Protein AF-0000000078269968 (afdb_homodimer)

Structure (mmCIF, N/CA/C/O backbone):
data_AF-0000000078269968-model_v1
#
loop_
_entity.id
_entity.type
_entity.pdbx_description
1 polymer 'Prolipoprotein diacylglyceryl transferase'
#
loop_
_atom_site.group_PDB
_atom_site.id
_atom_site.type_symbol
_atom_site.label_atom_id
_atom_site.label_alt_id
_atom_site.label_comp_id
_atom_site.label_asym_id
_atom_site.label_entity_id
_atom_site.label_seq_id
_atom_site.pdbx_PDB_ins_code
_atom_site.Cartn_x
_atom_site.Cartn_y
_atom_site.Cartn_z
_atom_site.occupancy
_atom_site.B_iso_or_equiv
_atom_site.auth_seq_id
_atom_site.auth_comp_id
_atom_site.auth_asym_id
_atom_site.auth_atom_id
_atom_site.pdbx_PDB_model_num
ATOM 1 N N . MET A 1 1 ? -36.656 11.891 30.438 1 36.56 1 MET A N 1
ATOM 2 C CA . MET A 1 1 ? -35.406 11.828 31.156 1 36.56 1 MET A CA 1
ATOM 3 C C . MET A 1 1 ? -34.438 10.836 30.5 1 36.56 1 MET A C 1
ATOM 5 O O . MET A 1 1 ? -33.312 10.68 30.938 1 36.56 1 MET A O 1
ATOM 9 N N . THR A 1 2 ? -35 9.875 29.844 1 44.81 2 THR A N 1
ATOM 10 C CA . THR A 1 2 ? -34.219 8.82 29.203 1 44.81 2 THR A CA 1
ATOM 11 C C . THR A 1 2 ? -33.438 9.367 28.016 1 44.81 2 THR A C 1
ATOM 13 O O . THR A 1 2 ? -32.469 8.773 27.594 1 44.81 2 THR A O 1
ATOM 16 N N . GLY A 1 3 ? -33.938 10.445 27.453 1 48 3 GLY A N 1
ATOM 17 C CA . GLY A 1 3 ? -33.281 11.07 26.312 1 48 3 GLY A CA 1
ATOM 18 C C . GLY A 1 3 ? -31.953 11.711 26.656 1 48 3 GLY A C 1
ATOM 19 O O . GLY A 1 3 ? -31.109 11.891 25.781 1 48 3 GLY A O 1
ATOM 20 N N . GLY A 1 4 ? -31.828 12.266 27.891 1 43.97 4 GLY A N 1
ATOM 21 C CA . GLY A 1 4 ? -30.641 12.969 28.359 1 43.97 4 GLY A CA 1
ATOM 22 C C . GLY A 1 4 ? -29.469 12.047 28.594 1 43.97 4 GLY A C 1
ATOM 23 O O . GLY A 1 4 ? -28.312 12.438 28.406 1 43.97 4 GLY A O 1
ATOM 24 N N . VAL A 1 5 ? -29.859 10.82 29.172 1 49.62 5 VAL A N 1
ATOM 25 C CA . VAL A 1 5 ? -28.828 9.867 29.547 1 49.62 5 VAL A CA 1
ATOM 26 C C . VAL A 1 5 ? -28.141 9.328 28.281 1 49.62 5 VAL A C 1
ATOM 28 O O . VAL A 1 5 ? -26.922 9.203 28.234 1 49.62 5 VAL A O 1
ATOM 31 N N . ASN A 1 6 ? -28.938 9.055 27.234 1 58.94 6 ASN A N 1
ATOM 32 C CA . ASN A 1 6 ? -28.422 8.492 26 1 58.94 6 ASN A CA 1
ATOM 33 C C . ASN A 1 6 ? -27.516 9.492 25.266 1 58.94 6 ASN A C 1
ATOM 35 O O . ASN A 1 6 ? -26.5 9.109 24.688 1 58.94 6 ASN A O 1
ATOM 39 N N . ARG A 1 7 ? -27.859 10.758 25.531 1 57.81 7 ARG A N 1
ATOM 40 C CA . ARG A 1 7 ? -27.062 11.82 24.922 1 57.81 7 ARG A CA 1
ATOM 41 C C . ARG A 1 7 ? -25.75 12.016 25.672 1 57.81 7 ARG A C 1
ATOM 43 O O . ARG A 1 7 ? -24.703 12.219 25.062 1 57.81 7 ARG A O 1
ATOM 50 N N . ALA A 1 8 ? -25.766 11.945 27.047 1 57.69 8 ALA A N 1
ATOM 51 C CA . ALA A 1 8 ? -24.578 12.109 27.875 1 57.69 8 ALA A CA 1
ATOM 52 C C . ALA A 1 8 ? -23.562 11.008 27.609 1 57.69 8 ALA A C 1
ATOM 54 O O . ALA A 1 8 ? -22.359 11.273 27.516 1 57.69 8 ALA A O 1
ATOM 55 N N . ASP A 1 9 ? -24.078 9.75 27.547 1 66.88 9 ASP A N 1
ATOM 56 C CA . ASP A 1 9 ? -23.203 8.617 27.266 1 66.88 9 ASP A CA 1
ATOM 57 C C . ASP A 1 9 ? -22.547 8.758 25.891 1 66.88 9 ASP A C 1
ATOM 59 O O . ASP A 1 9 ? -21.375 8.453 25.719 1 66.88 9 ASP A O 1
ATOM 63 N N . GLY A 1 10 ? -23.359 9.242 24.938 1 70.38 10 GLY A N 1
ATOM 64 C CA . GLY A 1 10 ? -22.828 9.492 23.609 1 70.38 10 GLY A CA 1
ATOM 65 C C . GLY A 1 10 ? -21.75 10.562 23.594 1 70.38 10 GLY A C 1
ATOM 66 O O . GLY A 1 10 ? -20.719 10.398 22.953 1 70.38 10 GLY A O 1
ATOM 67 N N . GLU A 1 11 ? -22 11.57 24.422 1 73.75 11 GLU A N 1
ATOM 68 C CA . GLU A 1 11 ? -21.047 12.672 24.5 1 73.75 11 GLU A CA 1
ATOM 69 C C . GLU A 1 11 ? -19.75 12.227 25.156 1 73.75 11 GLU A C 1
ATOM 71 O O . GLU A 1 11 ? -18.656 12.609 24.719 1 73.75 11 GLU A O 1
ATOM 76 N N . ASN A 1 12 ? -19.891 11.422 26.125 1 83.31 12 ASN A N 1
ATOM 77 C CA . ASN A 1 12 ? -18.719 10.914 26.812 1 83.31 12 ASN A CA 1
ATOM 78 C C . ASN A 1 12 ? -17.859 10.039 25.891 1 83.31 12 ASN A C 1
ATOM 80 O O . ASN A 1 12 ? -16.641 10.07 25.953 1 83.31 12 ASN A O 1
ATOM 84 N N . MET A 1 13 ? -18.578 9.375 25.062 1 87 13 MET A N 1
ATOM 85 C CA . MET A 1 13 ? -17.844 8.508 24.141 1 87 13 MET A CA 1
ATOM 86 C C . MET A 1 13 ? -17.062 9.32 23.109 1 87 13 MET A C 1
ATOM 88 O O . MET A 1 13 ? -15.945 8.969 22.75 1 87 13 MET A O 1
ATOM 92 N N . GLU A 1 14 ? -17.641 10.445 22.75 1 91.12 14 GLU A N 1
ATOM 93 C CA . GLU A 1 14 ? -16.953 11.312 21.797 1 91.12 14 GLU A CA 1
ATOM 94 C C . GLU A 1 14 ? -15.68 11.891 22.391 1 91.12 14 GLU A C 1
ATOM 96 O O . GLU A 1 14 ? -14.633 11.891 21.734 1 91.12 14 GLU A O 1
ATOM 101 N N . TYR A 1 15 ? -15.781 12.305 23.609 1 93.62 15 TYR A N 1
ATOM 102 C CA . TYR A 1 15 ? -14.617 12.898 24.266 1 93.62 15 TYR A CA 1
ATOM 103 C C . TYR A 1 15 ? -13.547 11.852 24.516 1 93.62 15 TYR A C 1
ATOM 105 O O . TYR A 1 15 ? -12.352 12.141 24.406 1 93.62 15 TYR A O 1
ATOM 113 N N . LEU A 1 16 ? -14.016 10.672 24.844 1 93.44 16 LEU A N 1
ATOM 114 C CA . LEU A 1 16 ? -13.062 9.586 25.047 1 93.44 16 LEU A CA 1
ATOM 115 C C . LEU A 1 16 ? -12.312 9.273 23.75 1 93.44 16 LEU A C 1
ATOM 117 O O . LEU A 1 16 ? -11.102 9.039 23.766 1 93.44 16 LEU A O 1
ATOM 121 N N . LEU A 1 17 ? -13.008 9.266 22.672 1 93.88 17 LEU A N 1
ATOM 122 C CA . LEU A 1 17 ? -12.391 9.008 21.375 1 93.88 17 LEU A CA 1
ATOM 123 C C . LEU A 1 17 ? -11.375 10.094 21.031 1 93.88 17 LEU A C 1
ATOM 125 O O . LEU A 1 17 ? -10.305 9.805 20.5 1 93.88 17 LEU A O 1
ATOM 129 N N . ILE A 1 18 ? -11.719 11.328 21.391 1 96.5 18 ILE A N 1
ATOM 130 C CA . ILE A 1 18 ? -10.82 12.453 21.125 1 96.5 18 ILE A CA 1
ATOM 131 C C . ILE A 1 18 ? -9.562 12.32 21.984 1 96.5 18 ILE A C 1
ATOM 133 O O . ILE A 1 18 ? -8.445 12.523 21.5 1 96.5 18 ILE A O 1
ATOM 137 N N . VAL A 1 19 ? -9.727 11.953 23.219 1 95.69 19 VAL A N 1
ATOM 138 C CA . VAL A 1 19 ? -8.602 11.805 24.125 1 95.69 19 VAL A CA 1
ATOM 139 C C . VAL A 1 19 ? -7.699 10.672 23.656 1 95.69 19 VAL A C 1
ATOM 141 O O . VAL A 1 19 ? -6.473 10.805 23.672 1 95.69 19 VAL A O 1
ATOM 144 N N . CYS A 1 20 ? -8.258 9.57 23.234 1 95.56 20 CYS A N 1
ATOM 145 C CA . CYS A 1 20 ? -7.48 8.445 22.734 1 95.56 20 CYS A CA 1
ATOM 146 C C . CYS A 1 20 ? -6.73 8.82 21.469 1 95.56 20 CYS A C 1
ATOM 148 O O . CYS A 1 20 ? -5.555 8.477 21.312 1 95.56 20 CYS A O 1
ATOM 150 N N . PHE A 1 21 ? -7.438 9.484 20.688 1 96.06 21 PHE A N 1
ATOM 151 C CA . PHE A 1 21 ? -6.805 9.938 19.453 1 96.06 21 PHE A CA 1
ATOM 152 C C . PHE A 1 21 ? -5.648 10.883 19.75 1 96.06 21 PHE A C 1
ATOM 154 O O . PHE A 1 21 ? -4.559 10.727 19.203 1 96.06 21 PHE A O 1
ATOM 161 N N . GLY A 1 22 ? -5.926 11.844 20.594 1 97.06 22 GLY A N 1
ATOM 162 C CA . GLY A 1 22 ? -4.883 12.781 20.984 1 97.06 22 GLY A CA 1
ATOM 163 C C . GLY A 1 22 ? -3.689 12.102 21.625 1 97.06 22 GLY A C 1
ATOM 164 O O . GLY A 1 22 ? -2.541 12.414 21.312 1 97.06 22 GLY A O 1
ATOM 165 N N . ALA A 1 23 ? -3.967 11.156 22.484 1 96.94 23 ALA A N 1
ATOM 166 C CA . ALA A 1 23 ? -2.896 10.43 23.156 1 96.94 23 ALA A CA 1
ATOM 167 C C . ALA A 1 23 ? -2.041 9.664 22.156 1 96.94 23 ALA A C 1
ATOM 169 O O . ALA A 1 23 ? -0.811 9.664 22.25 1 96.94 23 ALA A O 1
ATOM 170 N N . ALA A 1 24 ? -2.68 9.062 21.234 1 96.19 24 ALA A N 1
ATOM 171 C CA . ALA A 1 24 ? -1.959 8.32 20.203 1 96.19 24 ALA A CA 1
ATOM 172 C C . ALA A 1 24 ? -1.121 9.258 19.344 1 96.19 24 ALA A C 1
ATOM 174 O O . ALA A 1 24 ? 0.029 8.953 19.016 1 96.19 24 ALA A O 1
ATOM 175 N N . LEU A 1 25 ? -1.733 10.336 19.016 1 96.56 25 LEU A N 1
ATOM 176 C CA . LEU A 1 25 ? -1.056 11.32 18.188 1 96.56 25 LEU A CA 1
ATOM 177 C C . LEU A 1 25 ? 0.17 11.883 18.906 1 96.56 25 LEU A C 1
ATOM 179 O O . LEU A 1 25 ? 1.248 11.977 18.312 1 96.56 25 LEU A O 1
ATOM 183 N N . PHE A 1 26 ? 0.035 12.219 20.125 1 97.38 26 PHE A N 1
ATOM 184 C CA . PHE A 1 26 ? 1.135 12.805 20.875 1 97.38 26 PHE A CA 1
ATOM 185 C C . PHE A 1 26 ? 2.227 11.773 21.141 1 97.38 26 PHE A C 1
ATOM 187 O O . PHE A 1 26 ? 3.414 12.102 21.109 1 97.38 26 PHE A O 1
ATOM 194 N N . ALA A 1 27 ? 1.827 10.531 21.391 1 96.38 27 ALA A N 1
ATOM 195 C CA . ALA A 1 27 ? 2.812 9.461 21.516 1 96.38 27 ALA A CA 1
ATOM 196 C C . ALA A 1 27 ? 3.586 9.266 20.219 1 96.38 27 ALA A C 1
ATOM 198 O O . ALA A 1 27 ? 4.805 9.078 20.234 1 96.38 27 ALA A O 1
ATOM 199 N N . PHE A 1 28 ? 2.877 9.32 19.219 1 96.19 28 PHE A N 1
ATOM 200 C CA . PHE A 1 28 ? 3.49 9.172 17.906 1 96.19 28 PHE A CA 1
ATOM 201 C C . PHE A 1 28 ? 4.5 10.281 17.656 1 96.19 28 PHE A C 1
ATOM 203 O O . PHE A 1 28 ? 5.609 10.023 17.172 1 96.19 28 PHE A O 1
ATOM 210 N N . ILE A 1 29 ? 4.133 11.492 17.938 1 95.81 29 ILE A N 1
ATOM 211 C CA . ILE A 1 29 ? 5.012 12.641 17.766 1 95.81 29 ILE A CA 1
ATOM 212 C C . ILE A 1 29 ? 6.238 12.5 18.656 1 95.81 29 ILE A C 1
ATOM 214 O O . ILE A 1 29 ? 7.367 12.742 18.234 1 95.81 29 ILE A O 1
ATOM 218 N N . PHE A 1 30 ? 6.02 12.102 19.844 1 95.19 30 PHE A N 1
ATOM 219 C CA . PHE A 1 30 ? 7.098 11.945 20.812 1 95.19 30 PHE A CA 1
ATOM 220 C C . PHE A 1 30 ? 8.102 10.898 20.344 1 95.19 30 PHE A C 1
ATOM 222 O O . PHE A 1 30 ? 9.305 11.148 20.328 1 95.19 30 PHE A O 1
ATOM 229 N N . LEU A 1 31 ? 7.641 9.797 19.891 1 93.31 31 LEU A N 1
ATOM 230 C CA . LEU A 1 31 ? 8.508 8.711 19.453 1 93.31 31 LEU A CA 1
ATOM 231 C C . LEU A 1 31 ? 9.242 9.078 18.172 1 93.31 31 LEU A C 1
ATOM 233 O O . LEU A 1 31 ? 10.43 8.789 18.016 1 93.31 31 LEU A O 1
ATOM 237 N N . SER A 1 32 ? 8.547 9.672 17.312 1 92.81 32 SER A N 1
ATOM 238 C CA . SER A 1 32 ? 9.156 10.086 16.047 1 92.81 32 SER A CA 1
ATOM 239 C C . SER A 1 32 ? 10.227 11.148 16.266 1 92.81 32 SER A C 1
ATOM 241 O O . SER A 1 32 ? 11.266 11.133 15.609 1 92.81 32 SER A O 1
ATOM 243 N N . GLY A 1 33 ? 9.969 12.086 17.172 1 91.56 33 GLY A N 1
ATOM 244 C CA . GLY A 1 33 ? 10.914 13.156 17.453 1 91.56 33 GLY A CA 1
ATOM 245 C C . GLY A 1 33 ? 12.242 12.656 17.984 1 91.56 33 GLY A C 1
ATOM 246 O O . GLY A 1 33 ? 13.281 13.289 17.781 1 91.56 33 GLY A O 1
ATOM 247 N N . ARG A 1 34 ? 12.234 11.516 18.516 1 89.31 34 ARG A N 1
ATOM 248 C CA . ARG A 1 34 ? 13.445 10.953 19.109 1 89.31 34 ARG A CA 1
ATOM 249 C C . ARG A 1 34 ? 14.305 10.266 18.062 1 89.31 34 ARG A C 1
ATOM 251 O O . ARG A 1 34 ? 15.523 10.172 18.203 1 89.31 34 ARG A O 1
ATOM 258 N N . VAL A 1 35 ? 13.719 9.898 16.969 1 89.44 35 VAL A N 1
ATOM 259 C CA . VAL A 1 35 ? 14.469 9.023 16.078 1 89.44 35 VAL A CA 1
ATOM 260 C C . VAL A 1 35 ? 14.688 9.703 14.734 1 89.44 35 VAL A C 1
ATOM 262 O O . VAL A 1 35 ? 15.688 9.469 14.062 1 89.44 35 VAL A O 1
ATOM 265 N N . LEU A 1 36 ? 13.898 10.578 14.359 1 89.06 36 LEU A N 1
ATOM 266 C CA . LEU A 1 36 ? 13.836 11.062 12.984 1 89.06 36 LEU A CA 1
ATOM 267 C C . LEU A 1 36 ? 15.047 11.93 12.656 1 89.06 36 LEU A C 1
ATOM 269 O O . LEU A 1 36 ? 15.469 12 11.5 1 89.06 36 LEU A O 1
ATOM 273 N N . PRO A 1 37 ? 15.617 12.57 13.641 1 86.38 37 PRO A N 1
ATOM 274 C CA . PRO A 1 37 ? 16.781 13.391 13.297 1 86.38 37 PRO A CA 1
ATOM 275 C C . PRO A 1 37 ? 18.016 12.547 12.953 1 86.38 37 PRO A C 1
ATOM 277 O O . PRO A 1 37 ? 18.984 13.062 12.391 1 86.38 37 PRO A O 1
ATOM 280 N N . SER A 1 38 ? 17.969 11.312 13.164 1 83.69 38 SER A N 1
ATOM 281 C CA . SER A 1 38 ? 19.078 10.43 12.852 1 83.69 38 SER A CA 1
ATOM 282 C C . SER A 1 38 ? 19.234 10.234 11.344 1 83.69 38 SER A C 1
ATOM 284 O O . SER A 1 38 ? 18.266 10.367 10.594 1 83.69 38 SER A O 1
ATOM 286 N N . GLU A 1 39 ? 20.422 9.969 10.945 1 79.69 39 GLU A N 1
ATOM 287 C CA . GLU A 1 39 ? 20.75 9.836 9.531 1 79.69 39 GLU A CA 1
ATOM 288 C C . GLU A 1 39 ? 19.969 8.688 8.891 1 79.69 39 GLU A C 1
ATOM 290 O O . GLU A 1 39 ? 19.625 8.758 7.711 1 79.69 39 GLU A O 1
ATOM 295 N N . ARG A 1 40 ? 19.656 7.723 9.617 1 79.88 40 ARG A N 1
ATOM 296 C CA . ARG A 1 40 ? 19.016 6.523 9.109 1 79.88 40 ARG A CA 1
ATOM 297 C C . ARG A 1 40 ? 17.609 6.836 8.594 1 79.88 40 ARG A C 1
ATOM 299 O O . ARG A 1 40 ? 17.078 6.129 7.734 1 79.88 40 ARG A O 1
ATOM 306 N N . TRP A 1 41 ? 17.078 7.906 9.062 1 83.25 41 TRP A N 1
ATOM 307 C CA . TRP A 1 41 ? 15.672 8.172 8.773 1 83.25 41 TRP A CA 1
ATOM 308 C C . TRP A 1 41 ? 15.531 9.234 7.688 1 83.25 41 TRP A C 1
ATOM 310 O O . TRP A 1 41 ? 14.523 9.938 7.633 1 83.25 41 TRP A O 1
ATOM 320 N N . GLN A 1 42 ? 16.469 9.32 6.887 1 81.56 42 GLN A N 1
ATOM 321 C CA . GLN A 1 42 ? 16.375 10.242 5.758 1 81.56 42 GLN A CA 1
ATOM 322 C C . GLN A 1 42 ? 15.953 9.508 4.488 1 81.56 42 GLN A C 1
ATOM 324 O O . GLN A 1 42 ? 15.008 9.922 3.809 1 81.56 42 GLN A O 1
ATOM 329 N N . MET A 1 43 ? 16.703 8.422 4.207 1 85.62 43 MET A N 1
AT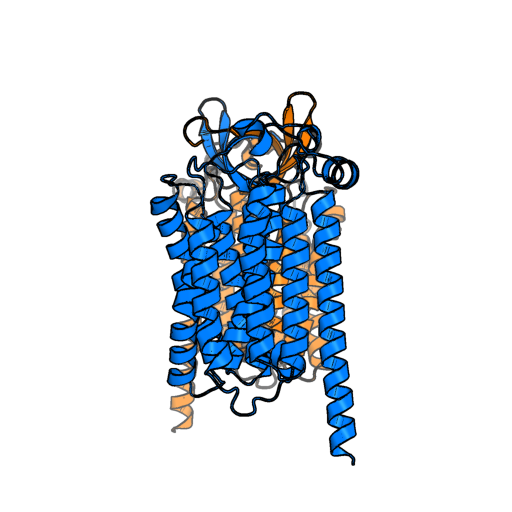OM 330 C CA . MET A 1 43 ? 16.422 7.656 2.996 1 85.62 43 MET A CA 1
ATOM 331 C C . MET A 1 43 ? 15.703 6.352 3.332 1 85.62 43 MET A C 1
ATOM 333 O O . MET A 1 43 ? 16.188 5.574 4.156 1 85.62 43 MET A O 1
ATOM 337 N N . MET A 1 44 ? 14.602 6.172 2.691 1 88.5 44 MET A N 1
ATOM 338 C CA . MET A 1 44 ? 13.812 4.969 2.93 1 88.5 44 MET A CA 1
ATOM 339 C C . MET A 1 44 ? 14.305 3.811 2.068 1 88.5 44 MET A C 1
ATOM 341 O O . MET A 1 44 ? 14.469 2.691 2.559 1 88.5 44 MET A O 1
ATOM 345 N N . ALA A 1 45 ? 14.484 4.07 0.851 1 90.31 45 ALA A N 1
ATOM 346 C CA . ALA A 1 45 ? 14.938 3.051 -0.091 1 90.31 45 ALA A CA 1
ATOM 347 C C . ALA A 1 45 ? 15.523 3.686 -1.35 1 90.31 45 ALA A C 1
ATOM 349 O O . ALA A 1 45 ? 15.32 4.875 -1.603 1 90.31 45 ALA A O 1
ATOM 350 N N . SER A 1 46 ? 16.297 2.928 -2.041 1 90.5 46 SER A N 1
ATOM 351 C CA . SER A 1 46 ? 16.859 3.352 -3.318 1 90.5 46 SER A CA 1
ATOM 352 C C . SER A 1 46 ? 16.453 2.402 -4.441 1 90.5 46 SER A C 1
ATOM 354 O O . SER A 1 46 ? 16.578 1.184 -4.305 1 90.5 46 SER A O 1
ATOM 356 N N . VAL A 1 47 ? 15.969 2.916 -5.465 1 88.88 47 VAL A N 1
ATOM 357 C CA . VAL A 1 47 ? 15.508 2.146 -6.617 1 88.88 47 VAL A CA 1
ATOM 358 C C . VAL A 1 47 ? 16.531 2.232 -7.742 1 88.88 47 VAL A C 1
ATOM 360 O O . VAL A 1 47 ? 16.781 3.312 -8.281 1 88.88 47 VAL A O 1
ATOM 363 N N . PRO A 1 48 ? 17.062 1.119 -8.102 1 87.62 48 PRO A N 1
ATOM 364 C CA . PRO A 1 48 ? 18.062 1.159 -9.172 1 87.62 48 PRO A CA 1
ATOM 365 C C . PRO A 1 48 ? 17.453 1.554 -10.523 1 87.62 48 PRO A C 1
ATOM 367 O O . PRO A 1 48 ? 16.375 1.089 -10.875 1 87.62 48 PRO A O 1
ATOM 370 N N . LEU A 1 49 ? 18.125 2.42 -11.266 1 86.31 49 LEU A N 1
ATOM 371 C CA . LEU A 1 49 ? 17.609 2.922 -12.539 1 86.31 49 LEU A CA 1
ATOM 372 C C . LEU A 1 49 ? 18.453 2.389 -13.695 1 86.31 49 LEU A C 1
ATOM 374 O O . LEU A 1 49 ? 17.969 1.585 -14.5 1 86.31 49 LEU A O 1
ATOM 378 N N . PHE A 1 50 ? 19.641 2.75 -13.773 1 83.94 50 PHE A N 1
ATOM 379 C CA . PHE A 1 50 ? 20.516 2.27 -14.844 1 83.94 50 PHE A CA 1
ATOM 380 C C . PHE A 1 50 ? 21.906 1.961 -14.312 1 83.94 50 PHE A C 1
ATOM 382 O O . PHE A 1 50 ? 22.328 2.541 -13.312 1 83.94 50 PHE A O 1
ATOM 389 N N . LYS A 1 51 ? 22.547 1.077 -14.984 1 82.56 51 LYS A N 1
ATOM 390 C CA . LYS A 1 51 ? 23.875 0.607 -14.602 1 82.56 51 LYS A CA 1
ATOM 391 C C . LYS A 1 51 ? 24.969 1.347 -15.375 1 82.56 51 LYS A C 1
ATOM 393 O O . LYS A 1 51 ? 24.906 1.442 -16.609 1 82.56 51 LYS A O 1
ATOM 398 N N . ASN A 1 52 ? 25.859 1.913 -14.594 1 80.06 52 ASN A N 1
ATOM 399 C CA . ASN A 1 52 ? 27 2.578 -15.203 1 80.06 52 ASN A CA 1
ATOM 400 C C . ASN A 1 52 ? 28.031 1.569 -15.711 1 80.06 52 ASN A C 1
ATOM 402 O O . ASN A 1 52 ? 28 0.397 -15.336 1 80.06 52 ASN A O 1
ATOM 406 N N . PRO A 1 53 ? 28.812 1.977 -16.594 1 75.12 53 PRO A N 1
ATOM 407 C CA . PRO A 1 53 ? 29.828 1.08 -17.125 1 75.12 53 PRO A CA 1
ATOM 408 C C . PRO A 1 53 ? 30.734 0.498 -16.047 1 75.12 53 PRO A C 1
ATOM 410 O O . PRO A 1 53 ? 31.281 -0.594 -16.203 1 75.12 53 PRO A O 1
ATOM 413 N N . ASP A 1 54 ? 30.828 1.186 -14.906 1 75.75 54 ASP A N 1
ATOM 414 C CA . ASP A 1 54 ? 31.688 0.724 -13.82 1 75.75 54 ASP A CA 1
ATOM 415 C C . ASP A 1 54 ? 31 -0.35 -12.992 1 75.75 54 ASP A C 1
ATOM 417 O O . ASP A 1 54 ? 31.578 -0.889 -12.047 1 75.75 54 ASP A O 1
ATOM 421 N N . GLY A 1 55 ? 29.766 -0.662 -13.344 1 77.5 55 GLY A N 1
ATOM 422 C CA . GLY A 1 55 ? 29.062 -1.724 -12.641 1 77.5 55 GLY A CA 1
ATOM 423 C C . GLY A 1 55 ? 28.172 -1.213 -11.531 1 77.5 55 GLY A C 1
ATOM 424 O O . GLY A 1 55 ? 27.422 -1.98 -10.93 1 77.5 55 GLY A O 1
ATOM 425 N N . MET A 1 56 ? 28.297 0.152 -11.305 1 83.75 56 MET A N 1
ATOM 426 C CA . MET A 1 56 ? 27.469 0.736 -10.25 1 83.75 56 MET A CA 1
ATOM 427 C C . MET A 1 56 ? 26.125 1.179 -10.805 1 83.75 56 MET A C 1
ATOM 429 O O . MET A 1 56 ? 26.031 1.681 -11.922 1 83.75 56 MET A O 1
ATOM 433 N N . TRP A 1 57 ? 25.172 0.912 -10.039 1 86.38 57 TRP A N 1
ATOM 434 C CA . TRP A 1 57 ? 23.844 1.331 -10.438 1 86.38 57 TRP A CA 1
ATOM 435 C C . TRP A 1 57 ? 23.531 2.729 -9.906 1 86.38 57 TRP A C 1
ATOM 437 O O . TRP A 1 57 ? 23.781 3.027 -8.742 1 86.38 57 TRP A O 1
ATOM 447 N N . GLN A 1 58 ? 23.062 3.59 -10.758 1 86.81 58 GLN A N 1
ATOM 448 C CA . GLN A 1 58 ? 22.453 4.848 -10.328 1 86.81 58 GLN A CA 1
ATOM 449 C C . GLN A 1 58 ? 21.031 4.641 -9.836 1 86.81 58 GLN A C 1
ATOM 451 O O . GLN A 1 58 ? 20.266 3.893 -10.453 1 86.81 58 GLN A O 1
ATOM 456 N N . ALA A 1 59 ? 20.766 5.227 -8.711 1 88.31 59 ALA A N 1
ATOM 457 C CA . ALA A 1 59 ? 19.484 4.914 -8.102 1 88.31 59 ALA A CA 1
ATOM 458 C C . ALA A 1 59 ? 18.719 6.188 -7.73 1 88.31 59 ALA A C 1
ATOM 460 O O . ALA A 1 59 ? 19.328 7.25 -7.562 1 88.31 59 ALA A O 1
ATOM 461 N N . LEU A 1 60 ? 17.438 6.07 -7.746 1 88.06 60 LEU A N 1
ATOM 462 C CA . LEU A 1 60 ? 16.516 7.074 -7.23 1 88.06 60 LEU A CA 1
ATOM 463 C C . LEU A 1 60 ? 16.203 6.816 -5.762 1 88.06 60 LEU A C 1
ATOM 465 O O . LEU A 1 60 ? 15.867 5.688 -5.383 1 88.06 60 LEU A O 1
ATOM 469 N N . ASN A 1 61 ? 16.297 7.871 -5.008 1 88.19 61 ASN A N 1
ATOM 470 C CA . ASN A 1 61 ? 16.062 7.699 -3.578 1 88.19 61 ASN A CA 1
ATOM 471 C C . ASN A 1 61 ? 14.609 8 -3.205 1 88.19 61 ASN A C 1
ATOM 473 O O . ASN A 1 61 ? 14.055 9.008 -3.643 1 88.19 61 ASN A O 1
ATOM 477 N N . LEU A 1 62 ? 14.102 7.105 -2.496 1 90.19 62 LEU A N 1
ATOM 478 C CA . LEU A 1 62 ? 12.844 7.344 -1.802 1 90.19 62 LEU A CA 1
ATOM 479 C C . LEU A 1 62 ? 13.094 7.777 -0.361 1 90.19 62 LEU A C 1
ATOM 481 O O . LEU A 1 62 ? 13.844 7.125 0.367 1 90.19 62 LEU A O 1
ATOM 485 N N . THR A 1 63 ? 12.398 8.82 0.062 1 90.31 63 THR A N 1
ATOM 486 C CA . THR A 1 63 ? 12.758 9.438 1.335 1 90.31 63 THR A CA 1
ATOM 487 C C . THR A 1 63 ? 11.664 9.219 2.371 1 90.31 63 THR A C 1
ATOM 489 O O . THR A 1 63 ? 10.5 9.008 2.018 1 90.31 63 THR A O 1
ATOM 492 N N . TRP A 1 64 ? 12.055 9.289 3.566 1 90.38 64 TRP A N 1
ATOM 493 C CA . TRP A 1 64 ? 11.102 9.273 4.672 1 90.38 64 TRP A CA 1
ATOM 494 C C . TRP A 1 64 ? 10.266 10.547 4.688 1 90.38 64 TRP A C 1
ATOM 496 O O . TRP A 1 64 ? 9.125 10.539 5.16 1 90.38 64 TRP A O 1
ATOM 506 N N . TYR A 1 65 ? 10.836 11.633 4.199 1 89.56 65 TYR A N 1
ATOM 507 C CA . TYR A 1 65 ? 10.062 12.852 4.031 1 89.56 65 TYR A CA 1
ATOM 508 C C . TYR A 1 65 ? 8.758 12.578 3.289 1 89.56 65 TYR A C 1
ATOM 510 O O . TYR A 1 65 ? 7.684 12.984 3.736 1 89.56 65 TYR A O 1
ATOM 518 N N . GLY A 1 66 ? 8.945 11.867 2.184 1 90.69 66 GLY A N 1
ATOM 519 C CA . GLY A 1 66 ? 7.754 11.508 1.424 1 90.69 66 GLY A CA 1
ATOM 520 C C . GLY A 1 66 ? 6.801 10.617 2.191 1 90.69 66 GLY A C 1
ATOM 521 O O . GLY A 1 66 ? 5.582 10.789 2.115 1 90.69 66 GLY A O 1
ATOM 522 N N . GLY A 1 67 ? 7.332 9.641 2.896 1 93.69 67 GLY A N 1
ATOM 523 C CA . GLY A 1 67 ? 6.512 8.742 3.693 1 93.69 67 GLY A CA 1
ATOM 524 C C . GLY A 1 67 ? 5.684 9.469 4.742 1 93.69 67 GLY A C 1
ATOM 525 O O . GLY A 1 67 ? 4.477 9.242 4.848 1 93.69 67 GLY A O 1
ATOM 526 N N . PHE A 1 68 ? 6.293 10.312 5.449 1 94.38 68 PHE A N 1
ATOM 527 C CA . PHE A 1 68 ? 5.609 11.023 6.523 1 94.38 68 PHE A CA 1
ATOM 528 C C . PHE A 1 68 ? 4.66 12.07 5.957 1 94.38 68 PHE A C 1
ATOM 530 O O . PHE A 1 68 ? 3.605 12.344 6.539 1 94.38 68 PHE A O 1
ATOM 537 N N . SER A 1 69 ? 5.02 12.68 4.844 1 91.94 69 SER A N 1
ATOM 538 C CA . SER A 1 69 ? 4.082 13.57 4.176 1 91.94 69 SER A CA 1
ATOM 539 C C . SER A 1 69 ? 2.814 12.836 3.758 1 91.94 69 SER A C 1
ATOM 541 O O . SER A 1 69 ? 1.704 13.32 3.986 1 91.94 69 SER A O 1
ATOM 543 N N . ALA A 1 70 ? 3.07 11.742 3.129 1 94.44 70 ALA A N 1
ATOM 544 C CA . ALA A 1 70 ? 1.933 10.93 2.715 1 94.44 70 ALA A CA 1
ATOM 545 C C . ALA A 1 70 ? 1.066 10.547 3.912 1 94.44 70 ALA A C 1
ATOM 547 O O . ALA A 1 70 ? -0.164 10.586 3.834 1 94.44 70 ALA A O 1
ATOM 548 N N . LEU A 1 71 ? 1.664 10.172 4.961 1 96.19 71 LEU A N 1
ATOM 549 C CA . LEU A 1 71 ? 0.938 9.82 6.176 1 96.19 71 LEU A CA 1
ATOM 550 C C . LEU A 1 71 ? 0.143 11.016 6.695 1 96.19 71 LEU A C 1
ATOM 552 O O . LEU A 1 71 ? -1.002 10.867 7.125 1 96.19 71 LEU A O 1
ATOM 556 N N . ALA A 1 72 ? 0.766 12.117 6.68 1 95.56 72 ALA A N 1
ATOM 557 C CA . ALA A 1 72 ? 0.126 13.336 7.168 1 95.56 72 ALA A CA 1
ATOM 558 C C . ALA A 1 72 ? -1.131 13.648 6.363 1 95.56 72 ALA A C 1
ATOM 560 O O . ALA A 1 72 ? -2.193 13.906 6.938 1 95.56 72 ALA A O 1
ATOM 561 N N . TYR A 1 73 ? -1.036 13.641 5.055 1 93.75 73 TYR A N 1
ATOM 562 C CA . TYR A 1 73 ? -2.18 13.922 4.191 1 93.75 73 TYR A CA 1
ATOM 563 C C . TYR A 1 73 ? -3.279 12.883 4.395 1 93.75 73 TYR A C 1
ATOM 565 O O . TYR A 1 73 ? -4.465 13.227 4.426 1 93.75 73 TYR A O 1
ATOM 573 N N . THR A 1 74 ? -2.85 11.672 4.496 1 96.69 74 THR A N 1
ATOM 574 C CA . THR A 1 74 ? -3.816 10.594 4.676 1 96.69 74 THR A CA 1
ATOM 575 C C . THR A 1 74 ? -4.543 10.734 6.008 1 96.69 74 THR A C 1
ATOM 577 O O . THR A 1 74 ? -5.766 10.586 6.074 1 96.69 74 THR A O 1
ATOM 580 N N . LEU A 1 75 ? -3.789 10.992 7.047 1 97.19 75 LEU A N 1
ATOM 581 C CA . LEU A 1 75 ? -4.391 11.172 8.367 1 97.19 75 LEU A CA 1
ATOM 582 C C . LEU A 1 75 ? -5.336 12.367 8.383 1 97.19 75 LEU A C 1
ATOM 584 O O . LEU A 1 75 ? -6.422 12.297 8.961 1 97.19 75 LEU A O 1
ATOM 588 N N . ALA A 1 76 ? -4.875 13.422 7.801 1 96.56 76 ALA A N 1
ATOM 589 C CA . ALA A 1 76 ? -5.734 14.594 7.691 1 96.56 76 ALA A CA 1
ATOM 590 C C . ALA A 1 76 ? -7.031 14.258 6.961 1 96.56 76 ALA A C 1
ATOM 592 O O . ALA A 1 76 ? -8.117 14.672 7.387 1 96.56 76 ALA A O 1
ATOM 593 N N . THR A 1 77 ? -6.91 13.539 5.91 1 96.69 77 THR A N 1
ATOM 594 C CA . THR A 1 77 ? -8.078 13.117 5.137 1 96.69 77 THR A CA 1
ATOM 595 C C . THR A 1 77 ? -8.992 12.234 5.977 1 96.69 77 THR A C 1
ATOM 597 O O . THR A 1 77 ? -10.211 12.398 5.965 1 96.69 77 THR A O 1
ATOM 600 N N . ALA A 1 78 ? -8.406 11.32 6.68 1 97.75 78 ALA A N 1
ATOM 601 C CA . ALA A 1 78 ? -9.188 10.438 7.539 1 97.75 78 ALA A CA 1
ATOM 602 C C . ALA A 1 78 ? -9.953 11.227 8.594 1 97.75 78 ALA A C 1
ATOM 604 O O . ALA A 1 78 ? -11.125 10.961 8.852 1 97.75 78 ALA A O 1
ATOM 605 N N . VAL A 1 79 ? -9.273 12.172 9.203 1 97.94 79 VAL A N 1
ATOM 606 C CA . VAL A 1 79 ? -9.906 13.016 10.219 1 97.94 79 VAL A CA 1
ATOM 607 C C . VAL A 1 79 ? -11.055 13.805 9.586 1 97.94 79 VAL A C 1
ATOM 609 O O . VAL A 1 79 ? -12.148 13.875 10.156 1 97.94 79 VAL A O 1
ATOM 612 N N . ALA A 1 80 ? -10.844 14.375 8.445 1 97.5 80 ALA A N 1
ATOM 613 C CA . ALA A 1 80 ? -11.898 15.102 7.742 1 97.5 80 ALA A CA 1
ATOM 614 C C . ALA A 1 80 ? -13.102 14.203 7.469 1 97.5 80 ALA A C 1
ATOM 616 O O . ALA A 1 80 ? -14.242 14.602 7.703 1 97.5 80 ALA A O 1
ATOM 617 N N . VAL A 1 81 ? -12.82 13.039 7.035 1 97.12 81 VAL A N 1
ATOM 618 C CA . VAL A 1 81 ? -13.883 12.094 6.703 1 97.12 81 VAL A CA 1
ATOM 619 C C . VAL A 1 81 ? -14.695 11.773 7.953 1 97.12 81 VAL A C 1
ATOM 621 O O . VAL A 1 81 ? -15.93 11.781 7.914 1 97.12 81 VAL A O 1
ATOM 624 N N . VAL A 1 82 ? -14.023 11.523 9.047 1 97.31 82 VAL A N 1
ATOM 625 C CA . VAL A 1 82 ? -14.711 11.156 10.281 1 97.31 82 VAL A CA 1
ATOM 626 C C . VAL A 1 82 ? -15.578 12.32 10.75 1 97.31 82 VAL A C 1
ATOM 628 O O . VAL A 1 82 ? -16.75 12.141 11.094 1 97.31 82 VAL A O 1
ATOM 631 N N . LEU A 1 83 ? -15.047 13.508 10.719 1 97.56 83 LEU A N 1
ATOM 632 C CA . LEU A 1 83 ? -15.781 14.672 11.211 1 97.56 83 LEU A CA 1
ATOM 633 C C . LEU A 1 83 ? -16.938 15.008 10.289 1 97.56 83 LEU A C 1
ATOM 635 O O . LEU A 1 83 ? -18.062 15.266 10.75 1 97.56 83 LEU A O 1
ATOM 639 N N . LEU A 1 84 ? -16.719 15.008 9.023 1 96.81 84 LEU A N 1
ATOM 640 C CA . LEU A 1 84 ? -17.766 15.297 8.062 1 96.81 84 LEU A CA 1
ATOM 641 C C . LEU A 1 84 ? -18.859 14.234 8.117 1 96.81 84 LEU A C 1
ATOM 643 O O . LEU A 1 84 ? -20.047 14.547 8.062 1 96.81 84 LEU A O 1
ATOM 647 N N . GLY A 1 85 ? -18.406 13.008 8.203 1 95.56 85 GLY A N 1
ATOM 648 C CA . GLY A 1 85 ? -19.359 11.93 8.336 1 95.56 85 GLY A CA 1
ATOM 649 C C . GLY A 1 85 ? -20.172 12.008 9.617 1 95.56 85 GLY A C 1
ATOM 650 O O . GLY A 1 85 ? -21.344 11.609 9.648 1 95.56 85 GLY A O 1
ATOM 651 N N . SER A 1 86 ? -19.547 12.477 10.672 1 95.81 86 SER A N 1
ATOM 652 C CA . SER A 1 86 ? -20.219 12.562 11.969 1 95.81 86 SER A CA 1
ATOM 653 C C . SER A 1 86 ? -21.375 13.555 11.93 1 95.81 86 SER A C 1
ATOM 655 O O . SER A 1 86 ? -22.266 13.508 12.781 1 95.81 86 SER A O 1
ATOM 657 N N . VAL A 1 87 ? -21.359 14.438 10.945 1 94.31 87 VAL A N 1
ATOM 658 C CA . VAL A 1 87 ? -22.438 15.414 10.859 1 94.31 87 VAL A CA 1
ATOM 659 C C . VAL A 1 87 ? -23.344 15.07 9.688 1 94.31 87 VAL A C 1
ATOM 661 O O . VAL A 1 87 ? -24.109 15.922 9.227 1 94.31 87 VAL A O 1
ATOM 664 N N . GLY A 1 88 ? -23.141 13.898 9.102 1 91.94 88 GLY A N 1
ATOM 665 C CA . GLY A 1 88 ? -24.156 13.359 8.203 1 91.94 88 GLY A CA 1
ATOM 666 C C . GLY A 1 88 ? -23.812 13.562 6.738 1 91.94 88 GLY A C 1
ATOM 667 O O . GLY A 1 88 ? -24.672 13.375 5.867 1 91.94 88 GLY A O 1
ATOM 668 N N . MET A 1 89 ? -22.609 13.984 6.473 1 93.88 89 MET A N 1
ATOM 669 C CA . MET A 1 89 ? -22.25 14.094 5.066 1 93.88 89 MET A CA 1
ATOM 670 C C . MET A 1 89 ? -22.156 12.719 4.41 1 93.88 89 MET A C 1
ATOM 672 O O . MET A 1 89 ? -21.531 11.805 4.957 1 93.88 89 MET A O 1
ATOM 676 N N . GLY A 1 90 ? -22.766 12.57 3.273 1 93.81 90 GLY A N 1
ATOM 677 C CA . GLY A 1 90 ? -22.75 11.305 2.549 1 93.81 90 GLY A CA 1
ATOM 678 C C . GLY A 1 90 ? -21.406 11.016 1.894 1 93.81 90 GLY A C 1
ATOM 679 O O . GLY A 1 90 ? -20.547 11.891 1.814 1 93.81 90 GLY A O 1
ATOM 680 N N . ILE A 1 91 ? -21.281 9.867 1.363 1 93.75 91 ILE A N 1
ATOM 681 C CA . ILE A 1 91 ? -20.031 9.375 0.792 1 93.75 91 ILE A CA 1
ATOM 682 C C . ILE A 1 91 ? -19.625 10.234 -0.404 1 93.75 91 ILE A C 1
ATOM 684 O O . ILE A 1 91 ? -18.453 10.578 -0.566 1 93.75 91 ILE A O 1
ATOM 688 N N . LEU A 1 92 ? -20.562 10.555 -1.2 1 93.62 92 LEU A N 1
ATOM 689 C CA . LEU A 1 92 ? -20.266 11.398 -2.354 1 93.62 92 LEU A CA 1
ATOM 690 C C . LEU A 1 92 ? -19.719 12.75 -1.912 1 93.62 92 LEU A C 1
ATOM 692 O O . LEU A 1 92 ? -18.75 13.25 -2.488 1 93.62 92 LEU A O 1
ATOM 696 N N . GLY A 1 93 ? -20.375 13.344 -0.918 1 95.12 93 GLY A N 1
ATOM 697 C CA . GLY A 1 93 ? -19.891 14.609 -0.377 1 95.12 93 GLY A CA 1
ATOM 698 C C . GLY A 1 93 ? -18.5 14.516 0.195 1 95.12 93 GLY A C 1
ATOM 699 O O . GLY A 1 93 ? -17.688 15.422 0.003 1 95.12 93 GLY A O 1
ATOM 700 N N . LEU A 1 94 ? -18.266 13.406 0.891 1 95.06 94 LEU A N 1
ATOM 701 C CA . LEU A 1 94 ? -16.953 13.188 1.483 1 95.06 94 LEU A CA 1
ATOM 702 C C . LEU A 1 94 ? -15.867 13.125 0.406 1 95.06 94 LEU A C 1
ATOM 704 O O . LEU A 1 94 ? -14.852 13.812 0.499 1 95.06 94 LEU A O 1
ATOM 708 N N . VAL A 1 95 ? -16.125 12.375 -0.607 1 92.69 95 VAL A N 1
ATOM 709 C CA . VAL A 1 95 ? -15.164 12.148 -1.677 1 92.69 95 VAL A CA 1
ATOM 710 C C . VAL A 1 95 ? -14.938 13.453 -2.445 1 92.69 95 VAL A C 1
ATOM 712 O O . VAL A 1 95 ? -13.797 13.828 -2.721 1 92.69 95 VAL A O 1
ATOM 715 N N . LEU A 1 96 ? -15.984 14.172 -2.688 1 92.88 96 LEU A N 1
ATOM 716 C CA . LEU A 1 96 ? -15.883 15.422 -3.43 1 92.88 96 LEU A CA 1
ATOM 717 C C . LEU A 1 96 ? -15.156 16.484 -2.609 1 92.88 96 LEU A C 1
ATOM 719 O O . LEU A 1 96 ? -14.383 17.266 -3.152 1 92.88 96 LEU A O 1
ATOM 723 N N . MET A 1 97 ? -15.461 16.5 -1.346 1 94.38 97 MET A N 1
ATOM 724 C CA . MET A 1 97 ? -14.805 17.453 -0.457 1 94.38 97 MET A CA 1
ATOM 725 C C . MET A 1 97 ? -13.297 17.25 -0.444 1 94.38 97 MET A C 1
ATOM 727 O O . MET A 1 97 ? -12.531 18.188 -0.658 1 94.38 97 MET A O 1
ATOM 731 N N . VAL A 1 98 ? -12.898 16 -0.276 1 91.69 98 VAL A N 1
ATOM 732 C CA . VAL A 1 98 ? -11.484 15.664 -0.161 1 91.69 98 VAL A CA 1
ATOM 733 C C . VAL A 1 98 ? -10.797 15.852 -1.512 1 91.69 98 VAL A C 1
ATOM 735 O O . VAL A 1 98 ? -9.727 16.469 -1.593 1 91.69 98 VAL A O 1
ATOM 738 N N . ALA A 1 99 ? -11.438 15.367 -2.516 1 89.62 99 ALA A N 1
ATOM 739 C CA . ALA A 1 99 ? -10.867 15.508 -3.855 1 89.62 99 ALA A CA 1
ATOM 740 C C . ALA A 1 99 ? -10.75 16.984 -4.25 1 89.62 99 ALA A C 1
ATOM 742 O O . ALA A 1 99 ? -9.758 17.391 -4.855 1 89.62 99 ALA A O 1
ATOM 743 N N . GLY A 1 100 ? -11.781 17.75 -3.967 1 90.56 100 GLY A N 1
ATOM 744 C CA . GLY A 1 100 ? -11.75 19.172 -4.266 1 90.56 100 GLY A CA 1
ATOM 745 C C . GLY A 1 100 ? -10.641 19.906 -3.533 1 90.56 100 GLY A C 1
ATOM 746 O O . GLY A 1 100 ? -9.914 20.688 -4.133 1 90.56 100 GLY A O 1
ATOM 747 N N . MET A 1 101 ? -10.516 19.594 -2.279 1 91.62 101 MET A N 1
ATOM 748 C CA . MET A 1 101 ? -9.508 20.266 -1.47 1 91.62 101 MET A CA 1
ATOM 749 C C . MET A 1 101 ? -8.102 19.859 -1.901 1 91.62 101 MET A C 1
ATOM 751 O O . MET A 1 101 ? -7.246 20.719 -2.125 1 91.62 101 MET A O 1
ATOM 755 N N . LEU A 1 102 ? -7.852 18.562 -2.055 1 87.31 102 LEU A N 1
ATOM 756 C CA . LEU A 1 102 ? -6.523 18.078 -2.414 1 87.31 102 LEU A CA 1
ATOM 757 C C . LEU A 1 102 ? -6.188 18.438 -3.857 1 87.31 102 LEU A C 1
ATOM 759 O O . LEU A 1 102 ? -5.039 18.781 -4.168 1 87.31 102 LEU A O 1
ATOM 763 N N . GLY A 1 103 ? -7.164 18.344 -4.723 1 85.38 103 GLY A N 1
ATOM 764 C CA . GLY A 1 103 ? -6.965 18.703 -6.121 1 85.38 103 GLY A CA 1
ATOM 765 C C . GLY A 1 103 ? -6.551 20.141 -6.324 1 85.38 103 GLY A C 1
ATOM 766 O O . GLY A 1 103 ? -5.781 20.453 -7.238 1 85.38 103 GLY A O 1
ATOM 767 N N . LEU A 1 104 ? -6.98 21 -5.453 1 83.81 104 LEU A N 1
ATOM 768 C CA . LEU A 1 104 ? -6.676 22.422 -5.586 1 83.81 104 LEU A CA 1
ATOM 769 C C . LEU A 1 104 ? -5.43 22.781 -4.785 1 83.81 104 LEU A C 1
ATOM 771 O O . LEU A 1 104 ? -4.625 23.609 -5.227 1 83.81 104 LEU A O 1
ATOM 775 N N . CYS A 1 105 ? -5.273 22.141 -3.688 1 81 105 CYS A N 1
ATOM 776 C CA . CYS A 1 105 ? -4.207 22.547 -2.777 1 81 105 CYS A CA 1
ATOM 777 C C . CYS A 1 105 ? -2.871 21.953 -3.209 1 81 105 CYS A C 1
ATOM 779 O O . CYS A 1 105 ? -1.829 22.594 -3.064 1 81 105 CYS A O 1
ATOM 781 N N . ILE A 1 106 ? -2.859 20.703 -3.74 1 75.94 106 ILE A N 1
ATOM 782 C CA . ILE A 1 106 ? -1.606 20.047 -4.082 1 75.94 106 ILE A CA 1
ATOM 783 C C . ILE A 1 106 ? -0.923 20.797 -5.227 1 75.94 106 ILE A C 1
ATOM 785 O O . ILE A 1 106 ? 0.245 21.172 -5.117 1 75.94 106 ILE A O 1
ATOM 789 N N . PRO A 1 107 ? -1.569 21.094 -6.289 1 74.44 107 PRO A N 1
ATOM 790 C CA . PRO A 1 107 ? -0.911 21.875 -7.344 1 74.44 107 PRO A CA 1
ATOM 791 C C . PRO A 1 107 ? -0.548 23.281 -6.906 1 74.44 107 PRO A C 1
ATOM 793 O O . PRO A 1 107 ? 0.459 23.828 -7.355 1 74.44 107 PRO A O 1
ATOM 796 N N . ALA A 1 108 ? -1.384 23.891 -6.062 1 72.31 108 ALA A N 1
ATOM 797 C CA . ALA A 1 108 ? -1.139 25.25 -5.586 1 72.31 108 ALA A CA 1
ATOM 798 C C . ALA A 1 108 ? 0.164 25.328 -4.793 1 72.31 108 ALA A C 1
ATOM 800 O O . ALA A 1 108 ? 0.867 26.344 -4.836 1 72.31 108 ALA A O 1
ATOM 801 N N . ALA A 1 109 ? 0.447 24.25 -4.082 1 66.56 109 ALA A N 1
ATOM 802 C CA . ALA A 1 109 ? 1.683 24.203 -3.307 1 66.56 109 ALA A CA 1
ATOM 803 C C . ALA A 1 109 ? 2.904 24.344 -4.207 1 66.56 109 ALA A C 1
ATOM 805 O O . ALA A 1 109 ? 3.85 25.062 -3.869 1 66.56 109 ALA A O 1
ATOM 806 N N . LYS A 1 110 ? 2.846 23.75 -5.355 1 65.38 110 LYS A N 1
ATOM 807 C CA . LYS A 1 110 ? 3.957 23.812 -6.301 1 65.38 110 LYS A CA 1
ATOM 808 C C . LYS A 1 110 ? 4.023 25.188 -6.973 1 65.38 110 LYS A C 1
ATOM 810 O O . LYS A 1 110 ? 5.113 25.719 -7.188 1 65.38 110 LYS A O 1
ATOM 815 N N . ILE A 1 111 ? 2.84 25.672 -7.211 1 64.94 111 ILE A N 1
ATOM 816 C CA . ILE A 1 111 ? 2.781 26.953 -7.91 1 64.94 111 ILE A CA 1
ATOM 817 C C . ILE A 1 111 ? 3.273 28.062 -6.988 1 64.94 111 ILE A C 1
ATOM 819 O O . ILE A 1 111 ? 4.066 28.922 -7.398 1 64.94 111 ILE A O 1
ATOM 823 N N . VAL A 1 112 ? 2.85 28.031 -5.789 1 60.97 112 VAL A N 1
ATOM 824 C CA . VAL A 1 112 ? 3.225 29.078 -4.844 1 60.97 112 VAL A CA 1
ATOM 825 C C . VAL A 1 112 ? 4.711 28.969 -4.52 1 60.97 112 VAL A C 1
ATOM 827 O O . VAL A 1 112 ? 5.398 29.984 -4.391 1 60.97 112 VAL A O 1
ATOM 830 N N . ALA A 1 113 ? 5.164 27.703 -4.434 1 57.53 113 ALA A N 1
ATOM 831 C CA . ALA A 1 113 ? 6.59 27.5 -4.199 1 57.53 113 ALA A CA 1
ATOM 832 C C . ALA A 1 113 ? 7.426 28.078 -5.336 1 57.53 113 ALA A C 1
ATOM 834 O O . ALA A 1 113 ? 8.461 28.719 -5.094 1 57.53 113 ALA A O 1
ATOM 835 N N . ARG A 1 114 ? 6.906 27.906 -6.566 1 58.28 114 ARG A N 1
ATOM 836 C CA . ARG A 1 114 ? 7.609 28.422 -7.734 1 58.28 114 ARG A CA 1
ATOM 837 C C . ARG A 1 114 ? 7.586 29.953 -7.75 1 58.28 114 ARG A C 1
ATOM 839 O O . ARG A 1 114 ? 8.586 30.594 -8.07 1 58.28 114 ARG A O 1
ATOM 846 N N . LEU A 1 115 ? 6.461 30.438 -7.367 1 56.97 115 LEU A N 1
ATOM 847 C CA . LEU A 1 115 ? 6.281 31.875 -7.484 1 56.97 115 LEU A CA 1
ATOM 848 C C . LEU A 1 115 ? 6.996 32.594 -6.352 1 56.97 115 LEU A C 1
ATOM 850 O O . LEU A 1 115 ? 7.586 33.656 -6.566 1 56.97 115 LEU A O 1
ATOM 854 N N . VAL A 1 116 ? 6.961 32.031 -5.188 1 52.44 116 VAL A N 1
ATOM 855 C CA . VAL A 1 116 ? 7.457 32.781 -4.023 1 52.44 116 VAL A CA 1
ATOM 856 C C . VAL A 1 116 ? 8.914 32.406 -3.766 1 52.44 116 VAL A C 1
ATOM 858 O O . VAL A 1 116 ? 9.734 33.25 -3.428 1 52.44 116 VAL A O 1
ATOM 861 N N . GLU A 1 117 ? 9.234 31.094 -3.906 1 54.03 117 GLU A N 1
ATOM 862 C CA . GLU A 1 117 ? 10.578 30.688 -3.494 1 54.03 117 GLU A CA 1
ATOM 863 C C . GLU A 1 117 ? 11.508 30.547 -4.699 1 54.03 117 GLU A C 1
ATOM 865 O O . GLU A 1 117 ? 12.727 30.453 -4.543 1 54.03 117 GLU A O 1
ATOM 870 N N . GLY A 1 118 ? 10.992 30.875 -5.879 1 49.31 118 GLY A N 1
ATOM 871 C CA . GLY A 1 118 ? 11.805 30.75 -7.082 1 49.31 118 GLY A CA 1
ATOM 872 C C . GLY A 1 118 ? 12.438 29.375 -7.234 1 49.31 118 GLY A C 1
ATOM 873 O O . GLY A 1 118 ? 13.406 29.219 -7.98 1 49.31 118 GLY A O 1
ATOM 874 N N . LYS A 1 119 ? 12.227 28.484 -6.18 1 54.34 119 LYS A N 1
ATOM 875 C CA . LYS A 1 119 ? 12.906 27.203 -6.262 1 54.34 119 LYS A CA 1
ATOM 876 C C . LYS A 1 119 ? 11.953 26.109 -6.754 1 54.34 119 LYS A C 1
ATOM 878 O O . LYS A 1 119 ? 10.914 25.859 -6.137 1 54.34 119 LYS A O 1
ATOM 883 N N . PRO A 1 120 ? 12.344 25.547 -7.957 1 48.25 120 PRO A N 1
ATOM 884 C CA . PRO A 1 120 ? 11.422 24.609 -8.602 1 48.25 120 PRO A CA 1
ATOM 885 C C . PRO A 1 120 ? 11.211 23.328 -7.793 1 48.25 120 PRO A C 1
ATOM 887 O O . PRO A 1 120 ? 10.188 22.656 -7.938 1 48.25 120 PRO A O 1
ATOM 890 N N . ASN A 1 121 ? 12.148 23.031 -6.855 1 49.91 121 ASN A N 1
ATOM 891 C CA . ASN A 1 121 ? 12.086 21.703 -6.254 1 49.91 121 ASN A CA 1
ATOM 892 C C . ASN A 1 121 ? 11.617 21.766 -4.801 1 49.91 121 ASN A C 1
ATOM 894 O O . ASN A 1 121 ? 11.867 20.844 -4.027 1 49.91 121 ASN A O 1
ATOM 898 N N . THR A 1 122 ? 11.133 23.047 -4.395 1 49.66 122 THR A N 1
ATOM 899 C CA . THR A 1 122 ? 10.727 23.125 -2.998 1 49.66 122 THR A CA 1
ATOM 900 C C . THR A 1 122 ? 9.211 23.219 -2.879 1 49.66 122 THR A C 1
ATOM 902 O O . THR A 1 122 ? 8.547 23.781 -3.752 1 49.66 122 THR A O 1
ATOM 905 N N . LEU A 1 123 ? 8.609 22.359 -2.121 1 52.66 123 LEU A N 1
ATOM 906 C CA . LEU A 1 123 ? 7.191 22.453 -1.793 1 52.66 123 LEU A CA 1
ATOM 907 C C . LEU A 1 123 ? 6.953 23.484 -0.697 1 52.66 123 LEU A C 1
ATOM 909 O O . LEU A 1 123 ? 7.539 23.406 0.383 1 52.66 123 LEU A O 1
ATOM 913 N N . SER A 1 124 ? 6.367 24.734 -1.103 1 53.59 124 SER A N 1
ATOM 914 C CA . SER A 1 124 ? 6.082 25.75 -0.097 1 53.59 124 SER A CA 1
ATOM 915 C C . SER A 1 124 ? 4.82 25.406 0.69 1 53.59 124 SER A C 1
ATOM 917 O O . SER A 1 124 ? 3.709 25.531 0.17 1 53.59 124 SER A O 1
ATOM 919 N N . VAL A 1 125 ? 4.879 24.75 1.822 1 56.56 125 VAL A N 1
ATOM 920 C CA . VAL A 1 125 ? 3.793 24.375 2.719 1 56.56 125 VAL A CA 1
ATOM 921 C C . VAL A 1 125 ? 2.965 25.609 3.076 1 56.56 125 VAL A C 1
ATOM 923 O O . VAL A 1 125 ? 1.736 25.531 3.148 1 56.56 125 VAL A O 1
ATOM 926 N N . GLY A 1 126 ? 3.611 26.75 3.131 1 57.5 126 GLY A N 1
ATOM 927 C CA . GLY A 1 126 ? 2.912 27.984 3.449 1 57.5 126 GLY A CA 1
ATOM 928 C C . GLY A 1 126 ? 1.937 28.422 2.369 1 57.5 126 GLY A C 1
ATOM 929 O O . GLY A 1 126 ? 0.809 28.812 2.668 1 57.5 126 GLY A O 1
ATOM 930 N N . GLY A 1 127 ? 2.35 28.312 1.202 1 61.06 127 GLY A N 1
ATOM 931 C CA . GLY A 1 127 ? 1.473 28.656 0.095 1 61.06 127 GLY A CA 1
ATOM 932 C C . GLY A 1 127 ? 0.277 27.734 -0.031 1 61.06 127 GLY A C 1
ATOM 933 O O . GLY A 1 127 ? -0.848 28.203 -0.246 1 61.06 127 GLY A O 1
ATOM 934 N N . ALA A 1 128 ? 0.535 26.547 0.198 1 64.5 128 ALA A N 1
ATOM 935 C CA . ALA A 1 128 ? -0.547 25.562 0.099 1 64.5 128 ALA A CA 1
ATOM 936 C C . ALA A 1 128 ? -1.593 25.797 1.187 1 64.5 128 ALA A C 1
ATOM 938 O O . ALA A 1 128 ? -2.793 25.656 0.94 1 64.5 128 ALA A O 1
ATOM 939 N N . ALA A 1 129 ? -1.111 26.141 2.297 1 67.38 129 ALA A N 1
ATOM 940 C CA . ALA A 1 129 ? -2.027 26.406 3.406 1 67.38 129 ALA A CA 1
ATOM 941 C C . ALA A 1 129 ? -2.912 27.609 3.111 1 67.38 129 ALA A C 1
ATOM 943 O O . ALA A 1 129 ? -4.113 27.594 3.389 1 67.38 129 ALA A O 1
ATOM 944 N N . PHE A 1 130 ? -2.357 28.656 2.516 1 69.94 130 PHE A N 1
ATOM 945 C CA . PHE A 1 130 ? -3.115 29.859 2.195 1 69.94 130 PHE A CA 1
ATOM 946 C C . PHE A 1 130 ? -4.18 29.562 1.144 1 69.94 130 PHE A C 1
ATOM 948 O O . PHE A 1 130 ? -5.332 29.969 1.289 1 69.94 130 PHE A O 1
ATOM 955 N N . VAL A 1 131 ? -3.797 28.891 0.208 1 75.12 131 VAL A N 1
ATOM 956 C CA . VAL A 1 131 ? -4.742 28.531 -0.845 1 75.12 131 VAL A CA 1
ATOM 957 C C . VAL A 1 131 ? -5.867 27.672 -0.265 1 75.12 131 VAL A C 1
ATOM 959 O O . VAL A 1 131 ? -7.035 27.859 -0.604 1 75.12 131 VAL A O 1
ATOM 962 N N . GLY A 1 132 ? -5.504 26.812 0.55 1 81.75 132 GLY A N 1
ATOM 963 C CA . GLY A 1 132 ? -6.508 25.969 1.182 1 81.75 132 GLY A CA 1
ATOM 964 C C . GLY A 1 132 ? -7.543 26.766 1.958 1 81.75 132 GLY A C 1
ATOM 965 O O . GLY A 1 132 ? -8.742 26.484 1.86 1 81.75 132 GLY A O 1
ATOM 966 N N . ILE A 1 133 ? -7.055 27.734 2.664 1 80.88 133 ILE A N 1
ATOM 967 C CA . ILE A 1 133 ? -7.945 28.562 3.475 1 80.88 133 ILE A CA 1
ATOM 968 C C . ILE A 1 133 ? -8.891 29.344 2.568 1 80.88 133 ILE A C 1
ATOM 970 O O . ILE A 1 133 ? -10.086 29.453 2.85 1 80.88 133 ILE A O 1
ATOM 974 N N . VAL A 1 134 ? -8.367 29.781 1.503 1 84.44 134 VAL A N 1
ATOM 975 C CA . VAL A 1 134 ? -9.133 30.641 0.596 1 84.44 134 VAL A CA 1
ATOM 976 C C . VAL A 1 134 ? -10.172 29.797 -0.145 1 84.44 134 VAL A C 1
ATOM 978 O O . VAL A 1 134 ? -11.312 30.234 -0.324 1 84.44 134 VAL A O 1
ATOM 981 N N . VAL A 1 135 ? -9.859 28.656 -0.478 1 89.44 135 VAL A N 1
ATOM 982 C CA . VAL A 1 135 ? -10.719 27.891 -1.366 1 89.44 135 VAL A CA 1
ATOM 983 C C . VAL A 1 135 ? -11.719 27.078 -0.542 1 89.44 135 VAL A C 1
ATOM 985 O O . VAL A 1 135 ? -12.773 26.688 -1.045 1 89.44 135 VAL A O 1
ATOM 988 N N . ALA A 1 136 ? -11.445 26.828 0.661 1 92.56 136 ALA A N 1
ATOM 989 C CA . ALA A 1 136 ? -12.227 25.922 1.49 1 92.56 136 ALA A CA 1
ATOM 990 C C . ALA A 1 136 ? -13.695 26.312 1.52 1 92.56 136 ALA A C 1
ATOM 992 O O . ALA A 1 136 ? -14.578 25.484 1.319 1 92.56 136 ALA A O 1
ATOM 993 N N . PRO A 1 137 ? -14.008 27.641 1.73 1 92.25 137 PRO A N 1
ATOM 994 C CA . PRO A 1 137 ? -15.422 28.016 1.768 1 92.25 137 PRO A CA 1
ATOM 995 C C . PRO A 1 137 ? -16.141 27.75 0.445 1 92.25 137 PRO A C 1
ATOM 997 O O . PRO A 1 137 ? -17.312 27.391 0.438 1 92.25 137 PRO A O 1
ATOM 1000 N N . PHE A 1 138 ? -15.438 27.844 -0.612 1 92.56 138 PHE A N 1
ATOM 1001 C CA . PHE A 1 138 ? -16.031 27.609 -1.926 1 92.56 138 PHE A CA 1
ATOM 1002 C C . PHE A 1 138 ? -16.266 26.125 -2.158 1 92.56 138 PHE A C 1
ATOM 1004 O O . PHE A 1 138 ? -17.328 25.734 -2.637 1 92.56 138 PHE A O 1
ATOM 1011 N N . VAL A 1 139 ? -15.344 25.344 -1.827 1 94.38 139 VAL A N 1
ATOM 1012 C CA . VAL A 1 139 ? -15.461 23.906 -1.998 1 94.38 139 VAL A CA 1
ATOM 1013 C C . VAL A 1 139 ? -16.562 23.375 -1.088 1 94.38 139 VAL A C 1
ATOM 1015 O O . VAL A 1 139 ? -17.422 22.594 -1.526 1 94.38 139 VAL A O 1
ATOM 1018 N N . ALA A 1 140 ? -16.516 23.797 0.159 1 94.75 140 ALA A N 1
ATOM 1019 C CA . ALA A 1 140 ? -17.516 23.344 1.115 1 94.75 140 ALA A CA 1
ATOM 1020 C C . ALA A 1 140 ? -18.922 23.719 0.659 1 94.75 140 ALA A C 1
ATOM 1022 O O . ALA A 1 140 ? -19.844 22.891 0.669 1 94.75 140 ALA A O 1
ATOM 1023 N N . SER A 1 141 ? -19.109 24.969 0.249 1 94.38 141 SER A N 1
ATOM 1024 C CA . SER A 1 141 ? -20.406 25.422 -0.221 1 94.38 141 SER A CA 1
ATOM 1025 C C . SER A 1 141 ? -20.844 24.672 -1.479 1 94.38 141 SER A C 1
ATOM 1027 O O . SER A 1 141 ? -22 24.281 -1.608 1 94.38 141 SER A O 1
ATOM 1029 N N . GLY A 1 142 ? -19.922 24.516 -2.369 1 95.31 142 GLY A N 1
ATOM 1030 C CA . GLY A 1 142 ? -20.219 23.797 -3.598 1 95.31 142 GLY A CA 1
ATOM 1031 C C . GLY A 1 142 ? -20.625 22.359 -3.359 1 95.31 142 GLY A C 1
ATOM 1032 O O . GLY A 1 142 ? -21.594 21.875 -3.945 1 95.31 142 GLY A O 1
ATOM 1033 N N . VAL A 1 143 ? -19.953 21.688 -2.512 1 95.12 143 VAL A N 1
ATOM 1034 C CA . VAL A 1 143 ? -20.219 20.281 -2.24 1 95.12 143 VAL A CA 1
ATOM 1035 C C . VAL A 1 143 ? -21.562 20.125 -1.535 1 95.12 143 VAL A C 1
ATOM 1037 O O . VAL A 1 143 ? -22.359 19.25 -1.878 1 95.12 143 VAL A O 1
ATOM 1040 N N . VAL A 1 144 ? -21.828 20.984 -0.525 1 92.44 144 VAL A N 1
ATOM 1041 C CA . VAL A 1 144 ? -23.094 20.938 0.205 1 92.44 144 VAL A CA 1
ATOM 1042 C C . VAL A 1 144 ? -24.25 21.219 -0.746 1 92.44 144 VAL A C 1
ATOM 1044 O O . VAL A 1 144 ? -25.297 20.562 -0.683 1 92.44 144 VAL A O 1
ATOM 1047 N N . TRP A 1 145 ? -24 22.109 -1.596 1 93.56 145 TRP A N 1
ATOM 1048 C CA . TRP A 1 145 ? -25.016 22.453 -2.578 1 93.56 145 TRP A CA 1
ATOM 1049 C C . TRP A 1 145 ? -25.266 21.312 -3.547 1 93.56 145 TRP A C 1
ATOM 1051 O O . TRP A 1 145 ? -26.406 20.938 -3.807 1 93.56 145 TRP A O 1
ATOM 1061 N N . LEU A 1 146 ? -24.25 20.703 -4.016 1 94 146 LEU A N 1
ATOM 1062 C CA . LEU A 1 146 ? -24.328 19.672 -5.035 1 94 146 LEU A CA 1
ATOM 1063 C C . LEU A 1 146 ? -24.922 18.391 -4.469 1 94 146 LEU A C 1
ATOM 1065 O O . LEU A 1 146 ? -25.656 17.672 -5.16 1 94 146 LEU A O 1
ATOM 1069 N N . THR A 1 147 ? -24.609 18.047 -3.26 1 93.25 147 THR A N 1
ATOM 1070 C CA . THR A 1 147 ? -25.016 16.766 -2.701 1 93.25 147 THR A CA 1
ATOM 1071 C C . THR A 1 147 ? -26.297 16.906 -1.867 1 93.25 147 THR A C 1
ATOM 1073 O O . THR A 1 147 ? -26.984 15.93 -1.597 1 93.25 147 THR A O 1
ATOM 1076 N N . GLY A 1 148 ? -26.516 18.078 -1.374 1 89.12 148 GLY A N 1
ATOM 1077 C CA . GLY A 1 148 ? -27.688 18.328 -0.554 1 89.12 148 GLY A CA 1
ATOM 1078 C C . GLY A 1 148 ? -27.547 17.797 0.864 1 89.12 148 GLY A C 1
ATOM 1079 O O . GLY A 1 148 ? -28.531 17.641 1.574 1 89.12 148 GLY A O 1
ATOM 1080 N N . SER A 1 149 ? -26.312 17.469 1.189 1 85.19 149 SER A N 1
ATOM 1081 C CA . SER A 1 149 ? -26.094 16.922 2.523 1 85.19 149 SER A CA 1
ATOM 1082 C C . SER A 1 149 ? -25 17.672 3.258 1 85.19 149 SER A C 1
ATOM 1084 O O . SER A 1 149 ? -24.062 18.172 2.637 1 85.19 149 SER A O 1
ATOM 1086 N N . GLY A 1 150 ? -25.328 17.891 4.605 1 84.88 150 GLY A N 1
ATOM 1087 C CA . GLY A 1 150 ? -24.328 18.531 5.457 1 84.88 150 GLY A CA 1
ATOM 1088 C C . GLY A 1 150 ? -24.531 20.031 5.566 1 84.88 150 GLY A C 1
ATOM 1089 O O . GLY A 1 150 ? -25.531 20.578 5.086 1 84.88 150 GLY A O 1
ATOM 1090 N N . ALA A 1 151 ? -23.656 20.703 6.277 1 91.25 151 ALA A N 1
ATOM 1091 C CA . ALA A 1 151 ? -23.656 22.156 6.492 1 91.25 151 ALA A CA 1
ATOM 1092 C C . ALA A 1 151 ? -22.266 22.734 6.293 1 91.25 151 ALA A C 1
ATOM 1094 O O . ALA A 1 151 ? -21.266 22.078 6.59 1 91.25 151 ALA A O 1
ATOM 1095 N N . VAL A 1 152 ? -22.234 23.922 5.824 1 94 152 VAL A N 1
ATOM 1096 C CA . VAL A 1 152 ? -20.984 24.547 5.395 1 94 152 VAL A CA 1
ATOM 1097 C C . VAL A 1 152 ? -20.109 24.828 6.609 1 94 152 VAL A C 1
ATOM 1099 O O . VAL A 1 152 ? -18.922 24.469 6.613 1 94 152 VAL A O 1
ATOM 1102 N N . LEU A 1 153 ? -20.672 25.359 7.656 1 94.88 153 LEU A N 1
ATOM 1103 C CA . LEU A 1 153 ? -19.859 25.75 8.812 1 94.88 153 LEU A CA 1
ATOM 1104 C C . LEU A 1 153 ? -19.219 24.531 9.453 1 94.88 153 LEU A C 1
ATOM 1106 O O . LEU A 1 153 ? -18 24.516 9.68 1 94.88 153 LEU A O 1
ATOM 1110 N N . PRO A 1 154 ? -20 23.406 9.648 1 95.69 154 PRO A N 1
ATOM 1111 C CA . PRO A 1 154 ? -19.375 22.203 10.164 1 95.69 154 PRO A CA 1
ATOM 1112 C C . PRO A 1 154 ? -18.297 21.656 9.227 1 95.69 154 PRO A C 1
ATOM 1114 O O . PRO A 1 154 ? -17.281 21.125 9.68 1 95.69 154 PRO A O 1
ATOM 1117 N N . ALA A 1 155 ? -18.547 21.812 7.988 1 95.75 155 ALA A N 1
ATOM 1118 C CA . ALA A 1 155 ? -17.562 21.344 7.016 1 95.75 155 ALA A CA 1
ATOM 1119 C C . ALA A 1 155 ? -16.266 22.141 7.113 1 95.75 155 ALA A C 1
ATOM 1121 O O . ALA A 1 155 ? -15.172 21.578 7.086 1 95.75 155 ALA A O 1
ATOM 1122 N N . LEU A 1 156 ? -16.406 23.406 7.227 1 95.81 156 LEU A N 1
ATOM 1123 C CA . LEU A 1 156 ? -15.234 24.266 7.348 1 95.81 156 LEU A CA 1
ATOM 1124 C C . LEU A 1 156 ? -14.484 23.984 8.648 1 95.81 156 LEU A C 1
ATOM 1126 O O . LEU A 1 156 ? -13.25 23.984 8.664 1 95.81 156 LEU A O 1
ATOM 1130 N N . ALA A 1 157 ? -15.258 23.781 9.68 1 96.56 157 ALA A N 1
ATOM 1131 C CA . ALA A 1 157 ? -14.641 23.406 10.945 1 96.56 157 ALA A CA 1
ATOM 1132 C C . ALA A 1 157 ? -13.859 22.109 10.812 1 96.56 157 ALA A C 1
ATOM 1134 O O . ALA A 1 157 ? -12.727 22.016 11.289 1 96.56 157 ALA A O 1
ATOM 1135 N N . ALA A 1 158 ? -14.422 21.141 10.148 1 97.31 158 ALA A N 1
ATOM 1136 C CA . ALA A 1 158 ? -13.773 19.844 9.938 1 97.31 158 ALA A CA 1
ATOM 1137 C C . ALA A 1 158 ? -12.484 20.016 9.141 1 97.31 158 ALA A C 1
ATOM 1139 O O . ALA A 1 158 ? -11.461 19.391 9.469 1 97.31 158 ALA A O 1
ATOM 1140 N N . LEU A 1 159 ? -12.531 20.828 8.148 1 96 159 LEU A N 1
ATOM 1141 C CA . LEU A 1 159 ? -11.367 21.047 7.297 1 96 159 LEU A CA 1
ATOM 1142 C C . LEU A 1 159 ? -10.258 21.766 8.062 1 96 159 LEU A C 1
ATOM 1144 O O . LEU A 1 159 ? -9.078 21.453 7.887 1 96 159 LEU A O 1
ATOM 1148 N N . ALA A 1 160 ? -10.641 22.703 8.883 1 95.81 160 ALA A N 1
ATOM 1149 C CA . ALA A 1 160 ? -9.656 23.406 9.688 1 95.81 160 ALA A CA 1
ATOM 1150 C C . ALA A 1 160 ? -8.953 22.469 10.656 1 95.81 160 ALA A C 1
ATOM 1152 O O . ALA A 1 160 ? -7.734 22.531 10.836 1 95.81 160 ALA A O 1
ATOM 1153 N N . ILE A 1 161 ? -9.719 21.609 11.242 1 97.81 161 ILE A N 1
ATOM 1154 C CA . ILE A 1 161 ? -9.18 20.625 12.172 1 97.81 161 ILE A CA 1
ATOM 1155 C C . ILE A 1 161 ? -8.258 19.656 11.43 1 97.81 161 ILE A C 1
ATOM 1157 O O . ILE A 1 161 ? -7.145 19.391 11.883 1 97.81 161 ILE A O 1
ATOM 1161 N N . ALA A 1 162 ? -8.742 19.188 10.312 1 97.31 162 ALA A N 1
ATOM 1162 C CA . ALA A 1 162 ? -7.957 18.25 9.508 1 97.31 162 ALA A CA 1
ATOM 1163 C C . ALA A 1 162 ? -6.645 18.891 9.062 1 97.31 162 ALA A C 1
ATOM 1165 O O . ALA A 1 162 ? -5.602 18.234 9.039 1 97.31 162 ALA A O 1
ATOM 1166 N N . TYR A 1 163 ? -6.738 20.109 8.719 1 93.94 163 TYR A N 1
ATOM 1167 C CA . TYR A 1 163 ? -5.535 20.828 8.32 1 93.94 163 TYR A CA 1
ATOM 1168 C C . TYR A 1 163 ? -4.52 20.859 9.453 1 93.94 163 TYR A C 1
ATOM 1170 O O . TYR A 1 163 ? -3.33 20.625 9.234 1 93.94 163 TYR A O 1
ATOM 1178 N N . ALA A 1 164 ? -4.992 21.172 10.609 1 96.31 164 ALA A N 1
ATOM 1179 C CA . ALA A 1 164 ? -4.109 21.25 11.773 1 96.31 164 ALA A CA 1
ATOM 1180 C C . ALA A 1 164 ? -3.43 19.906 12.031 1 96.31 164 ALA A C 1
ATOM 1182 O O . ALA A 1 164 ? -2.225 19.859 12.289 1 96.31 164 ALA A O 1
ATOM 1183 N N . VAL A 1 165 ? -4.176 18.828 11.914 1 97.25 165 VAL A N 1
ATOM 1184 C CA . VAL A 1 165 ? -3.604 17.5 12.102 1 97.25 165 VAL A CA 1
ATOM 1185 C C . VAL A 1 165 ? -2.566 17.219 11.008 1 97.25 165 VAL A C 1
ATOM 1187 O O . VAL A 1 165 ? -1.451 16.781 11.305 1 97.25 165 VAL A O 1
ATOM 1190 N N . GLY A 1 166 ? -2.963 17.469 9.812 1 95.06 166 GLY A N 1
ATOM 1191 C CA . GLY A 1 166 ? -2.088 17.219 8.68 1 95.06 166 GLY A CA 1
ATOM 1192 C C . GLY A 1 166 ? -0.783 17.984 8.742 1 95.06 166 GLY A C 1
ATOM 1193 O O . GLY A 1 166 ? 0.293 17.406 8.562 1 95.06 166 GLY A O 1
ATOM 1194 N N . GLU A 1 167 ? -0.88 19.219 9.008 1 92.38 167 GLU A N 1
ATOM 1195 C CA . GLU A 1 167 ? 0.321 20.047 9.102 1 92.38 167 GLU A CA 1
ATOM 1196 C C . GLU A 1 167 ? 1.157 19.656 10.32 1 92.38 167 GLU A C 1
ATOM 1198 O O . GLU A 1 167 ? 2.389 19.641 10.258 1 92.38 167 GLU A O 1
ATOM 1203 N N . GLY A 1 168 ? 0.467 19.406 11.359 1 94.94 168 GLY A N 1
ATOM 1204 C CA . GLY A 1 168 ? 1.19 18.969 12.539 1 94.94 168 GLY A CA 1
ATOM 1205 C C . GLY A 1 168 ? 2 17.719 12.312 1 94.94 168 GLY A C 1
ATOM 1206 O O . GLY A 1 168 ? 3.211 17.688 12.547 1 94.94 168 GLY A O 1
ATOM 1207 N N . VAL A 1 169 ? 1.366 16.734 11.789 1 95.25 169 VAL A N 1
ATOM 1208 C CA . VAL A 1 169 ? 2.041 15.469 11.5 1 95.25 169 VAL A CA 1
ATOM 1209 C C . VAL A 1 169 ? 3.025 15.656 10.352 1 95.25 169 VAL A C 1
ATOM 1211 O O . VAL A 1 169 ? 4.082 15.023 10.32 1 95.25 169 VAL A O 1
ATOM 1214 N N . GLY A 1 170 ? 2.684 16.5 9.508 1 93.12 170 GLY A N 1
ATOM 1215 C CA . GLY A 1 170 ? 3.545 16.781 8.375 1 93.12 170 GLY A CA 1
ATOM 1216 C C . GLY A 1 170 ? 4.91 17.312 8.781 1 93.12 170 GLY A C 1
ATOM 1217 O O . GLY A 1 170 ? 5.891 17.125 8.062 1 93.12 170 GLY A O 1
ATOM 1218 N N . ARG A 1 171 ? 5.008 17.875 9.891 1 93.44 171 ARG A N 1
ATOM 1219 C CA . ARG A 1 171 ? 6.27 18.438 10.367 1 93.44 171 ARG A CA 1
ATOM 1220 C C . ARG A 1 171 ? 7.25 17.328 10.727 1 93.44 171 ARG A C 1
ATOM 1222 O O . ARG A 1 171 ? 8.461 17.562 10.828 1 93.44 171 ARG A O 1
ATOM 1229 N N . LEU A 1 172 ? 6.727 16.172 10.891 1 93.62 172 LEU A N 1
ATOM 1230 C CA . LEU A 1 172 ? 7.617 15.047 11.117 1 93.62 172 LEU A CA 1
ATOM 1231 C C . LEU A 1 172 ? 8.422 14.727 9.859 1 93.62 172 LEU A C 1
ATOM 1233 O O . LEU A 1 172 ? 9.547 14.227 9.945 1 93.62 172 LEU A O 1
ATOM 1237 N N . ALA A 1 173 ? 7.785 15 8.75 1 91.44 173 ALA A N 1
ATOM 1238 C CA . ALA A 1 173 ? 8.539 14.883 7.504 1 91.44 173 ALA A CA 1
ATOM 1239 C C . ALA A 1 173 ? 9.719 15.852 7.48 1 91.44 173 ALA A C 1
ATOM 1241 O O . ALA A 1 173 ? 10.828 15.484 7.094 1 91.44 173 ALA A O 1
ATOM 1242 N N . CYS A 1 174 ? 9.523 17.031 7.945 1 87.69 174 CYS A N 1
ATOM 1243 C CA . CYS A 1 174 ? 10.57 18.047 8 1 87.69 174 CYS A CA 1
ATOM 1244 C C . CYS A 1 174 ? 11.688 17.625 8.953 1 87.69 174 CYS A C 1
ATOM 1246 O O . CYS A 1 174 ? 12.867 17.891 8.688 1 87.69 174 CYS A O 1
ATOM 1248 N N . LEU A 1 175 ? 11.25 17.047 9.984 1 89 175 LEU A N 1
ATOM 1249 C CA . LEU A 1 175 ? 12.227 16.562 10.953 1 89 175 LEU A CA 1
ATOM 1250 C C . LEU A 1 175 ? 13.109 15.484 10.328 1 89 175 LEU A C 1
ATOM 1252 O O . LEU A 1 175 ? 14.32 15.438 10.594 1 89 175 LEU A O 1
ATOM 1256 N N . SER A 1 176 ? 12.555 14.625 9.547 1 88.44 176 SER A N 1
ATOM 1257 C CA . SER A 1 176 ? 13.305 13.555 8.906 1 88.44 176 SER A CA 1
ATOM 1258 C C . SER A 1 176 ? 14.273 14.102 7.863 1 88.44 176 SER A C 1
ATOM 1260 O O . SER A 1 176 ? 15.383 13.594 7.711 1 88.44 176 SER A O 1
ATOM 1262 N N . PHE A 1 177 ? 13.875 15.078 7.203 1 84.31 177 PHE A N 1
ATOM 1263 C CA . PHE A 1 177 ? 14.688 15.672 6.152 1 84.31 177 PHE A CA 1
ATOM 1264 C C . PHE A 1 177 ? 15.68 16.672 6.734 1 84.31 177 PHE A C 1
ATOM 1266 O O . PHE A 1 177 ? 16.766 16.875 6.191 1 84.31 177 PHE A O 1
ATOM 1273 N N . GLY A 1 178 ? 15.289 17.359 7.797 1 80.31 178 GLY A N 1
ATOM 1274 C CA . GLY A 1 178 ? 16.125 18.344 8.438 1 80.31 178 GLY A CA 1
ATOM 1275 C C . GLY A 1 178 ? 15.883 19.75 7.926 1 80.31 178 GLY A C 1
ATOM 1276 O O . GLY A 1 178 ? 16.781 20.609 7.965 1 80.31 178 GLY A O 1
ATOM 1277 N N . CYS A 1 179 ? 14.727 19.859 7.348 1 77.5 179 CYS A N 1
ATOM 1278 C CA . CYS A 1 179 ? 14.383 21.203 6.906 1 77.5 179 CYS A CA 1
ATOM 1279 C C . CYS A 1 179 ? 13.5 21.906 7.93 1 77.5 179 CYS A C 1
ATOM 1281 O O . CYS A 1 179 ? 13.055 21.297 8.898 1 77.5 179 CYS A O 1
ATOM 1283 N N . CYS A 1 180 ? 13.359 23.328 7.777 1 79.25 180 CYS A N 1
ATOM 1284 C CA . CYS A 1 180 ? 12.562 24.156 8.68 1 79.25 180 CYS A CA 1
ATOM 1285 C C . CYS A 1 180 ? 13.117 24.109 10.094 1 79.25 180 CYS A C 1
ATOM 1287 O O . CYS A 1 180 ? 12.359 24.047 11.062 1 79.25 180 CYS A O 1
ATOM 1289 N N . TYR A 1 181 ? 14.391 23.984 10.133 1 79.88 181 TYR A N 1
ATOM 1290 C CA . TYR A 1 181 ? 15.07 23.859 11.422 1 79.88 181 TYR A CA 1
ATOM 1291 C C . TYR A 1 181 ? 15.148 25.219 12.117 1 79.88 181 TYR A C 1
ATOM 1293 O O . TYR A 1 181 ? 14.984 26.266 11.484 1 79.88 181 TYR A O 1
ATOM 1301 N N . GLY A 1 182 ? 15.297 25.141 13.391 1 85.19 182 GLY A N 1
ATOM 1302 C CA . GLY A 1 182 ? 15.359 26.344 14.203 1 85.19 182 GLY A CA 1
ATOM 1303 C C . GLY A 1 182 ? 16.766 26.875 14.367 1 85.19 182 GLY A C 1
ATOM 1304 O O . GLY A 1 182 ? 17.734 26.281 13.859 1 85.19 182 GLY A O 1
ATOM 1305 N N . ARG A 1 183 ? 16.797 27.984 15 1 86.94 183 ARG A N 1
ATOM 1306 C CA . ARG A 1 183 ? 18.078 28.641 15.289 1 86.94 183 ARG A CA 1
ATOM 1307 C C . ARG A 1 183 ? 18.891 27.828 16.281 1 86.94 183 ARG A C 1
ATOM 1309 O O . ARG A 1 183 ? 18.328 27.109 17.109 1 86.94 183 ARG A O 1
ATOM 1316 N N . PRO A 1 184 ? 20.219 27.969 16.109 1 88.81 184 PRO A N 1
ATOM 1317 C CA . PRO A 1 184 ? 21.062 27.312 17.125 1 88.81 184 PRO A CA 1
ATOM 1318 C C . PRO A 1 184 ? 20.781 27.828 18.531 1 88.81 184 PRO A C 1
ATOM 1320 O O . PRO A 1 184 ? 20.656 29.031 18.75 1 88.81 184 PRO A O 1
ATOM 1323 N N . VAL A 1 185 ? 20.75 26.922 19.453 1 90.56 185 VAL A N 1
ATOM 1324 C CA . VAL A 1 185 ? 20.359 27.203 20.828 1 90.56 185 VAL A CA 1
ATOM 1325 C C . VAL A 1 185 ? 21.344 28.203 21.453 1 90.56 185 VAL A C 1
ATOM 1327 O O . VAL A 1 185 ? 20.969 29.062 22.234 1 90.56 185 VAL A O 1
ATOM 1330 N N . ASP A 1 186 ? 22.594 28.047 21.078 1 88.31 186 ASP A N 1
ATOM 1331 C CA . ASP A 1 186 ? 23.672 28.844 21.672 1 88.31 186 ASP A CA 1
ATOM 1332 C C . ASP A 1 186 ? 23.516 30.312 21.266 1 88.31 186 ASP A C 1
ATOM 1334 O O . ASP A 1 186 ? 24.109 31.203 21.906 1 88.31 186 ASP A O 1
ATOM 1338 N N . THR A 1 187 ? 22.734 30.625 20.297 1 86.31 187 THR A N 1
ATOM 1339 C CA . THR A 1 187 ? 22.578 32 19.812 1 86.31 187 THR A CA 1
ATOM 1340 C C . THR A 1 187 ? 21.391 32.688 20.469 1 86.31 187 THR A C 1
ATOM 1342 O O . THR A 1 187 ? 21.188 33.875 20.312 1 86.31 187 THR A O 1
ATOM 1345 N N . LEU A 1 188 ? 20.703 31.969 21.219 1 87.88 188 LEU A N 1
ATOM 1346 C CA . LEU A 1 188 ? 19.484 32.5 21.812 1 87.88 188 LEU A CA 1
ATOM 1347 C C . LEU A 1 188 ? 19.781 33.188 23.141 1 87.88 188 LEU A C 1
ATOM 1349 O O . LEU A 1 188 ? 20.781 32.875 23.797 1 87.88 188 LEU A O 1
ATOM 1353 N N . ALA A 1 189 ? 18.891 34.125 23.391 1 88.69 189 ALA A N 1
ATOM 1354 C CA . ALA A 1 189 ? 18.984 34.812 24.672 1 88.69 189 ALA A CA 1
ATOM 1355 C C . ALA A 1 189 ? 18.281 34.031 25.766 1 88.69 189 ALA A C 1
ATOM 1357 O O . ALA A 1 189 ? 17.469 33.125 25.484 1 88.69 189 ALA A O 1
ATOM 1358 N N . GLU A 1 190 ? 18.766 34.312 27.094 1 88.19 190 GLU A N 1
ATOM 1359 C CA . GLU A 1 190 ? 18.031 33.719 28.203 1 88.19 190 GLU A CA 1
ATOM 1360 C C . GLU A 1 190 ? 16.594 34.25 28.281 1 88.19 190 GLU A C 1
ATOM 1362 O O . GLU A 1 190 ? 16.344 35.406 27.906 1 88.19 190 GLU A O 1
ATOM 1367 N N . PRO A 1 191 ? 15.672 33.594 28.625 1 90.06 191 PRO A N 1
ATOM 1368 C CA . PRO A 1 191 ? 15.68 32.25 29.203 1 90.06 191 PRO A CA 1
ATOM 1369 C C . PRO A 1 191 ? 15.547 31.141 28.141 1 90.06 191 PRO A C 1
ATOM 1371 O O . PRO A 1 191 ? 15.547 29.953 28.484 1 90.06 191 PRO A O 1
ATOM 1374 N N . TRP A 1 192 ? 15.312 31.516 26.922 1 87.12 192 TRP A N 1
ATOM 1375 C CA . TRP A 1 192 ? 15.086 30.562 25.844 1 87.12 192 TRP A CA 1
ATOM 1376 C C . TRP A 1 192 ? 16.266 29.609 25.703 1 87.12 192 TRP A C 1
ATOM 1378 O O . TRP A 1 192 ? 16.094 28.422 25.438 1 87.12 192 TRP A O 1
ATOM 1388 N N . LYS A 1 193 ? 17.406 30.172 25.828 1 88.56 193 LYS A N 1
ATOM 1389 C CA . LYS A 1 193 ? 18.609 29.344 25.766 1 88.56 193 LYS A CA 1
ATOM 1390 C C . LYS A 1 193 ? 18.547 28.203 26.766 1 88.56 193 LYS A C 1
ATOM 1392 O O . LYS A 1 193 ? 18.859 27.062 26.438 1 88.56 193 LYS A O 1
ATOM 1397 N N . GLY A 1 194 ? 18.109 28.562 27.953 1 86.06 194 GLY A N 1
ATOM 1398 C CA . GLY A 1 194 ? 17.984 27.547 28.984 1 86.06 194 GLY A CA 1
ATOM 1399 C C . GLY A 1 194 ? 16.953 26.5 28.672 1 86.06 194 GLY A C 1
ATOM 1400 O O . GLY A 1 194 ? 17.188 25.297 28.859 1 86.06 194 GLY A O 1
ATOM 1401 N N . ILE A 1 195 ? 15.867 26.891 28.125 1 87.81 195 ILE A N 1
ATOM 1402 C CA . ILE A 1 195 ? 14.75 26 27.828 1 87.81 195 ILE A CA 1
ATOM 1403 C C . ILE A 1 195 ? 15.148 25.047 26.703 1 87.81 195 ILE A C 1
ATOM 1405 O O . ILE A 1 195 ? 14.969 23.828 26.812 1 87.81 195 ILE A O 1
ATOM 1409 N N . PHE A 1 196 ? 15.727 25.547 25.766 1 90.31 196 PHE A N 1
ATOM 1410 C CA . PHE A 1 196 ? 15.969 24.75 24.562 1 90.31 196 PHE A CA 1
ATOM 1411 C C . PHE A 1 196 ? 17.297 24 24.672 1 90.31 196 PHE A C 1
ATOM 1413 O O . PHE A 1 196 ? 17.625 23.203 23.797 1 90.31 196 PHE A O 1
ATOM 1420 N N . SER A 1 197 ? 18.078 24.391 25.672 1 85.88 197 SER A N 1
ATOM 1421 C CA . SER A 1 197 ? 19.234 23.547 25.938 1 85.88 197 SER A CA 1
ATOM 1422 C C . SER A 1 197 ? 18.828 22.141 26.375 1 85.88 197 SER A C 1
ATOM 1424 O O . SER A 1 197 ? 19.562 21.188 26.172 1 85.88 197 SER A O 1
ATOM 1426 N N . ARG A 1 198 ? 17.719 22.109 27 1 84.38 198 ARG A N 1
ATOM 1427 C CA . ARG A 1 198 ? 17.219 20.828 27.484 1 84.38 198 ARG A CA 1
ATOM 1428 C C . ARG A 1 198 ? 16.375 20.141 26.422 1 84.38 198 ARG A C 1
ATOM 1430 O O . ARG A 1 198 ? 16.406 18.906 26.297 1 84.38 198 ARG A O 1
ATOM 1437 N N . TRP A 1 199 ? 15.617 20.984 25.688 1 88.69 199 TRP A N 1
ATOM 1438 C CA . TRP A 1 199 ? 14.75 20.469 24.641 1 88.69 199 TRP A CA 1
ATOM 1439 C C . TRP A 1 199 ? 15.203 20.953 23.266 1 88.69 199 TRP A C 1
ATOM 1441 O O . TRP A 1 199 ? 14.875 22.078 22.859 1 88.69 199 TRP A O 1
ATOM 1451 N N . ASN A 1 200 ? 15.906 20.141 22.641 1 87.94 200 ASN A N 1
ATOM 1452 C CA . ASN A 1 200 ? 16.469 20.5 21.344 1 87.94 200 ASN A CA 1
ATOM 1453 C C . ASN A 1 200 ? 16.531 19.297 20.406 1 87.94 200 ASN A C 1
ATOM 1455 O O . ASN A 1 200 ? 16.156 18.188 20.797 1 87.94 200 ASN A O 1
ATOM 1459 N N . VAL A 1 201 ? 16.891 19.578 19.172 1 88.19 201 VAL A N 1
ATOM 1460 C CA . VAL A 1 201 ? 17.078 18.547 18.156 1 88.19 201 VAL A CA 1
ATOM 1461 C C . VAL A 1 201 ? 18.469 18.641 17.547 1 88.19 201 VAL A C 1
ATOM 1463 O O . VAL A 1 201 ? 18.969 19.75 17.297 1 88.19 201 VAL A O 1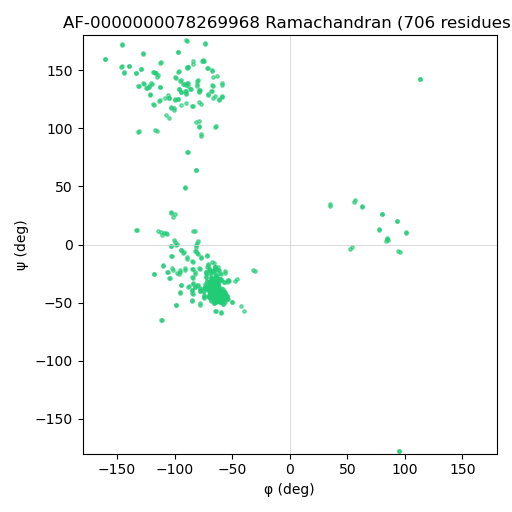
ATOM 1466 N N . VAL A 1 202 ? 19.125 17.562 17.406 1 84.69 202 VAL A N 1
ATOM 1467 C CA . VAL A 1 202 ? 20.438 17.484 16.781 1 84.69 202 VAL A CA 1
ATOM 1468 C C . VAL A 1 202 ? 20.375 16.594 15.539 1 84.69 202 VAL A C 1
ATOM 1470 O O . VAL A 1 202 ? 19.969 15.43 15.625 1 84.69 202 VAL A O 1
ATOM 1473 N N . PHE A 1 203 ? 20.703 17.156 14.469 1 80.19 203 PHE A N 1
ATOM 1474 C CA . PHE A 1 203 ? 20.719 16.406 13.219 1 80.19 203 PHE A CA 1
ATOM 1475 C C . PHE A 1 203 ? 22.078 15.766 12.984 1 80.19 203 PHE A C 1
ATOM 1477 O O . PHE A 1 203 ? 23.109 16.375 13.266 1 80.19 203 PHE A O 1
ATOM 1484 N N . HIS A 1 204 ? 21.969 14.555 12.547 1 76 204 HIS A N 1
ATOM 1485 C CA . HIS A 1 204 ? 23.203 13.844 12.195 1 76 204 HIS A CA 1
ATOM 1486 C C . HIS A 1 204 ? 23.188 13.414 10.734 1 76 204 HIS A C 1
ATOM 1488 O O . HIS A 1 204 ? 22.141 13.039 10.195 1 76 204 HIS A O 1
ATOM 1494 N N . GLY A 1 205 ? 24.328 13.57 10.102 1 69.94 205 GLY A N 1
ATOM 1495 C CA . GLY A 1 205 ? 24.438 13.117 8.719 1 69.94 205 GLY A CA 1
ATOM 1496 C C . GLY A 1 205 ? 24.625 14.25 7.734 1 69.94 205 GLY A C 1
ATOM 1497 O O . GLY A 1 205 ? 24.016 15.312 7.879 1 69.94 205 GLY A O 1
ATOM 1498 N N . GLY A 1 206 ? 25.375 14.016 6.82 1 70.19 206 GLY A N 1
ATOM 1499 C CA . GLY A 1 206 ? 25.734 15.031 5.84 1 70.19 206 GLY A CA 1
ATOM 1500 C C . GLY A 1 206 ? 24.641 15.273 4.816 1 70.19 206 GLY A C 1
ATOM 1501 O O . GLY A 1 206 ? 24.609 16.312 4.152 1 70.19 206 GLY A O 1
ATOM 1502 N N . THR A 1 207 ? 23.672 14.383 4.828 1 69.44 207 THR A N 1
ATOM 1503 C CA . THR A 1 207 ? 22.672 14.508 3.783 1 69.44 207 THR A CA 1
ATOM 1504 C C . THR A 1 207 ? 21.438 15.242 4.305 1 69.44 207 THR A C 1
ATOM 1506 O O . THR A 1 207 ? 20.516 15.547 3.537 1 69.44 207 THR A O 1
ATOM 1509 N N . LYS A 1 208 ? 21.469 15.617 5.512 1 71.44 208 LYS A N 1
ATOM 1510 C CA . LYS A 1 208 ? 20.375 16.422 6.047 1 71.44 208 LYS A CA 1
ATOM 1511 C C . LYS A 1 208 ? 20.516 17.891 5.641 1 71.44 208 LYS A C 1
ATOM 1513 O O . LYS A 1 208 ? 21.625 18.406 5.574 1 71.44 208 LYS A O 1
ATOM 1518 N N . LYS A 1 209 ? 19.406 18.453 5.352 1 67.31 209 LYS A N 1
ATOM 1519 C CA . LYS A 1 209 ? 19.453 19.812 4.828 1 67.31 209 LYS A CA 1
ATOM 1520 C C . LYS A 1 209 ? 20.156 20.75 5.801 1 67.31 209 LYS A C 1
ATOM 1522 O O . LYS A 1 209 ? 20.953 21.609 5.387 1 67.31 209 LYS A O 1
ATOM 1527 N N . ALA A 1 210 ? 19.906 20.594 7.047 1 65.44 210 ALA A N 1
ATOM 1528 C CA . ALA A 1 210 ? 20.562 21.438 8.055 1 65.44 210 ALA A CA 1
ATOM 1529 C C . ALA A 1 210 ? 22.078 21.328 7.957 1 65.44 210 ALA A C 1
ATOM 1531 O O . ALA A 1 210 ? 22.781 22.328 8.156 1 65.44 210 ALA A O 1
ATOM 1532 N N . ALA A 1 211 ? 22.5 20.188 7.574 1 61.81 211 ALA A N 1
ATOM 1533 C CA . ALA A 1 211 ? 23.938 19.938 7.492 1 61.81 211 ALA A CA 1
ATOM 1534 C C . ALA A 1 211 ? 24.547 20.562 6.238 1 61.81 211 ALA A C 1
ATOM 1536 O O . ALA A 1 211 ? 25.5 21.344 6.324 1 61.81 211 ALA A O 1
ATOM 1537 N N . TYR A 1 212 ? 23.875 20.234 5.18 1 63.31 212 TYR A N 1
ATOM 1538 C CA . TYR A 1 212 ? 24.531 20.672 3.959 1 63.31 212 TYR A CA 1
ATOM 1539 C C . TYR A 1 212 ? 24.219 22.141 3.658 1 63.31 212 TYR A C 1
ATOM 1541 O O . TYR A 1 212 ? 24.984 22.812 2.975 1 63.31 212 TYR A O 1
ATOM 1549 N N . ALA A 1 213 ? 23.094 22.672 4.145 1 58.66 213 ALA A N 1
ATOM 1550 C CA . ALA A 1 213 ? 22.703 24.031 3.801 1 58.66 213 ALA A CA 1
ATOM 1551 C C . ALA A 1 213 ? 23.391 25.047 4.723 1 58.66 213 ALA A C 1
ATOM 1553 O O . ALA A 1 213 ? 23.797 26.125 4.277 1 58.66 213 ALA A O 1
ATOM 1554 N N . HIS A 1 214 ? 23.5 24.703 6.02 1 66.69 214 HIS A N 1
ATOM 1555 C CA . HIS A 1 214 ? 24 25.719 6.938 1 66.69 214 HIS A CA 1
ATOM 1556 C C . HIS A 1 214 ? 25.062 25.141 7.867 1 66.69 214 HIS A C 1
ATOM 1558 O O . HIS A 1 214 ? 25.422 25.766 8.867 1 66.69 214 HIS A O 1
ATOM 1564 N N . ASP A 1 215 ? 25.562 23.844 7.488 1 69 215 ASP A N 1
ATOM 1565 C CA . ASP A 1 215 ? 26.641 23.219 8.242 1 69 215 ASP A CA 1
ATOM 1566 C C . ASP A 1 215 ? 26.266 23.094 9.727 1 69 215 ASP A C 1
ATOM 1568 O O . ASP A 1 215 ? 27.047 23.484 10.594 1 69 215 ASP A O 1
ATOM 1572 N N . LEU A 1 216 ? 25.156 22.812 9.992 1 74.94 216 LEU A N 1
ATOM 1573 C CA . LEU A 1 216 ? 24.656 22.766 11.367 1 74.94 216 LEU A CA 1
ATOM 1574 C C . LEU A 1 216 ? 24.594 21.312 11.859 1 74.94 216 LEU A C 1
ATOM 1576 O O . LEU A 1 216 ? 23.859 21.016 12.805 1 74.94 216 LEU A O 1
ATOM 1580 N N . CYS A 1 217 ? 25.391 20.516 11.25 1 75.62 217 CYS A N 1
ATOM 1581 C CA . CYS A 1 217 ? 25.438 19.125 11.68 1 75.62 217 CYS A CA 1
ATOM 1582 C C . CYS A 1 217 ? 25.984 19.016 13.102 1 75.62 217 CYS A C 1
ATOM 1584 O O . CYS A 1 217 ? 27.016 19.594 13.414 1 75.62 217 CYS A O 1
ATOM 1586 N N . GLY A 1 218 ? 25.203 18.297 13.984 1 80.12 218 GLY A N 1
ATOM 1587 C CA . GLY A 1 218 ? 25.672 18.031 15.336 1 80.12 218 GLY A CA 1
ATOM 1588 C C . GLY A 1 218 ? 25.406 19.172 16.297 1 80.12 218 GLY A C 1
ATOM 1589 O O . GLY A 1 218 ? 25.766 19.078 17.484 1 80.12 218 GLY A O 1
ATOM 1590 N N . ARG A 1 219 ? 24.781 20.188 15.883 1 83.5 219 ARG A N 1
ATOM 1591 C CA . ARG A 1 219 ? 24.469 21.328 16.75 1 83.5 219 ARG A CA 1
ATOM 1592 C C . ARG A 1 219 ? 23.062 21.219 17.312 1 83.5 219 ARG A C 1
ATOM 1594 O O . ARG A 1 219 ? 22.172 20.656 16.656 1 83.5 219 ARG A O 1
ATOM 1601 N N . ARG A 1 220 ? 22.953 21.781 18.5 1 88.56 220 ARG A N 1
ATOM 1602 C CA . ARG A 1 220 ? 21.625 21.812 19.109 1 88.56 220 ARG A CA 1
ATOM 1603 C C . ARG A 1 220 ? 20.781 22.922 18.516 1 88.56 220 ARG A C 1
ATOM 1605 O O . ARG A 1 220 ? 21.141 24.109 18.594 1 88.56 220 ARG A O 1
ATOM 1612 N N . LEU A 1 221 ? 19.688 22.547 18 1 89.06 221 LEU A N 1
ATOM 1613 C CA . LEU A 1 221 ? 18.797 23.5 17.344 1 89.06 221 LEU A CA 1
ATOM 1614 C C . LEU A 1 221 ? 17.453 23.547 18.047 1 89.06 221 LEU A C 1
ATOM 1616 O O . LEU A 1 221 ? 17.031 22.562 18.672 1 89.06 221 LEU A O 1
ATOM 1620 N N . VAL A 1 222 ? 16.859 24.719 18 1 90.25 222 VAL A N 1
ATOM 1621 C CA . VAL A 1 222 ? 15.492 24.828 18.5 1 90.25 222 VAL A CA 1
ATOM 1622 C C . VAL A 1 222 ? 14.578 23.891 17.734 1 90.25 222 VAL A C 1
ATOM 1624 O O . VAL A 1 222 ? 14.594 23.859 16.5 1 90.25 222 VAL A O 1
ATOM 1627 N N . PRO A 1 223 ? 13.852 23.094 18.422 1 92.38 223 PRO A N 1
ATOM 1628 C CA . PRO A 1 223 ? 13.008 22.109 17.75 1 92.38 223 PRO A CA 1
ATOM 1629 C C . PRO A 1 223 ? 11.688 22.703 17.266 1 92.38 223 PRO A C 1
ATOM 1631 O O . PRO A 1 223 ? 10.617 22.25 17.672 1 92.38 223 PRO A O 1
ATOM 1634 N N . VAL A 1 224 ? 11.734 23.562 16.406 1 90.62 224 VAL A N 1
ATOM 1635 C CA . VAL A 1 224 ? 10.57 24.266 15.883 1 90.62 224 VAL A CA 1
ATOM 1636 C C . VAL A 1 224 ? 9.594 23.266 15.258 1 90.62 224 VAL A C 1
ATOM 1638 O O . VAL A 1 224 ? 8.375 23.406 15.398 1 90.62 224 VAL A O 1
ATOM 1641 N N . GLN A 1 225 ? 10.109 22.281 14.578 1 92.5 225 GLN A N 1
ATOM 1642 C CA . GLN A 1 225 ? 9.266 21.266 13.938 1 92.5 225 GLN A CA 1
ATOM 1643 C C . GLN A 1 225 ? 8.43 20.516 14.969 1 92.5 225 GLN A C 1
ATOM 1645 O O . GLN A 1 225 ? 7.223 20.344 14.789 1 92.5 225 GLN A O 1
ATOM 1650 N N . LEU A 1 226 ? 9.062 20.156 16.016 1 94.31 226 LEU A N 1
ATOM 1651 C CA . LEU A 1 226 ? 8.359 19.438 17.062 1 94.31 226 LEU A CA 1
ATOM 1652 C C . LEU A 1 226 ? 7.367 20.344 17.781 1 94.31 226 LEU A C 1
ATOM 1654 O O . LEU A 1 226 ? 6.25 19.922 18.094 1 94.31 226 LEU A O 1
ATOM 1658 N N . MET A 1 227 ? 7.812 21.531 18.094 1 94.75 227 MET A N 1
ATOM 1659 C CA . MET A 1 227 ? 6.91 22.484 18.719 1 94.75 227 MET A CA 1
ATOM 1660 C C . MET A 1 227 ? 5.656 22.688 17.875 1 94.75 227 MET A C 1
ATOM 1662 O O . MET A 1 227 ? 4.543 22.719 18.406 1 94.75 227 MET A O 1
ATOM 1666 N N . THR A 1 228 ? 5.832 22.812 16.656 1 94.38 228 THR A N 1
ATOM 1667 C CA . THR A 1 228 ? 4.719 22.984 15.727 1 94.38 228 THR A CA 1
ATOM 1668 C C . THR A 1 228 ? 3.82 21.75 15.727 1 94.38 228 THR A C 1
ATOM 1670 O O . THR A 1 228 ? 2.596 21.875 15.781 1 94.38 228 THR A O 1
ATOM 1673 N N . ALA A 1 229 ? 4.426 20.609 15.641 1 96.56 229 ALA A N 1
ATOM 1674 C CA . ALA A 1 229 ? 3.66 19.359 15.625 1 96.56 229 ALA A CA 1
ATOM 1675 C C . ALA A 1 229 ? 2.777 19.25 16.859 1 96.56 229 ALA A C 1
ATOM 1677 O O . ALA A 1 229 ? 1.585 18.953 16.766 1 96.56 229 ALA A O 1
ATOM 1678 N N . TYR A 1 230 ? 3.355 19.469 18.016 1 97 230 TYR A N 1
ATOM 1679 C CA . TYR A 1 230 ? 2.602 19.375 19.266 1 97 230 TYR A CA 1
ATOM 1680 C C . TYR A 1 230 ? 1.495 20.422 19.312 1 97 230 TYR A C 1
ATOM 1682 O O . TYR A 1 230 ? 0.356 20.109 19.672 1 97 230 TYR A O 1
ATOM 1690 N N . LEU A 1 231 ? 1.871 21.625 18.984 1 97.31 231 LEU A N 1
ATOM 1691 C CA . LEU A 1 231 ? 0.913 22.719 19.094 1 97.31 231 LEU A CA 1
ATOM 1692 C C . LEU A 1 231 ? -0.24 22.516 18.109 1 97.31 231 LEU A C 1
ATOM 1694 O O . LEU A 1 231 ? -1.405 22.688 18.469 1 97.31 231 LEU A O 1
ATOM 1698 N N . TYR A 1 232 ? 0.019 22.188 16.891 1 97.56 232 TYR A N 1
ATOM 1699 C CA . TYR A 1 232 ? -1 22.016 15.859 1 97.56 232 TYR A CA 1
ATOM 1700 C C . TYR A 1 232 ? -1.922 20.844 16.203 1 97.56 232 TYR A C 1
ATOM 1702 O O . TYR A 1 232 ? -3.145 20.953 16.078 1 97.56 232 TYR A O 1
ATOM 1710 N N . CYS A 1 233 ? -1.346 19.766 16.656 1 98.12 233 CYS A N 1
ATOM 1711 C CA . CYS A 1 233 ? -2.164 18.609 17.016 1 98.12 233 CYS A CA 1
ATOM 1712 C C . CYS A 1 233 ? -3.002 18.922 18.25 1 98.12 233 CYS A C 1
ATOM 1714 O O . CYS A 1 233 ? -4.133 18.438 18.375 1 98.12 233 CYS A O 1
ATOM 1716 N N . ALA A 1 234 ? -2.42 19.656 19.156 1 98.25 234 ALA A N 1
ATOM 1717 C CA . ALA A 1 234 ? -3.203 20.094 20.312 1 98.25 234 ALA A CA 1
ATOM 1718 C C . ALA A 1 234 ? -4.375 20.969 19.875 1 98.25 234 ALA A C 1
ATOM 1720 O O . ALA A 1 234 ? -5.488 20.828 20.391 1 98.25 234 ALA A O 1
ATOM 1721 N N . ALA A 1 235 ? -4.09 21.891 19 1 98.19 235 ALA A N 1
ATOM 1722 C CA . ALA A 1 235 ? -5.145 22.75 18.469 1 98.19 235 ALA A CA 1
ATOM 1723 C C . ALA A 1 235 ? -6.223 21.922 17.781 1 98.19 235 ALA A C 1
ATOM 1725 O O . ALA A 1 235 ? -7.414 22.234 17.875 1 98.19 235 ALA A O 1
ATOM 1726 N N . ALA A 1 236 ? -5.812 20.922 17.047 1 98.44 236 ALA A N 1
ATOM 1727 C CA . ALA A 1 236 ? -6.766 20.031 16.375 1 98.44 236 ALA A CA 1
ATOM 1728 C C . ALA A 1 236 ? -7.645 19.312 17.406 1 98.44 236 ALA A C 1
ATOM 1730 O O . ALA A 1 236 ? -8.859 19.219 17.219 1 98.44 236 ALA A O 1
ATOM 1731 N N . CYS A 1 237 ? -7.039 18.797 18.438 1 98.31 237 CYS A N 1
ATOM 1732 C CA . CYS A 1 237 ? -7.801 18.125 19.484 1 98.31 237 CYS A CA 1
ATOM 1733 C C . CYS A 1 237 ? -8.789 19.078 20.141 1 98.31 237 CYS A C 1
ATOM 1735 O O . CYS A 1 237 ? -9.93 18.703 20.406 1 98.31 237 CYS A O 1
ATOM 1737 N N . LEU A 1 238 ? -8.289 20.281 20.406 1 97.94 238 LEU A N 1
ATOM 1738 C CA . LEU A 1 238 ? -9.18 21.312 20.953 1 97.94 238 LEU A CA 1
ATOM 1739 C C . LEU A 1 238 ? -10.352 21.578 20 1 97.94 238 LEU A C 1
ATOM 1741 O O . LEU A 1 238 ? -11.492 21.688 20.438 1 97.94 238 LEU A O 1
ATOM 1745 N N . GLY A 1 239 ? -10.047 21.703 18.766 1 98.06 239 GLY A N 1
ATOM 1746 C CA . GLY A 1 239 ? -11.094 21.859 17.766 1 98.06 239 GLY A CA 1
ATOM 1747 C C . GLY A 1 239 ? -12.086 20.719 17.766 1 98.06 239 GLY A C 1
ATOM 1748 O O . GLY A 1 239 ? -13.297 20.922 17.625 1 98.06 239 GLY A O 1
ATOM 1749 N N . MET A 1 240 ? -11.609 19.5 17.922 1 98.06 240 MET A N 1
ATOM 1750 C CA . MET A 1 240 ? -12.477 18.328 17.953 1 98.06 240 MET A CA 1
ATOM 1751 C C . MET A 1 240 ? -13.391 18.359 19.172 1 98.06 240 MET A C 1
ATOM 1753 O O . MET A 1 240 ? -14.531 17.906 19.125 1 98.06 240 MET A O 1
ATOM 1757 N N . ILE A 1 241 ? -12.844 18.844 20.281 1 97.25 241 ILE A N 1
ATOM 1758 C CA . ILE A 1 241 ? -13.648 18.984 21.484 1 97.25 241 ILE A CA 1
ATOM 1759 C C . ILE A 1 241 ? -14.797 19.953 21.25 1 97.25 241 ILE A C 1
ATOM 1761 O O . ILE A 1 241 ? -15.945 19.656 21.594 1 97.25 241 ILE A O 1
ATOM 1765 N N . PHE A 1 242 ? -14.5 21.094 20.672 1 96.62 242 PHE A N 1
ATOM 1766 C CA . PHE A 1 242 ? -15.539 22.062 20.328 1 96.62 242 PHE A CA 1
ATOM 1767 C C . PHE A 1 242 ? -16.516 21.469 19.328 1 96.62 242 PHE A C 1
ATOM 1769 O O . PHE A 1 242 ? -17.719 21.703 19.406 1 96.62 242 PHE A O 1
ATOM 1776 N N . PHE A 1 243 ? -16 20.75 18.344 1 96.56 243 PHE A N 1
ATOM 1777 C CA . PHE A 1 243 ? -16.828 20.094 17.328 1 96.56 243 PHE A CA 1
ATOM 1778 C C . PHE A 1 243 ? -17.812 19.125 17.984 1 96.56 243 PHE A C 1
ATOM 1780 O O . PHE A 1 243 ? -19 19.156 17.672 1 96.56 243 PHE A O 1
ATOM 1787 N N . ALA A 1 244 ? -17.312 18.328 18.906 1 95.38 244 ALA A N 1
ATOM 1788 C CA . ALA A 1 244 ? -18.141 17.359 19.625 1 95.38 244 ALA A CA 1
ATOM 1789 C C . ALA A 1 244 ? -19.219 18.062 20.438 1 95.38 244 ALA A C 1
ATOM 1791 O O . ALA A 1 244 ? -20.312 17.547 20.625 1 95.38 244 ALA A O 1
ATOM 1792 N N . ALA A 1 245 ? -18.906 19.281 20.891 1 93.5 245 ALA A N 1
ATOM 1793 C CA . ALA A 1 245 ? -19.828 20.062 21.703 1 93.5 245 ALA A CA 1
ATOM 1794 C C . ALA A 1 245 ? -20.844 20.781 20.828 1 93.5 245 ALA A C 1
ATOM 1796 O O . ALA A 1 245 ? -21.75 21.453 21.344 1 93.5 245 ALA A O 1
ATOM 1797 N N . GLY A 1 246 ? -20.688 20.703 19.578 1 92.88 246 GLY A N 1
ATOM 1798 C CA . GLY A 1 246 ? -21.609 21.359 18.656 1 92.88 246 GLY A CA 1
ATOM 1799 C C . GLY A 1 246 ? -21.266 22.828 18.422 1 92.88 246 GLY A C 1
ATOM 1800 O O . GLY A 1 246 ? -22.031 23.547 17.797 1 92.88 246 GLY A O 1
ATOM 1801 N N . SER A 1 247 ? -20.141 23.266 18.984 1 93.81 247 SER A N 1
ATOM 1802 C CA . SER A 1 247 ? -19.672 24.641 18.75 1 93.81 247 SER A CA 1
ATOM 1803 C C . SER A 1 247 ? -18.781 24.703 17.516 1 93.81 247 SER A C 1
ATOM 1805 O O . SER A 1 247 ? -17.578 24.906 17.625 1 93.81 247 SER A O 1
ATOM 1807 N N . PHE A 1 248 ? -19.375 24.719 16.375 1 95.62 248 PHE A N 1
ATOM 1808 C CA . PHE A 1 248 ? -18.656 24.578 15.109 1 95.62 248 PHE A CA 1
ATOM 1809 C C . PHE A 1 248 ? -17.859 25.844 14.805 1 95.62 248 PHE A C 1
ATOM 1811 O O . PHE A 1 248 ? -16.781 25.766 14.203 1 95.62 248 PHE A O 1
ATOM 1818 N N . SER A 1 249 ? -18.344 27 15.227 1 94.5 249 SER A N 1
ATOM 1819 C CA . SER A 1 249 ? -17.594 28.234 15.039 1 94.5 249 SER A CA 1
ATOM 1820 C C . SER A 1 249 ? -16.25 28.172 15.773 1 94.5 249 SER A C 1
ATOM 1822 O O . SER A 1 249 ? -15.203 28.422 15.18 1 94.5 249 SER A O 1
ATOM 1824 N N . MET A 1 250 ? -16.312 27.766 16.969 1 95 250 MET A N 1
ATOM 1825 C CA . MET A 1 250 ? -15.094 27.672 17.766 1 95 250 MET A CA 1
ATOM 1826 C C . MET A 1 250 ? -14.195 26.562 17.25 1 95 250 MET A C 1
ATOM 1828 O O . MET A 1 250 ? -12.969 26.672 17.312 1 95 250 MET A O 1
ATOM 1832 N N . ALA A 1 251 ? -14.859 25.5 16.781 1 96.62 251 ALA A N 1
ATOM 1833 C CA . ALA A 1 251 ? -14.109 24.375 16.219 1 96.62 251 ALA A CA 1
ATOM 1834 C C . ALA A 1 251 ? -13.297 24.812 15.008 1 96.62 251 ALA A C 1
ATOM 1836 O O . ALA A 1 251 ? -12.242 24.25 14.727 1 96.62 251 ALA A O 1
ATOM 1837 N N . MET A 1 252 ? -13.773 25.766 14.32 1 95.94 252 MET A N 1
ATOM 1838 C CA . MET A 1 252 ? -13.07 26.297 13.156 1 95.94 252 MET A CA 1
ATOM 1839 C C . MET A 1 252 ? -12.039 27.328 13.57 1 95.94 252 MET A C 1
ATOM 1841 O O . MET A 1 252 ? -10.898 27.297 13.102 1 95.94 252 MET A O 1
ATOM 1845 N N . ILE A 1 253 ? -12.391 28.203 14.484 1 95.31 253 ILE A N 1
ATOM 1846 C CA . ILE A 1 253 ? -11.586 29.344 14.867 1 95.31 253 ILE A CA 1
ATOM 1847 C C . ILE A 1 253 ? -10.336 28.875 15.602 1 95.31 253 ILE A C 1
ATOM 1849 O O . ILE A 1 253 ? -9.227 29.344 15.32 1 95.31 253 ILE A O 1
ATOM 1853 N N . ALA A 1 254 ? -10.469 27.984 16.5 1 96.25 254 ALA A N 1
ATOM 1854 C CA . ALA A 1 254 ? -9.367 27.594 17.375 1 96.25 254 ALA A CA 1
ATOM 1855 C C . ALA A 1 254 ? -8.195 27.047 16.562 1 96.25 254 ALA A C 1
ATOM 1857 O O . ALA A 1 254 ? -7.082 27.578 16.656 1 96.25 254 ALA A O 1
ATOM 1858 N N . PRO A 1 255 ? -8.422 25.984 15.758 1 96.81 255 PRO A N 1
ATOM 1859 C CA . PRO A 1 255 ? -7.27 25.5 15 1 96.81 255 PRO A CA 1
ATOM 1860 C C . PRO A 1 255 ? -6.754 26.516 13.992 1 96.81 255 PRO A C 1
ATOM 1862 O O . PRO A 1 255 ? -5.543 26.625 13.773 1 96.81 255 PRO A O 1
ATOM 1865 N N . LEU A 1 256 ? -7.609 27.281 13.398 1 93.88 256 LEU A N 1
ATOM 1866 C CA . LEU A 1 256 ? -7.207 28.266 12.398 1 93.88 256 LEU A CA 1
ATOM 1867 C C . LEU A 1 256 ? -6.332 29.344 13.023 1 93.88 256 LEU A C 1
ATOM 1869 O O . LEU A 1 256 ? -5.242 29.641 12.523 1 93.88 256 LEU A O 1
ATOM 1873 N N . VAL A 1 257 ? -6.758 29.875 14.086 1 93.56 257 VAL A N 1
ATOM 1874 C CA . VAL A 1 257 ? -6.055 30.984 14.727 1 93.56 257 VAL A CA 1
ATOM 1875 C C . VAL A 1 257 ? -4.734 30.484 15.305 1 93.56 257 VAL A C 1
ATOM 1877 O O . VAL A 1 257 ? -3.689 31.109 15.117 1 93.56 257 VAL A O 1
ATOM 1880 N N . VAL A 1 258 ? -4.781 29.359 15.977 1 95 258 VAL A N 1
ATOM 1881 C CA . VAL A 1 258 ? -3.576 28.844 16.609 1 95 258 VAL A CA 1
ATOM 1882 C C . VAL A 1 258 ? -2.518 28.547 15.547 1 95 258 VAL A C 1
ATOM 1884 O O . VAL A 1 258 ? -1.357 28.938 15.703 1 95 258 VAL A O 1
ATOM 1887 N N . THR A 1 259 ? -2.92 27.938 14.461 1 92.31 259 THR A N 1
ATOM 1888 C CA . THR A 1 259 ? -1.953 27.547 13.438 1 92.31 259 THR A CA 1
ATOM 1889 C C . THR A 1 259 ? -1.403 28.781 12.719 1 92.31 259 THR A C 1
ATOM 1891 O O . THR A 1 259 ? -0.2 28.875 12.469 1 92.31 259 THR A O 1
ATOM 1894 N N . GLN A 1 260 ? -2.254 29.734 12.469 1 88.81 260 GLN A N 1
ATOM 1895 C CA . GLN A 1 260 ? -1.805 30.922 11.742 1 88.81 260 GLN A CA 1
ATOM 1896 C C . GLN A 1 260 ? -0.957 31.828 12.625 1 88.81 260 GLN A C 1
ATOM 1898 O O . GLN A 1 260 ? 0.032 32.406 12.172 1 88.81 260 GLN A O 1
ATOM 1903 N N . VAL A 1 261 ? -1.348 31.953 13.836 1 89 261 VAL A N 1
ATOM 1904 C CA . VAL A 1 261 ? -0.565 32.781 14.766 1 89 261 VAL A CA 1
ATOM 1905 C C . VAL A 1 261 ? 0.797 32.125 14.992 1 89 261 VAL A C 1
ATOM 1907 O O . VAL A 1 261 ? 1.822 32.812 15.016 1 89 261 VAL A O 1
ATOM 1910 N N . TRP A 1 262 ? 0.825 30.828 15.148 1 91.06 262 TRP A N 1
ATOM 1911 C CA . TRP A 1 262 ? 2.082 30.109 15.336 1 91.06 262 TRP A CA 1
ATOM 1912 C C . TRP A 1 262 ? 2.977 30.25 14.109 1 91.06 262 TRP A C 1
ATOM 1914 O O . TRP A 1 262 ? 4.203 30.344 14.234 1 91.06 262 TRP A O 1
ATOM 1924 N N . ARG A 1 263 ? 2.418 30.266 13.008 1 84.5 263 ARG A N 1
ATOM 1925 C CA . ARG A 1 263 ? 3.207 30.438 11.789 1 84.5 263 ARG A CA 1
ATOM 1926 C C . ARG A 1 263 ? 4 31.734 11.828 1 84.5 263 ARG A C 1
ATOM 1928 O O . ARG A 1 263 ? 5.141 31.797 11.359 1 84.5 263 ARG A O 1
ATOM 1935 N N . VAL A 1 264 ? 3.406 32.75 12.359 1 83.5 264 VAL A N 1
ATOM 1936 C CA . VAL A 1 264 ? 4.066 34.062 12.484 1 83.5 264 VAL A CA 1
ATOM 1937 C C . VAL A 1 264 ? 5.098 34 13.609 1 83.5 264 VAL A C 1
ATOM 1939 O O . VAL A 1 264 ? 6.25 34.406 13.414 1 83.5 264 VAL A O 1
ATOM 1942 N N . LEU A 1 265 ? 4.73 33.469 14.695 1 84.69 265 LEU A N 1
ATOM 1943 C CA . LEU A 1 265 ? 5.598 33.438 15.867 1 84.69 265 LEU A CA 1
ATOM 1944 C C . LEU A 1 265 ? 6.789 32.5 15.633 1 84.69 265 LEU A C 1
ATOM 1946 O O . LEU A 1 265 ? 7.895 32.781 16.109 1 84.69 265 LEU A O 1
ATOM 1950 N N . SER A 1 266 ? 6.57 31.406 14.961 1 86.44 266 SER A N 1
ATOM 1951 C CA . SER A 1 266 ? 7.621 30.406 14.766 1 86.44 266 SER A CA 1
ATOM 1952 C C . SER A 1 266 ? 8.742 30.953 13.883 1 86.44 266 SER A C 1
ATOM 1954 O O . SER A 1 266 ? 9.867 30.453 13.93 1 86.44 266 SER A O 1
ATOM 1956 N N . GLU A 1 267 ? 8.438 31.891 13.133 1 78.31 267 GLU A N 1
ATOM 1957 C CA . GLU A 1 267 ? 9.445 32.469 12.258 1 78.31 267 GLU A CA 1
ATOM 1958 C C . GLU A 1 267 ? 10.57 33.125 13.07 1 78.31 267 GLU A C 1
ATOM 1960 O O . GLU A 1 267 ? 11.711 33.188 12.609 1 78.31 267 GLU A O 1
ATOM 1965 N N . PHE A 1 268 ? 10.211 33.531 14.203 1 78.69 268 PHE A N 1
ATOM 1966 C CA . PHE A 1 268 ? 11.219 34.125 15.062 1 78.69 268 PHE A CA 1
ATOM 1967 C C . PHE A 1 268 ? 12.211 33.094 15.57 1 78.69 268 PHE A C 1
ATOM 1969 O O . PHE A 1 268 ? 13.328 33.438 15.961 1 78.69 268 PHE A O 1
ATOM 1976 N N . PHE A 1 269 ? 11.844 31.906 15.539 1 83.19 269 PHE A N 1
ATOM 1977 C CA . PHE A 1 269 ? 12.688 30.844 16.062 1 83.19 269 PHE A CA 1
ATOM 1978 C C . PHE A 1 269 ? 13.367 30.078 14.922 1 83.19 269 PHE A C 1
ATOM 1980 O O . PHE A 1 269 ? 14.18 29.188 15.164 1 83.19 269 PHE A O 1
ATOM 1987 N N . ARG A 1 270 ? 13.125 30.406 13.727 1 80.25 270 ARG A N 1
ATOM 1988 C CA . ARG A 1 270 ? 13.625 29.656 12.578 1 80.25 270 ARG A CA 1
ATOM 1989 C C . ARG A 1 270 ? 14.93 30.25 12.062 1 80.25 270 ARG A C 1
ATOM 1991 O O . ARG A 1 270 ? 15.125 31.469 12.125 1 80.25 270 ARG A O 1
ATOM 1998 N N . ALA A 1 271 ? 15.852 29.359 11.648 1 69.56 271 ALA A N 1
ATOM 1999 C CA . ALA A 1 271 ? 17.109 29.797 11.047 1 69.56 271 ALA A CA 1
ATOM 2000 C C . ALA A 1 271 ? 17.078 29.641 9.531 1 69.56 271 ALA A C 1
ATOM 2002 O O . ALA A 1 271 ? 17.906 30.219 8.828 1 69.56 271 ALA A O 1
ATOM 2003 N N . ASP A 1 272 ? 16.234 28.844 9.023 1 59.97 272 ASP A N 1
ATOM 2004 C CA . ASP A 1 272 ? 16.219 28.547 7.594 1 59.97 272 ASP A CA 1
ATOM 2005 C C . ASP A 1 272 ? 15.523 29.656 6.809 1 59.97 272 ASP A C 1
ATOM 2007 O O . ASP A 1 272 ? 15.148 29.453 5.652 1 59.97 272 ASP A O 1
ATOM 2011 N N . TYR A 1 273 ? 15.086 30.75 7.512 1 55.34 273 TYR A N 1
ATOM 2012 C CA . TYR A 1 273 ? 14.344 31.812 6.848 1 55.34 273 TYR A CA 1
ATOM 2013 C C . TYR A 1 273 ? 15.203 32.5 5.797 1 55.34 273 TYR A C 1
ATOM 2015 O O . TYR A 1 273 ? 16.328 32.938 6.09 1 55.34 273 TYR A O 1
ATOM 2023 N N . ARG A 1 274 ? 14.961 32.125 4.375 1 52.78 274 ARG A N 1
ATOM 2024 C CA . ARG A 1 274 ? 15.703 32.594 3.209 1 52.78 274 ARG A CA 1
ATOM 2025 C C . ARG A 1 274 ? 15.367 34.062 2.896 1 52.78 274 ARG A C 1
ATOM 2027 O O . ARG A 1 274 ? 16 34.688 2.037 1 52.78 274 ARG A O 1
ATOM 2034 N N . GLY A 1 275 ? 14.133 34.531 3.324 1 46.22 275 GLY A N 1
ATOM 2035 C CA . GLY A 1 275 ? 13.844 35.812 2.73 1 46.22 275 GLY A CA 1
ATOM 2036 C C . GLY A 1 275 ? 14.336 36.969 3.568 1 46.22 275 GLY A C 1
ATOM 2037 O O . GLY A 1 275 ? 14.484 36.875 4.785 1 46.22 275 GLY A O 1
ATOM 2038 N N . GLU A 1 276 ? 15.164 37.75 2.959 1 43.5 276 GLU A N 1
ATOM 2039 C CA . GLU A 1 276 ? 15.789 38.969 3.447 1 43.5 276 GLU A CA 1
ATOM 2040 C C . GLU A 1 276 ? 14.766 39.906 4.09 1 43.5 276 GLU A C 1
ATOM 2042 O O . GLU A 1 276 ? 15.125 40.938 4.676 1 43.5 276 GLU A O 1
ATOM 2047 N N . GLN A 1 277 ? 13.484 39.906 3.619 1 46.38 277 GLN A N 1
ATOM 2048 C CA . GLN A 1 277 ? 12.664 41.062 3.967 1 46.38 277 GLN A CA 1
ATOM 2049 C C . GLN A 1 277 ? 12.094 40.938 5.375 1 46.38 277 GLN A C 1
ATOM 2051 O O . GLN A 1 277 ? 11.906 39.812 5.871 1 46.38 277 GLN A O 1
ATOM 2056 N N . LYS A 1 278 ? 12.031 41.938 6.25 1 49.94 278 LYS A N 1
ATOM 2057 C CA . LYS A 1 278 ? 11.641 42.156 7.641 1 49.94 278 LYS A CA 1
ATOM 2058 C C . LYS A 1 278 ? 10.352 41.406 7.973 1 49.94 278 LYS A C 1
ATOM 2060 O O . LYS A 1 278 ? 10.234 40.812 9.047 1 49.94 278 LYS A O 1
ATOM 2065 N N . ILE A 1 279 ? 9.227 41.625 7.117 1 56.72 279 ILE A N 1
ATOM 2066 C CA . ILE A 1 279 ? 7.953 40.906 7.254 1 56.72 279 ILE A CA 1
ATOM 2067 C C . ILE A 1 279 ? 7.789 39.906 6.117 1 56.72 279 ILE A C 1
ATOM 2069 O O . ILE A 1 279 ? 7.723 40.281 4.945 1 56.72 279 ILE A O 1
ATOM 2073 N N . SER A 1 280 ? 7.844 38.594 6.406 1 62.34 280 SER A N 1
ATOM 2074 C CA . SER A 1 280 ? 7.855 37.562 5.395 1 62.34 280 SER A CA 1
ATOM 2075 C C . SER A 1 280 ? 6.492 37.438 4.715 1 62.34 280 SER A C 1
ATOM 2077 O O . SER A 1 280 ? 5.469 37.812 5.293 1 62.34 280 SER A O 1
ATOM 2079 N N . ALA A 1 281 ? 6.43 37.469 3.402 1 64.31 281 ALA A N 1
ATOM 2080 C CA . ALA A 1 281 ? 5.23 37.156 2.619 1 64.31 281 ALA A CA 1
ATOM 2081 C C . ALA A 1 281 ? 4.348 36.125 3.33 1 64.31 281 ALA A C 1
ATOM 2083 O O . ALA A 1 281 ? 3.121 36.25 3.324 1 64.31 281 ALA A O 1
ATOM 2084 N N . TYR A 1 282 ? 4.828 35.375 4.16 1 65.38 282 TYR A N 1
ATOM 2085 C CA . TYR A 1 282 ? 4.074 34.344 4.852 1 65.38 282 TYR A CA 1
ATOM 2086 C C . TYR A 1 282 ? 3.336 34.906 6.055 1 65.38 282 TYR A C 1
ATOM 2088 O O . TYR A 1 282 ? 2.238 34.438 6.391 1 65.3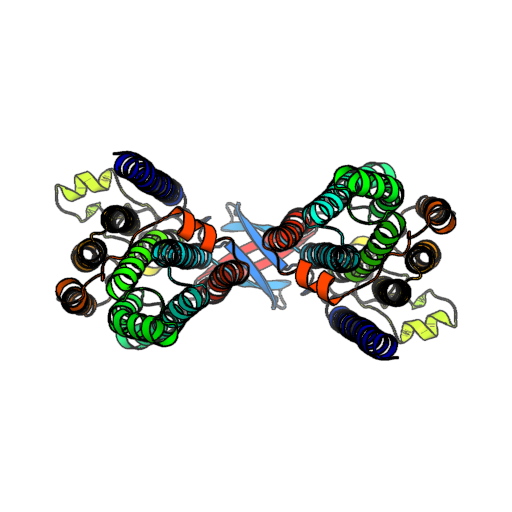8 282 TYR A O 1
ATOM 2096 N N . GLN A 1 283 ? 3.914 35.938 6.609 1 72.5 283 GLN A N 1
ATOM 2097 C CA . GLN A 1 283 ? 3.252 36.594 7.73 1 72.5 283 GLN A CA 1
ATOM 2098 C C . GLN A 1 283 ? 1.982 37.312 7.277 1 72.5 283 GLN A C 1
ATOM 2100 O O . GLN A 1 283 ? 0.956 37.25 7.957 1 72.5 283 GLN A O 1
ATOM 2105 N N . ILE A 1 284 ? 2.094 37.875 6.191 1 74.5 284 ILE A N 1
ATOM 2106 C CA . ILE A 1 284 ? 0.939 38.562 5.637 1 74.5 284 ILE A CA 1
ATOM 2107 C C . ILE A 1 284 ? -0.14 37.562 5.254 1 74.5 284 ILE A C 1
ATOM 2109 O O . ILE A 1 284 ? -1.322 37.781 5.535 1 74.5 284 ILE A O 1
ATOM 2113 N N . MET A 1 285 ? 0.311 36.562 4.719 1 74.25 285 MET A N 1
ATOM 2114 C CA . MET A 1 285 ? -0.64 35.531 4.309 1 74.25 285 MET A CA 1
ATOM 2115 C C . MET A 1 285 ? -1.328 34.906 5.52 1 74.25 285 MET A C 1
ATOM 2117 O O . MET A 1 285 ? -2.525 34.625 5.48 1 74.25 285 MET A O 1
ATOM 2121 N N . ALA A 1 286 ? -0.555 34.719 6.52 1 76.19 286 ALA A N 1
ATOM 2122 C CA . ALA A 1 286 ? -1.131 34.156 7.742 1 76.19 286 ALA A CA 1
ATOM 2123 C C . ALA A 1 286 ? -2.182 35.094 8.328 1 76.19 286 ALA A C 1
ATOM 2125 O O . ALA A 1 286 ? -3.27 34.656 8.711 1 76.19 286 ALA A O 1
ATOM 2126 N N . GLY A 1 287 ? -1.859 36.312 8.359 1 80.31 287 GLY A N 1
ATOM 2127 C CA . GLY A 1 287 ? -2.809 37.312 8.852 1 80.31 287 GLY A CA 1
ATOM 2128 C C . GLY A 1 287 ? -4.074 37.406 8.016 1 80.31 287 GLY A C 1
ATOM 2129 O O . GLY A 1 287 ? -5.18 37.375 8.555 1 80.31 287 GLY A O 1
ATOM 2130 N N . ALA A 1 288 ? -3.916 37.406 6.734 1 80.94 288 ALA A N 1
ATOM 2131 C CA . ALA A 1 288 ? -5.047 37.469 5.812 1 80.94 288 ALA A CA 1
ATOM 2132 C C . ALA A 1 288 ? -5.883 36.188 5.91 1 80.94 288 ALA A C 1
ATOM 2134 O O . ALA A 1 288 ? -7.113 36.219 5.832 1 80.94 288 ALA A O 1
ATOM 2135 N N . GLY A 1 289 ? -5.141 35.188 6.125 1 79.62 289 GLY A N 1
ATOM 2136 C CA . GLY A 1 289 ? -5.828 33.906 6.266 1 79.62 289 GLY A CA 1
ATOM 2137 C C . GLY A 1 289 ? -6.727 33.844 7.484 1 79.62 289 GLY A C 1
ATOM 2138 O O . GLY A 1 289 ? -7.859 33.344 7.402 1 79.62 289 GLY A O 1
ATOM 2139 N N . VAL A 1 290 ? -6.234 34.375 8.562 1 84.94 290 VAL A N 1
ATOM 2140 C CA . VAL A 1 290 ? -7.02 34.406 9.789 1 84.94 290 VAL A CA 1
ATOM 2141 C C . VAL A 1 290 ? -8.25 35.281 9.617 1 84.94 290 VAL A C 1
ATOM 2143 O O . VAL A 1 290 ? -9.367 34.875 9.938 1 84.94 290 VAL A O 1
ATOM 2146 N N . LEU A 1 291 ? -8.047 36.375 9.047 1 86.81 291 LEU A N 1
ATOM 2147 C CA . LEU A 1 291 ? -9.148 37.312 8.867 1 86.81 291 LEU A CA 1
ATOM 2148 C C . LEU A 1 291 ? -10.203 36.75 7.922 1 86.81 291 LEU A C 1
ATOM 2150 O O . LEU A 1 291 ? -11.406 36.812 8.203 1 86.81 291 LEU A O 1
ATOM 2154 N N . TYR A 1 292 ? -9.742 36.219 6.898 1 86.5 292 TYR A N 1
ATOM 2155 C CA . TYR A 1 292 ? -10.641 35.594 5.934 1 86.5 292 TYR A CA 1
ATOM 2156 C C . TYR A 1 292 ? -11.375 34.406 6.547 1 86.5 292 TYR A C 1
ATOM 2158 O O . TYR A 1 292 ? -12.578 34.219 6.332 1 86.5 292 TYR A O 1
ATOM 2166 N N . GLY A 1 293 ? -10.648 33.625 7.254 1 83.88 293 GLY A N 1
ATOM 2167 C CA . GLY A 1 293 ? -11.211 32.438 7.828 1 83.88 293 GLY A CA 1
ATOM 2168 C C . GLY A 1 293 ? -12.227 32.688 8.922 1 83.88 293 GLY A C 1
ATOM 2169 O O . GLY A 1 293 ? -13.133 31.891 9.148 1 83.88 293 GLY A O 1
ATOM 2170 N N . LEU A 1 294 ? -12.117 33.844 9.508 1 88.38 294 LEU A N 1
ATOM 2171 C CA . LEU A 1 294 ? -13.023 34.188 10.602 1 88.38 294 LEU A CA 1
ATOM 2172 C C . LEU A 1 294 ? -14.391 34.594 10.062 1 88.38 294 LEU A C 1
ATOM 2174 O O . LEU A 1 294 ? -15.391 34.5 10.773 1 88.38 294 LEU A O 1
ATOM 2178 N N . VAL A 1 295 ? -14.484 34.969 8.891 1 89.44 295 VAL A N 1
ATOM 2179 C CA . VAL A 1 295 ? -15.719 35.5 8.305 1 89.44 295 VAL A CA 1
ATOM 2180 C C . VAL A 1 295 ? -16.797 34.406 8.305 1 89.44 295 VAL A C 1
ATOM 2182 O O . VAL A 1 295 ? -17.859 34.594 8.906 1 89.44 295 VAL A O 1
ATOM 2185 N N . PRO A 1 296 ? -16.484 33.375 7.707 1 89.25 296 PRO A N 1
ATOM 2186 C CA . PRO A 1 296 ? -17.531 32.344 7.734 1 89.25 296 PRO A CA 1
ATOM 2187 C C . PRO A 1 296 ? -17.812 31.812 9.141 1 89.25 296 PRO A C 1
ATOM 2189 O O . PRO A 1 296 ? -18.938 31.438 9.453 1 89.25 296 PRO A O 1
ATOM 2192 N N . ALA A 1 297 ? -16.891 31.734 10 1 89.31 297 ALA A N 1
ATOM 2193 C CA . ALA A 1 297 ? -17.062 31.266 11.367 1 89.31 297 ALA A CA 1
ATOM 2194 C C . ALA A 1 297 ? -18.031 32.156 12.141 1 89.31 297 ALA A C 1
ATOM 2196 O O . ALA A 1 297 ? -18.766 31.672 13.016 1 89.31 297 ALA A O 1
ATOM 2197 N N . LEU A 1 298 ? -18.047 33.438 11.758 1 88.25 298 LEU A N 1
ATOM 2198 C CA . LEU A 1 298 ? -18.875 34.375 12.484 1 88.25 298 LEU A CA 1
ATOM 2199 C C . LEU A 1 298 ? -20.234 34.562 11.812 1 88.25 298 LEU A C 1
ATOM 2201 O O . LEU A 1 298 ? -21.219 34.906 12.469 1 88.25 298 LEU A O 1
ATOM 2205 N N . LEU A 1 299 ? -20.297 34.25 10.539 1 87.88 299 LEU A N 1
ATOM 2206 C CA . LEU A 1 299 ? -21.5 34.625 9.797 1 87.88 299 LEU A CA 1
ATOM 2207 C C . LEU A 1 299 ? -22.375 33.375 9.555 1 87.88 299 LEU A C 1
ATOM 2209 O O . LEU A 1 299 ? -23.594 33.5 9.461 1 87.88 299 LEU A O 1
ATOM 2213 N N . LEU A 1 300 ? -21.734 32.281 9.477 1 87.12 300 LEU A N 1
ATOM 2214 C CA . LEU A 1 300 ? -22.5 31.109 9.109 1 87.12 300 LEU A CA 1
ATOM 2215 C C . LEU A 1 300 ? -23.078 30.422 10.352 1 87.12 300 LEU A C 1
ATOM 2217 O O . LEU A 1 300 ? -22.547 30.594 11.461 1 87.12 300 LEU A O 1
ATOM 2221 N N . THR A 1 301 ? -24.234 29.734 10.094 1 80.25 301 THR A N 1
ATOM 2222 C CA . THR A 1 301 ? -24.891 29 11.172 1 80.25 301 THR A CA 1
ATOM 2223 C C . THR A 1 301 ? -24.859 27.5 10.891 1 80.25 301 THR A C 1
ATOM 2225 O O . THR A 1 301 ? -24.797 27.078 9.734 1 80.25 301 THR A O 1
ATOM 2228 N N . ALA A 1 302 ? -24.734 26.609 11.938 1 79.88 302 ALA A N 1
ATOM 2229 C CA . ALA A 1 302 ? -24.594 25.156 11.82 1 79.88 302 ALA A CA 1
ATOM 2230 C C . ALA A 1 302 ? -25.953 24.484 11.68 1 79.88 302 ALA A C 1
ATOM 2232 O O . ALA A 1 302 ? -26.031 23.297 11.359 1 79.88 302 ALA A O 1
ATOM 2233 N N . HIS A 1 303 ? -27 25.203 11.453 1 67.94 303 HIS A N 1
ATOM 2234 C CA . HIS A 1 303 ? -28.375 24.766 11.273 1 67.94 303 HIS A CA 1
ATOM 2235 C C . HIS A 1 303 ? -28.703 23.562 12.148 1 67.94 303 HIS A C 1
ATOM 2237 O O . HIS A 1 303 ? -29.375 22.625 11.711 1 67.94 303 HIS A O 1
ATOM 2243 N N . GLY A 1 304 ? -28.125 23.422 13.375 1 72.88 304 GLY A N 1
ATOM 2244 C CA . GLY A 1 304 ? -28.5 22.359 14.297 1 72.88 304 GLY A CA 1
ATOM 2245 C C . GLY A 1 304 ? -27.844 21.031 13.961 1 72.88 304 GLY A C 1
ATOM 2246 O O . GLY A 1 304 ? -28.422 19.969 14.227 1 72.88 304 GLY A O 1
ATOM 2247 N N . ALA A 1 305 ? -26.812 20.984 13.383 1 81.69 305 ALA A N 1
ATOM 2248 C CA . ALA A 1 305 ? -26.109 19.734 13.031 1 81.69 305 ALA A CA 1
ATOM 2249 C C . ALA A 1 305 ? -25.734 18.953 14.289 1 81.69 305 ALA A C 1
ATOM 2251 O O . ALA A 1 305 ? -25.234 19.516 15.258 1 81.69 305 ALA A O 1
ATOM 2252 N N . ALA A 1 306 ? -26.172 17.656 14.336 1 86.56 306 ALA A N 1
ATOM 2253 C CA . ALA A 1 306 ? -25.812 16.75 15.43 1 86.56 306 ALA A CA 1
ATOM 2254 C C . ALA A 1 306 ? -24.547 15.961 15.102 1 86.56 306 ALA A C 1
ATOM 2256 O O . ALA A 1 306 ? -24.359 15.531 13.961 1 86.56 306 ALA A O 1
ATOM 2257 N N . VAL A 1 307 ? -23.688 15.844 16.109 1 92.94 307 VAL A N 1
ATOM 2258 C CA . VAL A 1 307 ? -22.422 15.172 15.914 1 92.94 307 VAL A CA 1
ATOM 2259 C C . VAL A 1 307 ? -22.5 13.734 16.438 1 92.94 307 VAL A C 1
ATOM 2261 O O . VAL A 1 307 ? -22.938 13.508 17.562 1 92.94 307 VAL A O 1
ATOM 2264 N N . ASN A 1 308 ? -22.188 12.742 15.625 1 93.31 308 ASN A N 1
ATOM 2265 C CA . ASN A 1 308 ? -22.078 11.328 15.969 1 93.31 308 ASN A CA 1
ATOM 2266 C C . ASN A 1 308 ? -20.797 10.719 15.43 1 93.31 308 ASN A C 1
ATOM 2268 O O . ASN A 1 308 ? -20.75 10.281 14.281 1 93.31 308 ASN A O 1
ATOM 2272 N N . PHE A 1 309 ? -19.797 10.641 16.266 1 94 309 PHE A N 1
ATOM 2273 C CA . PHE A 1 309 ? -18.5 10.172 15.828 1 94 309 PHE A CA 1
ATOM 2274 C C . PHE A 1 309 ? -18.562 8.719 15.375 1 94 309 PHE A C 1
ATOM 2276 O O . PHE A 1 309 ? -17.766 8.273 14.555 1 94 309 PHE A O 1
ATOM 2283 N N . GLY A 1 310 ? -19.469 7.926 15.969 1 91.94 310 GLY A N 1
ATOM 2284 C CA . GLY A 1 310 ? -19.672 6.566 15.5 1 91.94 310 GLY A CA 1
ATOM 2285 C C . GLY A 1 310 ? -19.969 6.484 14.016 1 91.94 310 GLY A C 1
ATOM 2286 O O . GLY A 1 310 ? -19.391 5.668 13.297 1 91.94 310 GLY A O 1
ATOM 2287 N N . GLN A 1 311 ? -20.844 7.32 13.609 1 92.06 311 GLN A N 1
ATOM 2288 C CA . GLN A 1 311 ? -21.172 7.41 12.188 1 92.06 311 GLN A CA 1
ATOM 2289 C C . GLN A 1 311 ? -19.969 7.855 11.367 1 92.06 311 GLN A C 1
ATOM 2291 O O . GLN A 1 311 ? -19.766 7.391 10.242 1 92.06 311 GLN A O 1
ATOM 2296 N N . GLY A 1 312 ? -19.25 8.805 11.906 1 94.38 312 GLY A N 1
ATOM 2297 C CA . GLY A 1 312 ? -18.031 9.242 11.242 1 94.38 312 GLY A CA 1
ATOM 2298 C C . GLY A 1 312 ? -17.016 8.125 11.055 1 94.38 312 GLY A C 1
ATOM 2299 O O . GLY A 1 312 ? -16.438 7.977 9.977 1 94.38 312 GLY A O 1
ATOM 2300 N N . LEU A 1 313 ? -16.812 7.375 12.094 1 94.75 313 LEU A N 1
ATOM 2301 C CA . LEU A 1 313 ? -15.875 6.262 12.023 1 94.75 313 LEU A CA 1
ATOM 2302 C C . LEU A 1 313 ? -16.359 5.195 11.047 1 94.75 313 LEU A C 1
ATOM 2304 O O . LEU A 1 313 ? -15.562 4.559 10.367 1 94.75 313 LEU A O 1
ATOM 2308 N N . ALA A 1 314 ? -17.672 5.012 10.984 1 94.38 314 ALA A N 1
ATOM 2309 C CA . ALA A 1 314 ? -18.25 4.055 10.055 1 94.38 314 ALA A CA 1
ATOM 2310 C C . ALA A 1 314 ? -17.984 4.465 8.609 1 94.38 314 ALA A C 1
ATOM 2312 O O . ALA A 1 314 ? -17.906 3.615 7.719 1 94.38 314 ALA A O 1
ATOM 2313 N N . ALA A 1 315 ? -17.844 5.758 8.422 1 93.94 315 ALA A N 1
ATOM 2314 C CA . ALA A 1 315 ? -17.562 6.27 7.082 1 93.94 315 ALA A CA 1
ATOM 2315 C C . ALA A 1 315 ? -16.203 5.785 6.578 1 93.94 315 ALA A C 1
ATOM 2317 O O . ALA A 1 315 ? -15.977 5.684 5.371 1 93.94 315 ALA A O 1
ATOM 2318 N N . LEU A 1 316 ? -15.297 5.473 7.457 1 94.19 316 LEU A N 1
ATOM 2319 C CA . LEU A 1 316 ? -13.984 4.957 7.074 1 94.19 316 LEU A CA 1
ATOM 2320 C C . LEU A 1 316 ? -14.094 3.521 6.57 1 94.19 316 LEU A C 1
ATOM 2322 O O . LEU A 1 316 ? -13.211 3.039 5.863 1 94.19 316 LEU A O 1
ATOM 2326 N N . TRP A 1 317 ? -15.133 2.818 6.969 1 93.38 317 TRP A N 1
ATOM 2327 C CA . TRP A 1 317 ? -15.344 1.426 6.594 1 93.38 317 TRP A CA 1
ATOM 2328 C C . TRP A 1 317 ? -16.172 1.327 5.32 1 93.38 317 TRP A C 1
ATOM 2330 O O . TRP A 1 317 ? -17.219 0.667 5.301 1 93.38 317 TRP A O 1
ATOM 2340 N N . ASN A 1 318 ? -15.789 2.043 4.383 1 93.81 318 ASN A N 1
ATOM 2341 C CA . ASN A 1 318 ? -16.375 2.107 3.049 1 93.81 318 ASN A CA 1
ATOM 2342 C C . ASN A 1 318 ? -15.312 1.988 1.961 1 93.81 318 ASN A C 1
ATOM 2344 O O . ASN A 1 318 ? -14.242 2.586 2.068 1 93.81 318 ASN A O 1
ATOM 2348 N N . VAL A 1 319 ? -15.562 1.207 0.936 1 92.94 319 VAL A N 1
ATOM 2349 C CA . VAL A 1 319 ? -14.562 0.867 -0.074 1 92.94 319 VAL A CA 1
ATOM 2350 C C . VAL A 1 319 ? -14.086 2.137 -0.773 1 92.94 319 VAL A C 1
ATOM 2352 O O . VAL A 1 319 ? -12.883 2.373 -0.885 1 92.94 319 VAL A O 1
ATOM 2355 N N . PRO A 1 320 ? -15.016 3.045 -1.182 1 93.06 320 PRO A N 1
ATOM 2356 C CA . PRO A 1 320 ? -14.531 4.262 -1.84 1 93.06 320 PRO A CA 1
ATOM 2357 C C . PRO A 1 320 ? -13.641 5.109 -0.934 1 93.06 320 PRO A C 1
ATOM 2359 O O . PRO A 1 320 ? -12.648 5.684 -1.396 1 93.06 320 PRO A O 1
ATOM 2362 N N . VAL A 1 321 ? -14.016 5.203 0.33 1 93.94 321 VAL A N 1
ATOM 2363 C CA . VAL A 1 321 ? -13.25 6.008 1.276 1 93.94 321 VAL A CA 1
ATOM 2364 C C . VAL A 1 321 ? -11.883 5.371 1.508 1 93.94 321 VAL A C 1
ATOM 2366 O O . VAL A 1 321 ? -10.867 6.07 1.536 1 93.94 321 VAL A O 1
ATOM 2369 N N . LEU A 1 322 ? -11.922 4.082 1.656 1 94.31 322 LEU A N 1
ATOM 2370 C CA . LEU A 1 322 ? -10.656 3.377 1.849 1 94.31 322 LEU A CA 1
ATOM 2371 C C . LEU A 1 322 ? -9.742 3.561 0.642 1 94.31 322 LEU A C 1
ATOM 2373 O O . LEU A 1 322 ? -8.547 3.826 0.797 1 94.31 322 LEU A O 1
ATOM 2377 N N . LEU A 1 323 ? -10.258 3.393 -0.5 1 93.88 323 LEU A N 1
ATOM 2378 C CA . LEU A 1 323 ? -9.469 3.564 -1.714 1 93.88 323 LEU A CA 1
ATOM 2379 C C . LEU A 1 323 ? -8.984 5.004 -1.851 1 93.88 323 LEU A C 1
ATOM 2381 O O . LEU A 1 323 ? -7.887 5.254 -2.348 1 93.88 323 LEU A O 1
ATOM 2385 N N . LEU A 1 324 ? -9.828 5.941 -1.407 1 93.62 324 LEU A N 1
ATOM 2386 C CA . LEU A 1 324 ? -9.438 7.348 -1.417 1 93.62 324 LEU A CA 1
ATOM 2387 C C . LEU A 1 324 ? -8.242 7.582 -0.493 1 93.62 324 LEU A C 1
ATOM 2389 O O . LEU A 1 324 ? -7.266 8.227 -0.883 1 93.62 324 LEU A O 1
ATOM 2393 N N . LEU A 1 325 ? -8.352 7.059 0.7 1 95.31 325 LEU A N 1
ATOM 2394 C CA . LEU A 1 325 ? -7.266 7.223 1.665 1 95.31 325 LEU A CA 1
ATOM 2395 C C . LEU A 1 325 ? -5.977 6.602 1.146 1 95.31 325 LEU A C 1
ATOM 2397 O O . LEU A 1 325 ? -4.91 7.215 1.229 1 95.31 325 LEU A O 1
ATOM 2401 N N . GLN A 1 326 ? -6.121 5.438 0.574 1 95.44 326 GLN A N 1
ATOM 2402 C CA . GLN A 1 326 ? -4.945 4.754 0.037 1 95.44 326 GLN A CA 1
ATOM 2403 C C . GLN A 1 326 ? -4.402 5.484 -1.188 1 95.44 326 GLN A C 1
ATOM 2405 O O . GLN A 1 326 ? -3.186 5.559 -1.383 1 95.44 326 GLN A O 1
ATOM 2410 N N . GLY A 1 327 ? -5.293 5.938 -2.006 1 93.75 327 GLY A N 1
ATOM 2411 C CA . GLY A 1 327 ? -4.883 6.738 -3.15 1 93.75 327 GLY A CA 1
ATOM 2412 C C . GLY A 1 327 ? -4.152 8.008 -2.758 1 93.75 327 GLY A C 1
ATOM 2413 O O . GLY A 1 327 ? -3.152 8.375 -3.377 1 93.75 327 GLY A O 1
ATOM 2414 N N . VAL A 1 328 ? -4.684 8.695 -1.745 1 93.62 328 VAL A N 1
ATOM 2415 C CA . VAL A 1 328 ? -4.043 9.906 -1.244 1 93.62 328 VAL A CA 1
ATOM 2416 C C . VAL A 1 328 ? -2.623 9.578 -0.777 1 93.62 328 VAL A C 1
ATOM 2418 O O . VAL A 1 328 ? -1.673 10.281 -1.128 1 93.62 328 VAL A O 1
ATOM 2421 N N . PHE A 1 329 ? -2.5 8.523 -0.064 1 95.25 329 PHE A N 1
ATOM 2422 C CA . PHE A 1 329 ? -1.179 8.133 0.413 1 95.25 329 PHE A CA 1
ATOM 2423 C C . PHE A 1 329 ? -0.232 7.883 -0.755 1 95.25 329 PHE A C 1
ATOM 2425 O O . PHE A 1 329 ? 0.881 8.414 -0.782 1 95.25 329 PHE A O 1
ATOM 2432 N N . LEU A 1 330 ? -0.672 7.152 -1.706 1 93.5 330 LEU A N 1
ATOM 2433 C CA . LEU A 1 330 ? 0.177 6.75 -2.822 1 93.5 330 LEU A CA 1
ATOM 2434 C C . LEU A 1 330 ? 0.569 7.957 -3.668 1 93.5 330 LEU A C 1
ATOM 2436 O O . LEU A 1 330 ? 1.742 8.125 -4.012 1 93.5 330 LEU A O 1
ATOM 2440 N N . VAL A 1 331 ? -0.342 8.766 -3.967 1 89.5 331 VAL A N 1
ATOM 2441 C CA . VAL A 1 331 ? -0.092 9.922 -4.828 1 89.5 331 VAL A CA 1
ATOM 2442 C C . VAL A 1 331 ? 0.861 10.891 -4.133 1 89.5 331 VAL A C 1
ATOM 2444 O O . VAL A 1 331 ? 1.837 11.344 -4.734 1 89.5 331 VAL A O 1
ATOM 2447 N N . VAL A 1 332 ? 0.614 11.125 -2.9 1 89.25 332 VAL A N 1
ATOM 2448 C CA . VAL A 1 332 ? 1.454 12.07 -2.166 1 89.25 332 VAL A CA 1
ATOM 2449 C C . VAL A 1 332 ? 2.854 11.484 -1.989 1 89.25 332 VAL A C 1
ATOM 2451 O O . VAL A 1 332 ? 3.854 12.195 -2.135 1 89.25 332 VAL A O 1
ATOM 2454 N N . PHE A 1 333 ? 2.953 10.195 -1.752 1 92.31 333 PHE A N 1
ATOM 2455 C CA . PHE A 1 333 ? 4.254 9.555 -1.581 1 92.31 333 PHE A CA 1
ATOM 2456 C C . PHE A 1 333 ? 5.066 9.633 -2.867 1 92.31 333 PHE A C 1
ATOM 2458 O O . PHE A 1 333 ? 6.258 9.961 -2.838 1 92.31 333 PHE A O 1
ATOM 2465 N N . LEU A 1 334 ? 4.434 9.328 -3.9 1 87.12 334 LEU A N 1
ATOM 2466 C CA . LEU A 1 334 ? 5.145 9.328 -5.176 1 87.12 334 LEU A CA 1
ATOM 2467 C C . LEU A 1 334 ? 5.547 10.75 -5.566 1 87.12 334 LEU A C 1
ATOM 2469 O O . LEU A 1 334 ? 6.598 10.953 -6.184 1 87.12 334 LEU A O 1
ATOM 2473 N N . TYR A 1 335 ? 4.758 11.656 -5.148 1 82.94 335 TYR A N 1
ATOM 2474 C CA . TYR A 1 335 ? 5.023 13.047 -5.512 1 82.94 335 TYR A CA 1
ATOM 2475 C C . TYR A 1 335 ? 6.102 13.648 -4.621 1 82.94 335 TYR A C 1
ATOM 2477 O O . TYR A 1 335 ? 6.965 14.391 -5.094 1 82.94 335 TYR A O 1
ATOM 2485 N N . THR A 1 336 ? 6.113 13.242 -3.406 1 82.94 336 THR A N 1
ATOM 2486 C CA . THR A 1 336 ? 7.008 13.914 -2.469 1 82.94 336 THR A CA 1
ATOM 2487 C C . THR A 1 336 ? 8.156 13 -2.062 1 82.94 336 THR A C 1
ATOM 2489 O O . THR A 1 336 ? 9.156 13.453 -1.509 1 82.94 336 THR A O 1
ATOM 2492 N N . GLY A 1 337 ? 7.98 11.75 -2.279 1 84.88 337 GLY A N 1
ATOM 2493 C CA . GLY A 1 337 ? 8.945 10.789 -1.775 1 84.88 337 GLY A CA 1
ATOM 2494 C C . GLY A 1 337 ? 10.141 10.609 -2.695 1 84.88 337 GLY A C 1
ATOM 2495 O O . GLY A 1 337 ? 11.172 10.07 -2.283 1 84.88 337 GLY A O 1
ATOM 2496 N N . ARG A 1 338 ? 10.078 11.047 -3.883 1 84 338 ARG A N 1
ATOM 2497 C CA . ARG A 1 338 ? 11.195 10.969 -4.812 1 84 338 ARG A CA 1
ATOM 2498 C C . ARG A 1 338 ? 12.164 12.133 -4.613 1 84 338 ARG A C 1
ATOM 2500 O O . ARG A 1 338 ? 11.789 13.289 -4.801 1 84 338 ARG A O 1
ATOM 2507 N N . SER A 1 339 ? 13.297 11.727 -4.301 1 79.06 339 SER A N 1
ATOM 2508 C CA . SER A 1 339 ? 14.266 12.773 -3.996 1 79.06 339 SER A CA 1
ATOM 2509 C C . SER A 1 339 ? 14.82 13.406 -5.273 1 79.06 339 SER A C 1
ATOM 2511 O O . SER A 1 339 ? 15.211 12.695 -6.199 1 79.06 339 SER A O 1
ATOM 2513 N N . SER A 1 340 ? 14.82 14.641 -5.285 1 73.31 340 SER A N 1
ATOM 2514 C CA . SER A 1 340 ? 15.445 15.352 -6.395 1 73.31 340 SER A CA 1
ATOM 2515 C C . SER A 1 340 ? 16.797 15.914 -5.996 1 73.31 340 SER A C 1
ATOM 2517 O O . SER A 1 340 ? 17.609 16.266 -6.855 1 73.31 340 SER A O 1
ATOM 2519 N N . VAL A 1 341 ? 17.125 15.867 -4.711 1 71.81 341 VAL A N 1
ATOM 2520 C CA . VAL A 1 341 ? 18.312 16.547 -4.215 1 71.81 341 VAL A CA 1
ATOM 2521 C C . VAL A 1 341 ? 19.406 15.523 -3.904 1 71.81 341 VAL A C 1
ATOM 2523 O O . VAL A 1 341 ? 20.594 15.852 -3.891 1 71.81 341 VAL A O 1
ATOM 2526 N N . THR A 1 342 ? 18.953 14.359 -3.666 1 73.12 342 THR A N 1
ATOM 2527 C CA . THR A 1 342 ? 19.938 13.336 -3.328 1 73.12 342 THR A CA 1
ATOM 2528 C C . THR A 1 342 ? 19.953 12.234 -4.379 1 73.12 342 THR A C 1
ATOM 2530 O O . THR A 1 342 ? 18.953 12 -5.066 1 73.12 342 THR A O 1
ATOM 2533 N N . GLY A 1 343 ? 21.078 11.695 -4.582 1 76.31 343 GLY A N 1
ATOM 2534 C CA . GLY A 1 343 ? 21.266 10.523 -5.426 1 76.31 343 GLY A CA 1
ATOM 2535 C C . GLY A 1 343 ? 22.016 9.398 -4.727 1 76.31 343 GLY A C 1
ATOM 2536 O O . GLY A 1 343 ? 22.531 9.578 -3.625 1 76.31 343 GLY A O 1
ATOM 2537 N N . SER A 1 344 ? 21.906 8.258 -5.328 1 85.69 344 SER A N 1
ATOM 2538 C CA . SER A 1 344 ? 22.625 7.133 -4.734 1 85.69 344 SER A CA 1
ATOM 2539 C C . SER A 1 344 ? 23.172 6.199 -5.809 1 85.69 344 SER A C 1
ATOM 2541 O O . SER A 1 344 ? 22.672 6.18 -6.934 1 85.69 344 SER A O 1
ATOM 2543 N N . GLN A 1 345 ? 24.25 5.668 -5.449 1 84.62 345 GLN A N 1
ATOM 2544 C CA . GLN A 1 345 ? 24.859 4.59 -6.223 1 84.62 345 GLN A CA 1
ATOM 2545 C C . GLN A 1 345 ? 24.828 3.273 -5.453 1 84.62 345 GLN A C 1
ATOM 2547 O O . GLN A 1 345 ? 25.094 3.244 -4.25 1 84.62 345 GLN A O 1
ATOM 2552 N N . ILE A 1 346 ? 24.469 2.264 -6.168 1 86.19 346 ILE A N 1
ATOM 2553 C CA . ILE A 1 346 ? 24.297 0.975 -5.504 1 86.19 346 ILE A CA 1
ATOM 2554 C C . ILE A 1 346 ? 25.203 -0.063 -6.16 1 86.19 346 ILE A C 1
ATOM 2556 O O . ILE A 1 346 ? 25.328 -0.112 -7.387 1 86.19 346 ILE A O 1
ATOM 2560 N N . ARG A 1 347 ? 25.844 -0.819 -5.387 1 79.75 347 ARG A N 1
ATOM 2561 C CA . ARG A 1 347 ? 26.562 -2.012 -5.828 1 79.75 347 ARG A CA 1
ATOM 2562 C C . ARG A 1 347 ? 25.906 -3.277 -5.285 1 79.75 347 ARG A C 1
ATOM 2564 O O . ARG A 1 347 ? 25.797 -3.455 -4.07 1 79.75 347 ARG A O 1
ATOM 2571 N N . PHE A 1 348 ? 25.578 -4.145 -6.223 1 80.81 348 PHE A N 1
ATOM 2572 C CA . PHE A 1 348 ? 24.953 -5.406 -5.828 1 80.81 348 PHE A CA 1
ATOM 2573 C C . PHE A 1 348 ? 26 -6.527 -5.801 1 80.81 348 PHE A C 1
ATOM 2575 O O . PHE A 1 348 ? 26.906 -6.551 -6.625 1 80.81 348 PHE A O 1
ATOM 2582 N N . PHE A 1 349 ? 25.828 -7.387 -4.859 1 74.25 349 PHE A N 1
ATOM 2583 C CA . PHE A 1 349 ? 26.719 -8.539 -4.805 1 74.25 349 PHE A CA 1
ATOM 2584 C C . PHE A 1 349 ? 25.984 -9.766 -4.285 1 74.25 349 PHE A C 1
ATOM 2586 O O . PHE A 1 349 ? 24.906 -9.648 -3.695 1 74.25 349 PHE A O 1
ATOM 2593 N N . VAL A 1 350 ? 26.406 -10.992 -4.656 1 72.69 350 VAL A N 1
ATOM 2594 C CA . VAL A 1 350 ? 25.875 -12.258 -4.164 1 72.69 350 VAL A CA 1
ATOM 2595 C C . VAL A 1 350 ? 26.578 -12.648 -2.867 1 72.69 350 VAL A C 1
ATOM 2597 O O . VAL A 1 350 ? 27.797 -12.57 -2.771 1 72.69 350 VAL A O 1
ATOM 2600 N N . LYS A 1 351 ? 25.672 -13.062 -1.896 1 70.94 351 LYS A N 1
ATOM 2601 C CA . LYS A 1 351 ? 26.25 -13.539 -0.646 1 70.94 351 LYS A CA 1
ATOM 2602 C C . LYS A 1 351 ? 26.766 -14.969 -0.792 1 70.94 351 LYS A C 1
ATOM 2604 O O . LYS A 1 351 ? 25.984 -15.922 -0.802 1 70.94 351 LYS A O 1
ATOM 2609 N N . GLU A 1 352 ? 27.984 -15.086 -0.94 1 63.66 352 GLU A N 1
ATOM 2610 C CA . GLU A 1 352 ? 28.609 -16.375 -1.226 1 63.66 352 GLU A CA 1
ATOM 2611 C C . GLU A 1 352 ? 28.203 -17.422 -0.187 1 63.66 352 GLU A C 1
ATOM 2613 O O . GLU A 1 352 ? 28.031 -18.594 -0.515 1 63.66 352 GLU A O 1
ATOM 2618 N N . GLY A 1 353 ? 27.953 -17.031 1.008 1 55.34 353 GLY A N 1
ATOM 2619 C CA . GLY A 1 353 ? 27.641 -18 2.045 1 55.34 353 GLY A CA 1
ATOM 2620 C C . GLY A 1 353 ? 26.188 -18.484 1.994 1 55.34 353 GLY A C 1
ATOM 2621 O O . GLY A 1 353 ? 25.828 -19.453 2.662 1 55.34 353 GLY A O 1
ATOM 2622 N N . GLU A 1 354 ? 25.438 -17.859 1.174 1 54.34 354 GLU A N 1
ATOM 2623 C CA . GLU A 1 354 ? 24.016 -18.172 1.21 1 54.34 354 GLU A CA 1
ATOM 2624 C C . GLU A 1 354 ? 23.562 -18.891 -0.062 1 54.34 354 GLU A C 1
ATOM 2626 O O . GLU A 1 354 ? 22.375 -19.016 -0.324 1 54.34 354 GLU A O 1
ATOM 2631 N N . ILE A 1 355 ? 24.547 -19.312 -0.889 1 54.84 355 ILE A N 1
ATOM 2632 C CA . ILE A 1 355 ? 24.188 -20 -2.125 1 54.84 355 ILE A CA 1
ATOM 2633 C C . ILE A 1 355 ? 24.328 -21.516 -1.933 1 54.84 355 ILE A C 1
ATOM 2635 O O . ILE A 1 355 ? 25.25 -21.969 -1.274 1 54.84 355 ILE A O 1
ATOM 2639 N N . MET B 1 1 ? -40.625 -18.594 -21.438 1 36.94 1 MET B N 1
ATOM 2640 C CA . MET B 1 1 ? -39.625 -18.359 -22.469 1 36.94 1 MET B CA 1
ATOM 2641 C C . MET B 1 1 ? -38.719 -17.203 -22.078 1 36.94 1 MET B C 1
ATOM 2643 O O . MET B 1 1 ? -37.75 -16.891 -22.797 1 36.94 1 MET B O 1
ATOM 2647 N N . THR B 1 2 ? -39.25 -16.312 -21.297 1 44.94 2 THR B N 1
ATOM 2648 C CA . THR B 1 2 ? -38.5 -15.125 -20.859 1 44.94 2 THR B CA 1
ATOM 2649 C C . THR B 1 2 ? -37.375 -15.508 -19.906 1 44.94 2 THR B C 1
ATOM 2651 O O . THR B 1 2 ? -36.406 -14.758 -19.75 1 44.94 2 THR B O 1
ATOM 2654 N N . GLY B 1 3 ? -37.531 -16.641 -19.25 1 47.72 3 GLY B N 1
ATOM 2655 C CA . GLY B 1 3 ? -36.531 -17.125 -18.312 1 47.72 3 GLY B CA 1
ATOM 2656 C C . GLY B 1 3 ? -35.25 -17.562 -18.984 1 47.72 3 GLY B C 1
ATOM 2657 O O . GLY B 1 3 ? -34.156 -17.547 -18.375 1 47.72 3 GLY B O 1
ATOM 2658 N N . GLY B 1 4 ? -35.375 -18.125 -20.234 1 43.91 4 GLY B N 1
ATOM 2659 C CA . GLY B 1 4 ? -34.25 -18.641 -21 1 43.91 4 GLY B CA 1
ATOM 2660 C C . GLY B 1 4 ? -33.312 -17.562 -21.516 1 43.91 4 GLY B C 1
ATOM 2661 O O . GLY B 1 4 ? -32.094 -17.766 -21.594 1 43.91 4 GLY B O 1
ATOM 2662 N N . VAL B 1 5 ? -34.031 -16.406 -21.938 1 49.81 5 VAL B N 1
ATOM 2663 C CA . VAL B 1 5 ? -33.281 -15.305 -22.531 1 49.81 5 VAL B CA 1
ATOM 2664 C C . VAL B 1 5 ? -32.406 -14.648 -21.469 1 49.81 5 VAL B C 1
ATOM 2666 O O . VAL B 1 5 ? -31.234 -14.32 -21.734 1 49.81 5 VAL B O 1
ATOM 2669 N N . ASN B 1 6 ? -32.938 -14.492 -20.25 1 58.56 6 ASN B N 1
ATOM 2670 C CA . ASN B 1 6 ? -32.219 -13.836 -19.172 1 58.56 6 ASN B CA 1
ATOM 2671 C C . ASN B 1 6 ? -31.016 -14.672 -18.703 1 58.56 6 ASN B C 1
ATOM 2673 O O . ASN B 1 6 ? -29.953 -14.133 -18.391 1 58.56 6 ASN B O 1
ATOM 2677 N N . ARG B 1 7 ? -31.219 -15.953 -18.891 1 58.09 7 ARG B N 1
ATOM 2678 C CA . ARG B 1 7 ? -30.141 -16.875 -18.531 1 58.09 7 ARG B CA 1
ATOM 2679 C C . ARG B 1 7 ? -29.047 -16.891 -19.578 1 58.09 7 ARG B C 1
ATOM 2681 O O . ARG B 1 7 ? -27.859 -16.922 -19.25 1 58.09 7 ARG B O 1
ATOM 2688 N N . ALA B 1 8 ? -29.438 -16.844 -20.891 1 59.22 8 ALA B N 1
ATOM 2689 C CA . ALA B 1 8 ? -28.469 -16.844 -21.984 1 59.22 8 ALA B CA 1
ATOM 2690 C C . ALA B 1 8 ? -27.609 -15.578 -21.953 1 59.22 8 ALA B C 1
ATOM 2692 O O . ALA B 1 8 ? -26.406 -15.641 -22.188 1 59.22 8 ALA B O 1
ATOM 2693 N N . ASP B 1 9 ? -28.266 -14.398 -21.719 1 67.25 9 ASP B N 1
ATOM 2694 C CA . ASP B 1 9 ? -27.516 -13.148 -21.625 1 67.25 9 ASP B CA 1
ATOM 2695 C C . ASP B 1 9 ? -26.547 -13.164 -20.453 1 67.25 9 ASP B C 1
ATOM 2697 O O . ASP B 1 9 ? -25.422 -12.68 -20.578 1 67.25 9 ASP B O 1
ATOM 2701 N N . GLY B 1 10 ? -27 -13.789 -19.375 1 70.94 10 GLY B N 1
ATOM 2702 C CA . GLY B 1 10 ? -26.125 -13.93 -18.219 1 70.94 10 GLY B CA 1
ATOM 2703 C C . GLY B 1 10 ? -24.922 -14.82 -18.484 1 70.94 10 GLY B C 1
ATOM 2704 O O . GLY B 1 10 ? -23.797 -14.484 -18.109 1 70.94 10 GLY B O 1
ATOM 2705 N N . GLU B 1 11 ? -25.219 -15.867 -19.234 1 73.69 11 GLU B N 1
ATOM 2706 C CA . GLU B 1 11 ? -24.156 -16.812 -19.578 1 73.69 11 GLU B CA 1
ATOM 2707 C C . GLU B 1 11 ? -23.125 -16.188 -20.516 1 73.69 11 GLU B C 1
ATOM 2709 O O . GLU B 1 11 ? -21.922 -16.391 -20.359 1 73.69 11 GLU B O 1
ATOM 2714 N N . ASN B 1 12 ? -23.625 -15.438 -21.422 1 83.25 12 ASN B N 1
ATOM 2715 C CA . ASN B 1 12 ? -22.734 -14.766 -22.359 1 83.25 12 ASN B CA 1
ATOM 2716 C C . ASN B 1 12 ? -21.828 -13.758 -21.641 1 83.25 12 ASN B C 1
ATOM 2718 O O . ASN B 1 12 ? -20.656 -13.602 -22 1 83.25 12 ASN B O 1
ATOM 2722 N N . MET B 1 13 ? -22.422 -13.188 -20.656 1 86.75 13 MET B N 1
ATOM 2723 C CA . MET B 1 13 ? -21.641 -12.203 -19.906 1 86.75 13 MET B CA 1
ATOM 2724 C C . MET B 1 13 ? -20.516 -12.883 -19.125 1 86.75 13 MET B C 1
ATOM 2726 O O . MET B 1 13 ? -19.406 -12.352 -19.031 1 86.75 13 MET B O 1
ATOM 2730 N N . GLU B 1 14 ? -20.812 -14.07 -18.656 1 91 14 GLU B N 1
ATOM 2731 C CA . GLU B 1 14 ? -19.797 -14.805 -17.906 1 91 14 GLU B CA 1
ATOM 2732 C C . GLU B 1 14 ? -18.625 -15.195 -18.812 1 91 14 GLU B C 1
ATOM 2734 O O . GLU B 1 14 ? -17.469 -15.023 -18.422 1 91 14 GLU B O 1
ATOM 2739 N N . TYR B 1 15 ? -18.953 -15.648 -19.969 1 93.56 15 TYR B N 1
ATOM 2740 C CA . TYR B 1 15 ? -17.906 -16.078 -20.891 1 93.56 15 TYR B CA 1
ATOM 2741 C C . TYR B 1 15 ? -17.094 -14.883 -21.375 1 93.56 15 TYR B C 1
ATOM 2743 O O . TYR B 1 15 ? -15.875 -14.977 -21.562 1 93.56 15 TYR B O 1
ATOM 2751 N N . LEU B 1 16 ? -17.797 -13.789 -21.562 1 93.31 16 LEU B N 1
ATOM 2752 C CA . LEU B 1 16 ? -17.094 -12.578 -21.969 1 93.31 16 LEU B CA 1
ATOM 2753 C C . LEU B 1 16 ? -16.109 -12.133 -20.891 1 93.31 16 LEU B C 1
ATOM 2755 O O . LEU B 1 16 ? -15 -11.719 -21.188 1 93.31 16 LEU B O 1
ATOM 2759 N N . LEU B 1 17 ? -16.516 -12.211 -19.672 1 93.81 17 LEU B N 1
ATOM 2760 C CA . LEU B 1 17 ? -15.656 -11.844 -18.562 1 93.81 17 LEU B CA 1
ATOM 2761 C C . LEU B 1 17 ? -14.438 -12.758 -18.484 1 93.81 17 LEU B C 1
ATOM 2763 O O . LEU B 1 17 ? -13.328 -12.305 -18.219 1 93.81 17 LEU B O 1
ATOM 2767 N N . ILE B 1 18 ? -14.664 -14.039 -18.781 1 96.38 18 ILE B N 1
ATOM 2768 C CA . ILE B 1 18 ? -13.578 -15 -18.766 1 96.38 18 ILE B CA 1
ATOM 2769 C C . ILE B 1 18 ? -12.594 -14.695 -19.891 1 96.38 18 ILE B C 1
ATOM 2771 O O . ILE B 1 18 ? -11.375 -14.727 -19.688 1 96.38 18 ILE B O 1
ATOM 2775 N N . VAL B 1 19 ? -13.109 -14.391 -21.031 1 95.62 19 VAL B N 1
ATOM 2776 C CA . VAL B 1 19 ? -12.273 -14.086 -22.188 1 95.62 19 VAL B CA 1
ATOM 2777 C C . VAL B 1 19 ? -11.469 -12.82 -21.938 1 95.62 19 VAL B C 1
ATOM 2779 O O . VAL B 1 19 ? -10.273 -12.766 -22.234 1 95.62 19 VAL B O 1
ATOM 2782 N N . CYS B 1 20 ? -12.07 -11.82 -21.359 1 95.44 20 CYS B N 1
ATOM 2783 C CA . CYS B 1 20 ? -11.367 -10.57 -21.047 1 95.44 20 CYS B CA 1
ATOM 2784 C C . CYS B 1 20 ? -10.289 -10.805 -20 1 95.44 20 CYS B C 1
ATOM 2786 O O . CYS B 1 20 ? -9.18 -10.281 -20.125 1 95.44 20 CYS B O 1
ATOM 2788 N N . PHE B 1 21 ? -10.688 -11.562 -19.078 1 96.06 21 PHE B N 1
ATOM 2789 C CA . PHE B 1 21 ? -9.711 -11.891 -18.047 1 96.06 21 PHE B CA 1
ATOM 2790 C C . PHE B 1 21 ? -8.531 -12.656 -18.625 1 96.06 21 PHE B C 1
ATOM 2792 O O . PHE B 1 21 ? -7.379 -12.328 -18.359 1 96.06 21 PHE B O 1
ATOM 2799 N N . GLY B 1 22 ? -8.852 -13.664 -19.406 1 97.06 22 GLY B N 1
ATOM 2800 C CA . GLY B 1 22 ? -7.809 -14.43 -20.047 1 97.06 22 GLY B CA 1
ATOM 2801 C C . GLY B 1 22 ? -6.922 -13.594 -20.953 1 97.06 22 GLY B C 1
ATOM 2802 O O . GLY B 1 22 ? -5.695 -13.727 -20.922 1 97.06 22 GLY B O 1
ATOM 2803 N N . ALA B 1 23 ? -7.531 -12.711 -21.703 1 96.88 23 ALA B N 1
ATOM 2804 C CA . ALA B 1 23 ? -6.773 -11.836 -22.594 1 96.88 23 ALA B CA 1
ATOM 2805 C C . ALA B 1 23 ? -5.828 -10.938 -21.812 1 96.88 23 ALA B C 1
ATOM 2807 O O . ALA B 1 23 ? -4.672 -10.75 -22.188 1 96.88 23 ALA B O 1
ATOM 2808 N N . ALA B 1 24 ? -6.316 -10.422 -20.75 1 96.12 24 ALA B N 1
ATOM 2809 C CA . ALA B 1 24 ? -5.484 -9.57 -19.891 1 96.12 24 ALA B CA 1
ATOM 2810 C C . ALA B 1 24 ? -4.336 -10.359 -19.281 1 96.12 24 ALA B C 1
ATOM 2812 O O . ALA B 1 24 ? -3.199 -9.875 -19.234 1 96.12 24 ALA B O 1
ATOM 2813 N N . LEU B 1 25 ? -4.684 -11.508 -18.859 1 96.56 25 LEU B N 1
ATOM 2814 C CA . LEU B 1 25 ? -3.686 -12.367 -18.219 1 96.56 25 LEU B CA 1
ATOM 2815 C C . LEU B 1 25 ? -2.596 -12.75 -19.219 1 96.56 25 LEU B C 1
ATOM 2817 O O . LEU B 1 25 ? -1.406 -12.664 -18.906 1 96.56 25 LEU B O 1
ATOM 2821 N N . PHE B 1 26 ? -2.969 -13.117 -20.375 1 97.31 26 PHE B N 1
ATOM 2822 C CA . PHE B 1 26 ? -2.008 -13.547 -21.391 1 97.31 26 PHE B CA 1
ATOM 2823 C C . PHE B 1 26 ? -1.181 -12.367 -21.875 1 97.31 26 PHE B C 1
ATOM 2825 O O . PHE B 1 26 ? 0.014 -12.508 -22.156 1 97.31 26 PHE B O 1
ATOM 2832 N N . ALA B 1 27 ? -1.81 -11.203 -22.016 1 96.19 27 ALA B N 1
ATOM 2833 C CA . ALA B 1 27 ? -1.059 -9.992 -22.344 1 96.19 27 ALA B CA 1
ATOM 2834 C C . ALA B 1 27 ? -0.031 -9.672 -21.266 1 96.19 27 ALA B C 1
ATOM 2836 O O . ALA B 1 27 ? 1.104 -9.297 -21.578 1 96.19 27 ALA B O 1
ATOM 2837 N N . PHE B 1 28 ? -0.472 -9.812 -20.141 1 96.06 28 PHE B N 1
ATOM 2838 C CA . PHE B 1 28 ? 0.411 -9.555 -19 1 96.06 28 PHE B CA 1
ATOM 2839 C C . PHE B 1 28 ? 1.61 -10.5 -19.031 1 96.06 28 PHE B C 1
ATOM 2841 O O . PHE B 1 28 ? 2.748 -10.07 -18.828 1 96.06 28 PHE B O 1
ATOM 2848 N N . ILE B 1 29 ? 1.376 -11.742 -19.25 1 95.75 29 ILE B N 1
ATOM 2849 C CA . ILE B 1 29 ? 2.439 -12.742 -19.312 1 95.75 29 ILE B CA 1
ATOM 2850 C C . ILE B 1 29 ? 3.373 -12.422 -20.484 1 95.75 29 ILE B C 1
ATOM 2852 O O . ILE B 1 29 ? 4.598 -12.484 -20.328 1 95.75 29 ILE B O 1
ATOM 2856 N N . PHE B 1 30 ? 2.828 -12.094 -21.562 1 95.06 30 PHE B N 1
ATOM 2857 C CA . PHE B 1 30 ? 3.602 -11.789 -22.766 1 95.06 30 PHE B CA 1
ATOM 2858 C C . PHE B 1 30 ? 4.52 -10.594 -22.516 1 95.06 30 PHE B C 1
ATOM 2860 O O . PHE B 1 30 ? 5.715 -10.656 -22.812 1 95.06 30 PHE B O 1
ATOM 2867 N N . LEU B 1 31 ? 4.004 -9.562 -21.938 1 93 31 LEU B N 1
ATOM 2868 C CA . LEU B 1 31 ? 4.773 -8.352 -21.703 1 93 31 LEU B CA 1
ATOM 2869 C C . LEU B 1 31 ? 5.844 -8.578 -20.641 1 93 31 LEU B C 1
ATOM 2871 O O . LEU B 1 31 ? 6.977 -8.109 -20.781 1 93 31 LEU B O 1
ATOM 2875 N N . SER B 1 32 ? 5.484 -9.258 -19.656 1 92.62 32 SER B N 1
ATOM 2876 C CA . SER B 1 32 ? 6.43 -9.555 -18.594 1 92.62 32 SER B CA 1
ATOM 2877 C C . SER B 1 32 ? 7.566 -10.438 -19.078 1 92.62 32 SER B C 1
ATOM 2879 O O . SER B 1 32 ? 8.719 -10.258 -18.703 1 92.62 32 SER B O 1
ATOM 2881 N N . GLY B 1 33 ? 7.258 -11.422 -19.922 1 91.25 33 GLY B N 1
ATOM 2882 C CA . GLY B 1 33 ? 8.258 -12.336 -20.438 1 91.25 33 GLY B CA 1
ATOM 2883 C C . GLY B 1 33 ? 9.328 -11.648 -21.266 1 91.25 33 GLY B C 1
ATOM 2884 O O . GLY B 1 33 ? 10.469 -12.102 -21.328 1 91.25 33 GLY B O 1
ATOM 2885 N N . ARG B 1 34 ? 9.008 -10.523 -21.766 1 89.12 34 ARG B N 1
ATOM 2886 C CA . ARG B 1 34 ? 9.93 -9.789 -22.609 1 89.12 34 ARG B CA 1
ATOM 2887 C C . ARG B 1 34 ? 10.906 -8.961 -21.781 1 89.12 34 ARG B C 1
ATOM 2889 O O . ARG B 1 34 ? 12.023 -8.688 -22.219 1 89.12 34 ARG B O 1
ATOM 2896 N N . VAL B 1 35 ? 10.555 -8.672 -20.578 1 89.06 35 VAL B N 1
ATOM 2897 C CA . VAL B 1 35 ? 11.344 -7.672 -19.875 1 89.06 35 VAL B CA 1
ATOM 2898 C C . VAL B 1 35 ? 11.984 -8.297 -18.641 1 89.06 35 VAL B C 1
ATOM 2900 O O . VAL B 1 35 ? 13.078 -7.887 -18.234 1 89.06 35 VAL B O 1
ATOM 2903 N N . LEU B 1 36 ? 11.469 -9.273 -18.109 1 88.81 36 LEU B N 1
ATOM 2904 C CA . LEU B 1 36 ? 11.812 -9.742 -16.766 1 88.81 36 LEU B CA 1
ATOM 2905 C C . LEU B 1 36 ? 13.188 -10.406 -16.766 1 88.81 36 LEU B C 1
ATOM 2907 O O . LEU B 1 36 ? 13.875 -10.398 -15.742 1 88.81 36 LEU B O 1
ATOM 2911 N N . PRO B 1 37 ? 13.594 -10.953 -17.859 1 85.81 37 PRO B N 1
ATOM 2912 C CA . PRO B 1 37 ? 14.922 -11.57 -17.828 1 85.81 37 PRO B CA 1
ATOM 2913 C C . PRO B 1 37 ? 16.047 -10.547 -17.766 1 85.81 37 PRO B C 1
ATOM 2915 O O . PRO B 1 37 ? 17.188 -10.898 -17.469 1 85.81 37 PRO B O 1
ATOM 2918 N N . SER B 1 38 ? 15.766 -9.336 -17.938 1 83 38 SER B N 1
ATOM 2919 C CA . SER B 1 38 ? 16.766 -8.273 -17.875 1 83 38 SER B CA 1
ATOM 2920 C C . SER B 1 38 ? 17.25 -8.047 -16.453 1 83 38 SER B C 1
ATOM 2922 O O . SER B 1 38 ? 16.531 -8.328 -15.492 1 83 38 SER B O 1
ATOM 2924 N N . GLU B 1 39 ? 18.438 -7.605 -16.344 1 79.31 39 GLU B N 1
ATOM 2925 C CA . GLU B 1 39 ? 19.078 -7.402 -15.039 1 79.31 39 GLU B CA 1
ATOM 2926 C C . GLU B 1 39 ? 18.312 -6.387 -14.203 1 79.31 39 GLU B C 1
ATOM 2928 O O . GLU B 1 39 ? 18.266 -6.5 -12.977 1 79.31 39 GLU B O 1
ATOM 2933 N N . ARG B 1 40 ? 17.703 -5.473 -14.805 1 79.62 40 ARG B N 1
ATOM 2934 C CA . ARG B 1 40 ? 17.016 -4.383 -14.117 1 79.62 40 ARG B CA 1
ATOM 2935 C C . ARG B 1 40 ? 15.844 -4.902 -13.289 1 79.62 40 ARG B C 1
ATOM 2937 O O . ARG B 1 40 ? 15.445 -4.277 -12.305 1 79.62 40 ARG B O 1
ATOM 2944 N N . TRP B 1 41 ? 15.383 -6.059 -13.648 1 82.81 41 TRP B N 1
ATOM 2945 C CA . TRP B 1 41 ? 14.148 -6.535 -13.031 1 82.81 41 TRP B CA 1
ATOM 2946 C C . TRP B 1 41 ? 14.445 -7.59 -11.969 1 82.81 41 TRP B C 1
ATOM 2948 O O . TRP B 1 41 ? 13.609 -8.453 -11.695 1 82.81 41 TRP B O 1
ATOM 2958 N N . GLN B 1 42 ? 15.547 -7.508 -11.422 1 81.25 42 GLN B N 1
ATOM 2959 C CA . GLN B 1 42 ? 15.875 -8.406 -10.32 1 81.25 42 GLN B CA 1
ATOM 2960 C C . GLN B 1 42 ? 15.664 -7.73 -8.969 1 81.25 42 GLN B C 1
ATOM 2962 O O . GLN B 1 42 ? 14.992 -8.273 -8.094 1 81.25 42 GLN B O 1
ATOM 2967 N N . MET B 1 43 ? 16.281 -6.539 -8.859 1 85.56 43 MET B N 1
ATOM 2968 C CA . MET B 1 43 ? 16.188 -5.801 -7.598 1 85.56 43 MET B CA 1
ATOM 2969 C C . MET B 1 43 ? 15.219 -4.629 -7.73 1 85.56 43 MET B C 1
ATOM 2971 O O . MET B 1 43 ? 15.367 -3.795 -8.625 1 85.56 43 MET B O 1
ATOM 2975 N N . MET B 1 44 ? 14.281 -4.613 -6.84 1 88.5 44 MET B N 1
ATOM 2976 C CA . MET B 1 44 ? 13.281 -3.547 -6.863 1 88.5 44 MET B CA 1
ATOM 2977 C C . MET B 1 44 ? 13.789 -2.314 -6.117 1 88.5 44 MET B C 1
ATOM 2979 O O . MET B 1 44 ? 13.664 -1.193 -6.613 1 88.5 44 MET B O 1
ATOM 2983 N N . ALA B 1 45 ? 14.281 -2.523 -4.98 1 90.19 45 ALA B N 1
ATOM 2984 C CA . ALA B 1 45 ? 14.789 -1.43 -4.152 1 90.19 45 ALA B CA 1
ATOM 2985 C C . ALA B 1 45 ? 15.742 -1.946 -3.084 1 90.19 45 ALA B C 1
ATOM 2987 O O . ALA B 1 45 ? 15.789 -3.148 -2.809 1 90.19 45 ALA B O 1
ATOM 2988 N N . SER B 1 46 ? 16.531 -1.073 -2.586 1 90.44 46 SER B N 1
ATOM 2989 C CA . SER B 1 46 ? 17.453 -1.382 -1.49 1 90.44 46 SER B CA 1
ATOM 2990 C C . SER B 1 46 ? 17.188 -0.486 -0.283 1 90.44 46 SER B C 1
ATOM 2992 O O . SER B 1 46 ? 17.078 0.734 -0.422 1 90.44 46 SER B O 1
ATOM 2994 N N . VAL B 1 47 ? 17.047 -1.048 0.82 1 88.75 47 VAL B N 1
ATOM 2995 C CA . VAL B 1 47 ? 16.766 -0.338 2.062 1 88.75 47 VAL B CA 1
ATOM 2996 C C . VAL B 1 47 ? 18.031 -0.243 2.908 1 88.75 47 VAL B C 1
ATOM 2998 O O . VAL B 1 47 ? 18.562 -1.262 3.354 1 88.75 47 VAL B O 1
ATOM 3001 N N . PRO B 1 48 ? 18.453 0.956 3.141 1 87.62 48 PRO B N 1
ATOM 3002 C CA . PRO B 1 48 ? 19.672 1.09 3.943 1 87.62 48 PRO B CA 1
ATOM 3003 C C . PRO B 1 48 ? 19.469 0.631 5.387 1 87.62 48 PRO B C 1
ATOM 3005 O O . PRO B 1 48 ? 18.453 0.935 6.004 1 87.62 48 PRO B O 1
ATOM 3008 N N . LEU B 1 49 ? 20.422 -0.118 5.934 1 86.19 49 LEU B N 1
ATOM 3009 C CA . LEU B 1 49 ? 20.312 -0.668 7.281 1 86.19 49 LEU B CA 1
ATOM 3010 C C . LEU B 1 49 ? 21.312 0.006 8.219 1 86.19 49 LEU B C 1
ATOM 3012 O O . LEU B 1 49 ? 20.922 0.734 9.133 1 86.19 49 LEU B O 1
ATOM 3016 N N . PHE B 1 50 ? 22.531 -0.161 8 1 83.75 50 PHE B N 1
ATOM 3017 C CA . PHE B 1 50 ? 23.547 0.466 8.844 1 83.75 50 PHE B CA 1
ATOM 3018 C C . PHE B 1 50 ? 24.703 0.978 8 1 83.75 50 PHE B C 1
ATOM 3020 O O . PHE B 1 50 ? 24.969 0.459 6.91 1 83.75 50 PHE B O 1
ATOM 3027 N N . LYS B 1 51 ? 25.344 1.959 8.516 1 82.62 51 LYS B N 1
ATOM 3028 C CA . LYS B 1 51 ? 26.453 2.623 7.836 1 82.62 51 LYS B CA 1
ATOM 3029 C C . LYS B 1 51 ? 27.797 2.076 8.312 1 82.62 51 LYS B C 1
ATOM 3031 O O . LYS B 1 51 ? 28.047 1.99 9.516 1 82.62 51 LYS B O 1
ATOM 3036 N N . ASN B 1 52 ? 28.547 1.648 7.32 1 79.75 52 ASN B N 1
ATOM 3037 C CA . ASN B 1 52 ? 29.891 1.18 7.617 1 79.75 52 ASN B CA 1
ATOM 3038 C C . ASN B 1 52 ? 30.844 2.342 7.895 1 79.75 52 ASN B C 1
ATOM 3040 O O . ASN B 1 52 ? 30.547 3.49 7.57 1 79.75 52 ASN B O 1
ATOM 3044 N N . PRO B 1 53 ? 31.875 2.059 8.547 1 75.12 53 PRO B N 1
ATOM 3045 C CA . PRO B 1 53 ? 32.844 3.111 8.844 1 75.12 53 PRO B CA 1
ATOM 3046 C C . PRO B 1 53 ? 33.344 3.814 7.586 1 75.12 53 PRO B C 1
ATOM 3048 O O . PRO B 1 53 ? 33.75 4.98 7.645 1 75.12 53 PRO B O 1
ATOM 3051 N N . ASP B 1 54 ? 33.281 3.139 6.445 1 75.62 54 ASP B N 1
ATOM 3052 C CA . ASP B 1 54 ? 33.781 3.715 5.195 1 75.62 54 ASP B CA 1
ATOM 3053 C C . ASP B 1 54 ? 32.719 4.656 4.586 1 75.62 54 ASP B C 1
ATOM 3055 O O . ASP B 1 54 ? 32.969 5.27 3.545 1 75.62 54 ASP B O 1
ATOM 3059 N N . GLY B 1 55 ? 31.609 4.777 5.242 1 77.56 55 GLY B N 1
ATOM 3060 C CA . GLY B 1 55 ? 30.594 5.703 4.758 1 77.56 55 GLY B CA 1
ATOM 3061 C C . GLY B 1 55 ? 29.547 5.043 3.875 1 77.56 55 GLY B C 1
ATOM 3062 O O . GLY B 1 55 ? 28.578 5.68 3.48 1 77.56 55 GLY B O 1
ATOM 3063 N N . MET B 1 56 ? 29.828 3.715 3.596 1 83.69 56 MET B N 1
ATOM 3064 C CA . MET B 1 56 ? 28.875 2.992 2.756 1 83.69 56 MET B CA 1
ATOM 3065 C C . MET B 1 56 ? 27.766 2.354 3.602 1 83.69 56 MET B C 1
ATOM 3067 O O . MET B 1 56 ? 28.031 1.861 4.699 1 83.69 56 MET B O 1
ATOM 3071 N N . TRP B 1 57 ? 26.656 2.459 3.088 1 86.25 57 TRP B N 1
ATOM 3072 C CA . TRP B 1 57 ? 25.516 1.845 3.781 1 86.25 57 TRP B CA 1
ATOM 3073 C C . TRP B 1 57 ? 25.312 0.407 3.316 1 86.25 57 TRP B C 1
ATOM 3075 O O . TRP B 1 57 ? 25.312 0.131 2.113 1 86.25 57 TRP B O 1
ATOM 3085 N N . GLN B 1 58 ? 25.203 -0.504 4.227 1 86.75 58 GLN B N 1
ATOM 3086 C CA . GLN B 1 58 ? 24.719 -1.849 3.924 1 86.75 58 GLN B CA 1
ATOM 3087 C C . GLN B 1 58 ? 23.203 -1.875 3.805 1 86.75 58 GLN B C 1
ATOM 3089 O O . GLN B 1 58 ? 22.5 -1.253 4.605 1 86.75 58 GLN B O 1
ATOM 3094 N N . ALA B 1 59 ? 22.781 -2.516 2.762 1 88.19 59 ALA B N 1
ATOM 3095 C CA . ALA B 1 59 ? 21.344 -2.418 2.484 1 88.19 59 ALA B CA 1
ATOM 3096 C C . ALA B 1 59 ? 20.734 -3.801 2.275 1 88.19 59 ALA B C 1
ATOM 3098 O O . ALA B 1 59 ? 21.438 -4.754 1.942 1 88.19 59 ALA B O 1
ATOM 3099 N N . LEU B 1 60 ? 19.5 -3.889 2.604 1 88 60 LEU B N 1
ATOM 3100 C CA . LEU B 1 60 ? 18.641 -5.031 2.303 1 88 60 LEU B CA 1
ATOM 3101 C C . LEU B 1 60 ? 17.938 -4.852 0.959 1 88 60 LEU B C 1
ATOM 3103 O O . LEU B 1 60 ? 17.375 -3.789 0.689 1 88 60 LEU B O 1
ATOM 3107 N N . ASN B 1 61 ? 18.016 -5.898 0.193 1 87.94 61 ASN B N 1
ATOM 3108 C CA . ASN B 1 61 ? 17.422 -5.785 -1.134 1 87.94 61 ASN B CA 1
ATOM 3109 C C . ASN B 1 61 ? 15.984 -6.32 -1.154 1 87.94 61 ASN B C 1
ATOM 3111 O O . ASN B 1 61 ? 15.711 -7.395 -0.62 1 87.94 61 ASN B O 1
ATOM 3115 N N . LEU B 1 62 ? 15.188 -5.527 -1.696 1 89.94 62 LEU B N 1
ATOM 3116 C CA . LEU B 1 62 ? 13.852 -5.973 -2.076 1 89.94 62 LEU B CA 1
ATOM 3117 C C . LEU B 1 62 ? 13.812 -6.387 -3.543 1 89.94 62 LEU B C 1
ATOM 3119 O O . LEU B 1 62 ? 14.266 -5.641 -4.414 1 89.94 62 LEU B O 1
ATOM 3123 N N . THR B 1 63 ? 13.211 -7.523 -3.812 1 90.12 63 THR B N 1
ATOM 3124 C CA . THR B 1 63 ? 13.344 -8.094 -5.148 1 90.12 63 THR B CA 1
ATOM 3125 C C . THR B 1 63 ? 12.008 -8.062 -5.891 1 90.12 63 THR B C 1
ATOM 3127 O O . THR B 1 63 ? 10.945 -8.023 -5.266 1 90.12 63 THR B O 1
ATOM 3130 N N . TRP B 1 64 ? 12.117 -8.094 -7.148 1 90.19 64 TRP B N 1
ATOM 3131 C CA . TRP B 1 64 ? 10.938 -8.234 -7.996 1 90.19 64 TRP B CA 1
ATOM 3132 C C . TRP B 1 64 ? 10.32 -9.617 -7.84 1 90.19 64 TRP B C 1
ATOM 3134 O O . TRP B 1 64 ? 9.109 -9.789 -8.023 1 90.19 64 TRP B O 1
ATOM 3144 N N . TYR B 1 65 ? 11.156 -10.609 -7.52 1 89.38 65 TYR B N 1
ATOM 3145 C CA . TYR B 1 65 ? 10.633 -11.93 -7.195 1 89.38 65 TYR B CA 1
ATOM 3146 C C . TYR B 1 65 ? 9.516 -11.836 -6.156 1 89.38 65 TYR B C 1
ATOM 3148 O O . TYR B 1 65 ? 8.445 -12.406 -6.34 1 89.38 65 TYR B O 1
ATOM 3156 N N . GLY B 1 66 ? 9.852 -11.094 -5.117 1 90.56 66 GLY B N 1
ATOM 3157 C CA . GLY B 1 66 ? 8.844 -10.898 -4.086 1 90.56 66 GLY B CA 1
ATOM 3158 C C . GLY B 1 66 ? 7.605 -10.172 -4.582 1 90.56 66 GLY B C 1
ATOM 3159 O O . GLY B 1 66 ? 6.48 -10.531 -4.219 1 90.56 66 GLY B O 1
ATOM 3160 N N . GLY B 1 67 ? 7.805 -9.148 -5.375 1 93.5 67 GLY B N 1
ATOM 3161 C CA . GLY B 1 67 ? 6.688 -8.398 -5.93 1 93.5 67 GLY B CA 1
ATOM 3162 C C . GLY B 1 67 ? 5.754 -9.258 -6.766 1 93.5 67 GLY B C 1
ATOM 3163 O O . GLY B 1 67 ? 4.535 -9.219 -6.578 1 93.5 67 GLY B O 1
ATOM 3164 N N . PHE B 1 68 ? 6.293 -10.008 -7.613 1 94.19 68 PHE B N 1
ATOM 3165 C CA . PHE B 1 68 ? 5.488 -10.836 -8.508 1 94.19 68 PHE B CA 1
ATOM 3166 C C . PHE B 1 68 ? 4.867 -12 -7.75 1 94.19 68 PHE B C 1
ATOM 3168 O O . PHE B 1 68 ? 3.76 -12.438 -8.07 1 94.19 68 PHE B O 1
ATOM 3175 N N . SER B 1 69 ? 5.57 -12.531 -6.773 1 91.75 69 SER B N 1
ATOM 3176 C CA . SER B 1 69 ? 4.965 -13.547 -5.922 1 91.75 69 SER B CA 1
ATOM 3177 C C . SER B 1 69 ? 3.738 -13 -5.195 1 91.75 69 SER B C 1
ATOM 3179 O O . SER B 1 69 ? 2.691 -13.648 -5.16 1 91.75 69 SER B O 1
ATOM 3181 N N . ALA B 1 70 ? 3.973 -11.883 -4.621 1 94.25 70 ALA B N 1
ATOM 3182 C CA . ALA B 1 70 ? 2.859 -11.242 -3.928 1 94.25 70 ALA B CA 1
ATOM 3183 C C . ALA B 1 70 ? 1.684 -11.008 -4.875 1 94.25 70 ALA B C 1
ATOM 3185 O O . ALA B 1 70 ? 0.528 -11.234 -4.504 1 94.25 70 ALA B O 1
ATOM 3186 N N . LEU B 1 71 ? 1.945 -10.562 -6.027 1 96.06 71 LEU B N 1
ATOM 3187 C CA . LEU B 1 71 ? 0.902 -10.352 -7.023 1 96.06 71 LEU B CA 1
ATOM 3188 C C . LEU B 1 71 ? 0.197 -11.664 -7.363 1 96.06 71 LEU B C 1
ATOM 3190 O O . LEU B 1 71 ? -1.028 -11.695 -7.5 1 96.06 71 LEU B O 1
ATOM 3194 N N . ALA B 1 72 ? 0.964 -12.648 -7.523 1 95.38 72 ALA B N 1
ATOM 3195 C CA . ALA B 1 72 ? 0.417 -13.961 -7.867 1 95.38 72 ALA B CA 1
ATOM 3196 C C . ALA B 1 72 ? -0.546 -14.453 -6.793 1 95.38 72 ALA B C 1
ATOM 3198 O O . ALA B 1 72 ? -1.663 -14.883 -7.098 1 95.38 72 ALA B O 1
ATOM 3199 N N . TYR B 1 73 ? -0.147 -14.398 -5.543 1 93.62 73 TYR B N 1
ATOM 3200 C CA . TYR B 1 73 ? -0.994 -14.836 -4.438 1 93.62 73 TYR B CA 1
ATOM 3201 C C . TYR B 1 73 ? -2.254 -13.984 -4.348 1 93.62 73 TYR B C 1
ATOM 3203 O O . TYR B 1 73 ? -3.346 -14.5 -4.102 1 93.62 73 TYR B O 1
ATOM 3211 N N . THR B 1 74 ? -2.051 -12.719 -4.516 1 96.56 74 THR B N 1
ATOM 3212 C CA . THR B 1 74 ? -3.184 -11.805 -4.438 1 96.56 74 THR B CA 1
ATOM 3213 C C . THR B 1 74 ? -4.18 -12.07 -5.559 1 96.56 74 THR B C 1
ATOM 3215 O O . THR B 1 74 ? -5.391 -12.109 -5.328 1 96.56 74 THR B O 1
ATOM 3218 N N . LEU B 1 75 ? -3.67 -12.242 -6.758 1 97.12 75 LEU B N 1
ATOM 3219 C CA . LEU B 1 75 ? -4.535 -12.523 -7.895 1 97.12 75 LEU B CA 1
ATOM 3220 C C . LEU B 1 75 ? -5.266 -13.852 -7.707 1 97.12 75 LEU B C 1
ATOM 3222 O O . LEU B 1 75 ? -6.457 -13.953 -8.008 1 97.12 75 LEU B O 1
ATOM 3226 N N . ALA B 1 76 ? -4.523 -14.812 -7.27 1 96.5 76 ALA B N 1
ATOM 3227 C CA . ALA B 1 76 ? -5.145 -16.094 -6.98 1 96.5 76 ALA B CA 1
ATOM 3228 C C . ALA B 1 76 ? -6.266 -15.953 -5.957 1 96.5 76 ALA B C 1
ATOM 3230 O O . ALA B 1 76 ? -7.344 -16.531 -6.117 1 96.5 76 ALA B O 1
ATOM 3231 N N . THR B 1 77 ? -6.008 -15.203 -4.953 1 96.56 77 THR B N 1
ATOM 3232 C CA . THR B 1 77 ? -7.004 -14.953 -3.918 1 96.56 77 THR B CA 1
ATOM 3233 C C . THR B 1 77 ? -8.211 -14.227 -4.496 1 96.56 77 THR B C 1
ATOM 3235 O O . THR B 1 77 ? -9.359 -14.578 -4.195 1 96.56 77 THR B O 1
ATOM 3238 N N . ALA B 1 78 ? -7.957 -13.25 -5.297 1 97.62 78 ALA B N 1
ATOM 3239 C CA . ALA B 1 78 ? -9.047 -12.508 -5.922 1 97.62 78 ALA B CA 1
ATOM 3240 C C . ALA B 1 78 ? -9.914 -13.422 -6.781 1 97.62 78 ALA B C 1
ATOM 3242 O O . ALA B 1 78 ? -11.141 -13.336 -6.746 1 97.62 78 ALA B O 1
ATOM 3243 N N . VAL B 1 79 ? -9.266 -14.266 -7.555 1 97.88 79 VAL B N 1
ATOM 3244 C CA . VAL B 1 79 ? -9.992 -15.211 -8.398 1 97.88 79 VAL B CA 1
ATOM 3245 C C . VAL B 1 79 ? -10.82 -16.156 -7.531 1 97.88 79 VAL B C 1
ATOM 3247 O O . VAL B 1 79 ? -12 -16.391 -7.816 1 97.88 79 VAL B O 1
ATOM 3250 N N . ALA B 1 80 ? -10.258 -16.656 -6.48 1 97.44 80 ALA B N 1
ATOM 3251 C CA . ALA B 1 80 ? -10.984 -17.531 -5.559 1 97.44 80 ALA B CA 1
ATOM 3252 C C . ALA B 1 80 ? -12.211 -16.812 -4.988 1 97.44 80 ALA B C 1
ATOM 3254 O O . ALA B 1 80 ? -13.305 -17.391 -4.949 1 97.44 80 ALA B O 1
ATOM 3255 N N . VAL B 1 81 ? -12.016 -15.625 -4.609 1 97 81 VAL B N 1
ATOM 3256 C CA . VAL B 1 81 ? -13.102 -14.844 -4.016 1 97 81 VAL B CA 1
ATOM 3257 C C . VAL B 1 81 ? -14.227 -14.672 -5.027 1 97 81 VAL B C 1
ATOM 3259 O O . VAL B 1 81 ? -15.398 -14.859 -4.695 1 97 81 VAL B O 1
ATOM 3262 N N . VAL B 1 82 ? -13.875 -14.328 -6.254 1 97.25 82 VAL B N 1
ATOM 3263 C CA . VAL B 1 82 ? -14.891 -14.102 -7.277 1 97.25 82 VAL B CA 1
ATOM 3264 C C . VAL B 1 82 ? -15.656 -15.391 -7.547 1 97.25 82 VAL B C 1
ATOM 3266 O O . VAL B 1 82 ? -16.891 -15.383 -7.598 1 97.25 82 VAL B O 1
ATOM 3269 N N . LEU B 1 83 ? -14.961 -16.484 -7.672 1 97.5 83 LEU B N 1
ATOM 3270 C CA . LEU B 1 83 ? -15.617 -17.75 -7.992 1 97.5 83 LEU B CA 1
ATOM 3271 C C . LEU B 1 83 ? -16.453 -18.25 -6.82 1 97.5 83 LEU B C 1
ATOM 3273 O O . LEU B 1 83 ? -17.594 -18.672 -7.004 1 97.5 83 LEU B O 1
ATOM 3277 N N . LEU B 1 84 ? -15.93 -18.188 -5.641 1 96.69 84 LEU B N 1
ATOM 3278 C CA . LEU B 1 84 ? -16.672 -18.609 -4.457 1 96.69 84 LEU B CA 1
ATOM 3279 C C . LEU B 1 84 ? -17.891 -17.719 -4.227 1 96.69 84 LEU B C 1
ATOM 3281 O O . LEU B 1 84 ? -18.969 -18.203 -3.893 1 96.69 84 LEU B O 1
ATOM 3285 N N . GLY B 1 85 ? -17.656 -16.453 -4.398 1 95.5 85 GLY B N 1
ATOM 3286 C CA . GLY B 1 85 ? -18.766 -15.523 -4.281 1 95.5 85 GLY B CA 1
ATOM 3287 C C . GLY B 1 85 ? -19.844 -15.758 -5.332 1 95.5 85 GLY B C 1
ATOM 3288 O O . GLY B 1 85 ? -21.031 -15.531 -5.074 1 95.5 85 GLY B O 1
ATOM 3289 N N . SER B 1 86 ? -19.438 -16.141 -6.52 1 95.75 86 SER B N 1
ATOM 3290 C CA . SER B 1 86 ? -20.375 -16.344 -7.617 1 95.75 86 SER B CA 1
ATOM 3291 C C . SER B 1 86 ? -21.328 -17.5 -7.32 1 95.75 86 SER B C 1
ATOM 3293 O O . SER B 1 86 ? -22.391 -17.609 -7.93 1 95.75 86 SER B O 1
ATOM 3295 N N . VAL B 1 87 ? -20.922 -18.359 -6.383 1 94.19 87 VAL B N 1
ATOM 3296 C CA . VAL B 1 87 ? -21.797 -19.484 -6.062 1 94.19 87 VAL B CA 1
ATOM 3297 C C . VAL B 1 87 ? -22.453 -19.266 -4.699 1 94.19 87 VAL B C 1
ATOM 3299 O O . VAL B 1 87 ? -22.938 -20.203 -4.082 1 94.19 87 VAL B O 1
ATOM 3302 N N . GLY B 1 88 ? -22.281 -18.062 -4.16 1 91.88 88 GLY B N 1
ATOM 3303 C CA . GLY B 1 88 ? -23.125 -17.656 -3.035 1 91.88 88 GLY B CA 1
ATOM 3304 C C . GLY B 1 88 ? -22.422 -17.781 -1.697 1 91.88 88 GLY B C 1
ATOM 3305 O O . GLY B 1 88 ? -23.062 -17.703 -0.645 1 91.88 88 GLY B O 1
ATOM 3306 N N . MET B 1 89 ? -21.141 -18.016 -1.739 1 93.75 89 MET B N 1
ATOM 3307 C CA . MET B 1 89 ? -20.438 -18.047 -0.465 1 93.75 89 MET B CA 1
ATOM 3308 C C . MET B 1 89 ? -20.406 -16.656 0.169 1 93.75 89 MET B C 1
ATOM 3310 O O . MET B 1 89 ? -20.078 -15.672 -0.497 1 93.75 89 MET B O 1
ATOM 3314 N N . GLY B 1 90 ? -20.734 -16.578 1.421 1 93.69 90 GLY B N 1
ATOM 3315 C CA . GLY B 1 90 ? -20.734 -15.312 2.139 1 93.69 90 GLY B CA 1
ATOM 3316 C C . GLY B 1 90 ? -19.344 -14.805 2.459 1 93.69 90 GLY B C 1
ATOM 3317 O O . GLY B 1 90 ? -18.359 -15.531 2.311 1 93.69 90 GLY B O 1
ATOM 3318 N N . ILE B 1 91 ? -19.266 -13.641 2.959 1 93.62 91 ILE B N 1
ATOM 3319 C CA . ILE B 1 91 ? -18 -12.953 3.223 1 93.62 91 ILE B CA 1
ATOM 3320 C C . ILE B 1 91 ? -17.203 -13.719 4.277 1 93.62 91 ILE B C 1
ATOM 3322 O O . ILE B 1 91 ? -15.984 -13.883 4.148 1 93.62 91 ILE B O 1
ATOM 3326 N N . LEU B 1 92 ? -17.859 -14.156 5.266 1 93.5 92 LEU B N 1
ATOM 3327 C CA . LEU B 1 92 ? -17.172 -14.922 6.301 1 93.5 92 LEU B CA 1
ATOM 3328 C C . LEU B 1 92 ? -16.547 -16.188 5.719 1 93.5 92 LEU B C 1
ATOM 3330 O O . LEU B 1 92 ? -15.406 -16.516 6.039 1 93.5 92 LEU B O 1
ATOM 3334 N N . GLY B 1 93 ? -17.344 -16.891 4.902 1 95 93 GLY B N 1
ATOM 3335 C CA . GLY B 1 93 ? -16.812 -18.078 4.242 1 95 93 GLY B CA 1
ATOM 3336 C C . GLY B 1 93 ? -15.617 -17.781 3.354 1 95 93 GLY B C 1
ATOM 3337 O O . GLY B 1 93 ? -14.656 -18.562 3.332 1 95 93 GLY B O 1
ATOM 3338 N N . LEU B 1 94 ? -15.734 -16.672 2.637 1 94.94 94 LEU B N 1
ATOM 3339 C CA . LEU B 1 94 ? -14.648 -16.281 1.753 1 94.94 94 LEU B CA 1
ATOM 3340 C C . LEU B 1 94 ? -13.367 -16.031 2.543 1 94.94 94 LEU B C 1
ATOM 3342 O O . LEU B 1 94 ? -12.305 -16.562 2.199 1 94.94 94 LEU B O 1
ATOM 3346 N N . VAL B 1 95 ? -13.492 -15.312 3.602 1 92.69 95 VAL B N 1
ATOM 3347 C CA . VAL B 1 95 ? -12.336 -14.93 4.414 1 92.69 95 VAL B CA 1
ATOM 3348 C C . VAL B 1 95 ? -11.742 -16.172 5.082 1 92.69 95 VAL B C 1
ATOM 3350 O O . VAL B 1 95 ? -10.523 -16.359 5.066 1 92.69 95 VAL B O 1
ATOM 3353 N N . LEU B 1 96 ? -12.586 -17.016 5.555 1 92.75 96 LEU B N 1
ATOM 3354 C CA . LEU B 1 96 ? -12.117 -18.234 6.23 1 92.75 96 LEU B CA 1
ATOM 3355 C C . LEU B 1 96 ? -11.461 -19.188 5.242 1 92.75 96 LEU B C 1
ATOM 3357 O O . LEU B 1 96 ? -10.469 -19.844 5.57 1 92.75 96 LEU B O 1
ATOM 3361 N N . MET B 1 97 ? -12.047 -19.281 4.086 1 94.25 97 MET B N 1
ATOM 3362 C CA . MET B 1 97 ? -11.492 -20.141 3.049 1 94.25 97 MET B CA 1
ATOM 3363 C C . MET B 1 97 ? -10.078 -19.703 2.68 1 94.25 97 MET B C 1
ATOM 3365 O O . MET B 1 97 ? -9.156 -20.516 2.688 1 94.25 97 MET B O 1
ATOM 3369 N N . VAL B 1 98 ? -9.922 -18.406 2.451 1 91.56 98 VAL B N 1
ATOM 3370 C CA . VAL B 1 98 ? -8.641 -17.859 2.01 1 91.56 98 VAL B CA 1
ATOM 3371 C C . VAL B 1 98 ? -7.633 -17.922 3.154 1 91.56 98 VAL B C 1
ATOM 3373 O O . VAL B 1 98 ? -6.496 -18.359 2.969 1 91.56 98 VAL B O 1
ATOM 3376 N N . ALA B 1 99 ? -8.078 -17.531 4.289 1 89.5 99 ALA B N 1
ATOM 3377 C CA . ALA B 1 99 ? -7.195 -17.547 5.453 1 89.5 99 ALA B CA 1
ATOM 3378 C C . ALA B 1 99 ? -6.773 -18.984 5.781 1 89.5 99 ALA B C 1
ATOM 3380 O O . ALA B 1 99 ? -5.613 -19.234 6.125 1 89.5 99 ALA B O 1
ATOM 3381 N N . GLY B 1 100 ? -7.711 -19.906 5.723 1 90.38 100 GLY B N 1
ATOM 3382 C CA . GLY B 1 100 ? -7.391 -21.297 5.98 1 90.38 100 GLY B CA 1
ATOM 3383 C C . GLY B 1 100 ? -6.395 -21.875 4.992 1 90.38 100 GLY B C 1
ATOM 3384 O O . GLY B 1 100 ? -5.43 -22.531 5.387 1 90.38 100 GLY B O 1
ATOM 3385 N N . MET B 1 101 ? -6.621 -21.562 3.76 1 91.44 101 MET B N 1
ATOM 3386 C CA . MET B 1 101 ? -5.746 -22.094 2.719 1 91.44 101 MET B CA 1
ATOM 3387 C C . MET B 1 101 ? -4.355 -21.484 2.811 1 91.44 101 MET B C 1
ATOM 3389 O O . MET B 1 101 ? -3.352 -22.188 2.809 1 91.44 101 MET B O 1
ATOM 3393 N N . LEU B 1 102 ? -4.273 -20.141 2.93 1 86.94 102 LEU B N 1
ATOM 3394 C CA . LEU B 1 102 ? -2.982 -19.469 2.973 1 86.94 102 LEU B CA 1
ATOM 3395 C C . LEU B 1 102 ? -2.262 -19.75 4.285 1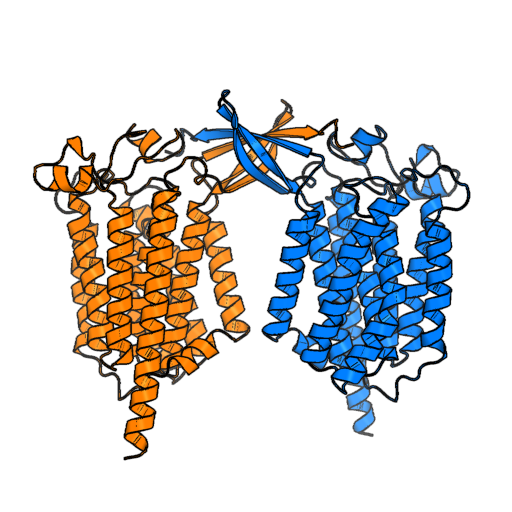 86.94 102 LEU B C 1
ATOM 3397 O O . LEU B 1 102 ? -1.039 -19.906 4.309 1 86.94 102 LEU B O 1
ATOM 3401 N N . GLY B 1 103 ? -3.014 -19.781 5.363 1 85 103 GLY B N 1
ATOM 3402 C CA . GLY B 1 103 ? -2.439 -20.078 6.668 1 85 103 GLY B CA 1
ATOM 3403 C C . GLY B 1 103 ? -1.773 -21.438 6.742 1 85 103 GLY B C 1
ATOM 3404 O O . GLY B 1 103 ? -0.77 -21.609 7.438 1 85 103 GLY B O 1
ATOM 3405 N N . LEU B 1 104 ? -2.264 -22.359 5.977 1 83.56 104 LEU B N 1
ATOM 3406 C CA . LEU B 1 104 ? -1.727 -23.719 6.004 1 83.56 104 LEU B CA 1
ATOM 3407 C C . LEU B 1 104 ? -0.665 -23.906 4.926 1 83.56 104 LEU B C 1
ATOM 3409 O O . LEU B 1 104 ? 0.336 -24.594 5.145 1 83.56 104 LEU B O 1
ATOM 3413 N N . CYS B 1 105 ? -0.869 -23.266 3.844 1 80.56 105 CYS B N 1
ATOM 3414 C CA . CYS B 1 105 ? -0 -23.516 2.697 1 80.56 105 CYS B CA 1
ATOM 3415 C C . CYS B 1 105 ? 1.296 -22.719 2.812 1 80.56 105 CYS B C 1
ATOM 3417 O O . CYS B 1 105 ? 2.357 -23.188 2.406 1 80.56 105 CYS B O 1
ATOM 3419 N N . ILE B 1 106 ? 1.249 -21.484 3.35 1 75.62 106 ILE B N 1
ATOM 3420 C CA . ILE B 1 106 ? 2.434 -20.625 3.396 1 75.62 106 ILE B CA 1
ATOM 3421 C C . ILE B 1 106 ? 3.475 -21.25 4.332 1 75.62 106 ILE B C 1
ATOM 3423 O O . ILE B 1 106 ? 4.625 -21.453 3.939 1 75.62 106 ILE B O 1
ATOM 3427 N N . PRO B 1 107 ? 3.148 -21.625 5.508 1 74.12 107 PRO B N 1
ATOM 3428 C CA . PRO B 1 107 ? 4.148 -22.266 6.363 1 74.12 107 PRO B CA 1
ATOM 3429 C C . PRO B 1 107 ? 4.602 -23.625 5.82 1 74.12 107 PRO B C 1
ATOM 3431 O O . PRO B 1 107 ? 5.758 -24.016 6.008 1 74.12 107 PRO B O 1
ATOM 3434 N N . ALA B 1 108 ? 3.693 -24.359 5.184 1 71.56 108 ALA B N 1
ATOM 3435 C CA . ALA B 1 108 ? 4.016 -25.672 4.633 1 71.56 108 ALA B CA 1
ATOM 3436 C C . ALA B 1 108 ? 5.09 -25.562 3.551 1 71.56 108 ALA B C 1
ATOM 3438 O O . ALA B 1 108 ? 5.93 -26.453 3.412 1 71.56 108 ALA B O 1
ATOM 3439 N N . ALA B 1 109 ? 5.035 -24.453 2.83 1 66.06 109 ALA B N 1
ATOM 3440 C CA . ALA B 1 109 ? 6.027 -24.25 1.78 1 66.06 109 ALA B CA 1
ATOM 3441 C C . ALA B 1 109 ? 7.438 -24.203 2.361 1 66.06 109 ALA B C 1
ATOM 3443 O O . ALA B 1 109 ? 8.367 -24.766 1.792 1 66.06 109 ALA B O 1
ATOM 3444 N N . LYS B 1 110 ? 7.562 -23.562 3.492 1 65 110 LYS B N 1
ATOM 3445 C CA . LYS B 1 110 ? 8.867 -23.453 4.141 1 65 110 LYS B CA 1
ATOM 3446 C C . LYS B 1 110 ? 9.289 -24.781 4.762 1 65 110 LYS B C 1
ATOM 3448 O O . LYS B 1 110 ? 10.461 -25.156 4.703 1 65 110 LYS B O 1
ATOM 3453 N N . ILE B 1 111 ? 8.281 -25.438 5.273 1 64.69 111 ILE B N 1
ATOM 3454 C CA . ILE B 1 111 ? 8.57 -26.703 5.953 1 64.69 111 ILE B CA 1
ATOM 3455 C C . ILE B 1 111 ? 8.992 -27.75 4.93 1 64.69 111 ILE B C 1
ATOM 3457 O O . ILE B 1 111 ? 9.977 -28.469 5.129 1 64.69 111 ILE B O 1
ATOM 3461 N N . VAL B 1 112 ? 8.281 -27.797 3.859 1 60.56 112 VAL B N 1
ATOM 3462 C CA . VAL B 1 112 ? 8.57 -28.797 2.838 1 60.56 112 VAL B CA 1
ATOM 3463 C C . VAL B 1 112 ? 9.906 -28.484 2.17 1 60.56 112 VAL B C 1
ATOM 3465 O O . VAL B 1 112 ? 10.688 -29.391 1.87 1 60.56 112 VAL B O 1
ATOM 3468 N N . ALA B 1 113 ? 10.148 -27.156 1.99 1 56.97 113 ALA B N 1
ATOM 3469 C CA . ALA B 1 113 ? 11.43 -26.75 1.421 1 56.97 113 ALA B CA 1
ATOM 3470 C C . ALA B 1 113 ? 12.586 -27.188 2.318 1 56.97 113 ALA B C 1
ATOM 3472 O O . ALA B 1 113 ? 13.609 -27.656 1.831 1 56.97 113 ALA B O 1
ATOM 3473 N N . ARG B 1 114 ? 12.375 -27.031 3.637 1 58 114 ARG B N 1
ATOM 3474 C CA . ARG B 1 114 ? 13.406 -27.422 4.594 1 58 114 ARG B CA 1
ATOM 3475 C C . ARG B 1 114 ? 13.602 -28.938 4.605 1 58 114 ARG B C 1
ATOM 3477 O O . ARG B 1 114 ? 14.734 -29.406 4.676 1 58 114 ARG B O 1
ATOM 3484 N N . LEU B 1 115 ? 12.484 -29.594 4.488 1 56.53 115 LEU B N 1
ATOM 3485 C CA . LEU B 1 115 ? 12.547 -31.047 4.625 1 56.53 115 LEU B CA 1
ATOM 3486 C C . LEU B 1 115 ? 13.07 -31.688 3.348 1 56.53 115 LEU B C 1
ATOM 3488 O O . LEU B 1 115 ? 13.836 -32.656 3.4 1 56.53 115 LEU B O 1
ATOM 3492 N N . VAL B 1 116 ? 12.672 -31.141 2.223 1 52.41 116 VAL B N 1
ATOM 3493 C CA . VAL B 1 116 ? 12.969 -31.828 0.967 1 52.41 116 VAL B CA 1
ATOM 3494 C C . VAL B 1 116 ? 14.258 -31.25 0.367 1 52.41 116 VAL B C 1
ATOM 3496 O O . VAL B 1 116 ? 15.086 -32 -0.163 1 52.41 116 VAL B O 1
ATOM 3499 N N . GLU B 1 117 ? 14.406 -29.906 0.418 1 53.41 117 GLU B N 1
ATOM 3500 C CA . GLU B 1 117 ? 15.539 -29.328 -0.301 1 53.41 117 GLU B CA 1
ATOM 3501 C C . GLU B 1 117 ? 16.688 -29.016 0.646 1 53.41 117 GLU B C 1
ATOM 3503 O O . GLU B 1 117 ? 17.812 -28.75 0.202 1 53.41 117 GLU B O 1
ATOM 3508 N N . GLY B 1 118 ? 16.5 -29.359 1.945 1 49.25 118 GLY B N 1
ATOM 3509 C CA . GLY B 1 118 ? 17.547 -29.094 2.92 1 49.25 118 GLY B CA 1
ATOM 3510 C C . GLY B 1 118 ? 17.984 -27.641 2.924 1 49.25 118 GLY B C 1
ATOM 3511 O O . GLY B 1 118 ? 19.078 -27.328 3.414 1 49.25 118 GLY B O 1
ATOM 3512 N N . LYS B 1 119 ? 17.359 -26.812 1.977 1 53.59 119 LYS B N 1
ATOM 3513 C CA . LYS B 1 119 ? 17.859 -25.453 1.908 1 53.59 119 LYS B CA 1
ATOM 3514 C C . LYS B 1 119 ? 16.938 -24.484 2.652 1 53.59 119 LYS B C 1
ATOM 3516 O O . LYS B 1 119 ? 15.758 -24.359 2.311 1 53.59 119 LYS B O 1
ATOM 3521 N N . PRO B 1 120 ? 17.594 -23.922 3.73 1 47.66 120 PRO B N 1
ATOM 3522 C CA . PRO B 1 120 ? 16.75 -23.109 4.602 1 47.66 120 PRO B CA 1
ATOM 3523 C C . PRO B 1 120 ? 16.156 -21.891 3.881 1 47.66 120 PRO B C 1
ATOM 3525 O O . PRO B 1 120 ? 15.125 -21.359 4.305 1 47.66 120 PRO B O 1
ATOM 3528 N N . ASN B 1 121 ? 16.75 -21.5 2.744 1 49.09 121 ASN B N 1
ATOM 3529 C CA . ASN B 1 121 ? 16.359 -20.203 2.193 1 49.09 121 ASN B CA 1
ATOM 3530 C C . ASN B 1 121 ? 15.578 -20.375 0.893 1 49.09 121 ASN B C 1
ATOM 3532 O O . ASN B 1 121 ? 15.477 -19.422 0.105 1 49.09 121 ASN B O 1
ATOM 3536 N N . THR B 1 122 ? 15.234 -21.688 0.567 1 49.47 122 THR B N 1
ATOM 3537 C CA . THR B 1 122 ? 14.523 -21.859 -0.695 1 49.47 122 THR B CA 1
ATOM 3538 C C . THR B 1 122 ? 13.047 -22.156 -0.449 1 49.47 122 THR B C 1
ATOM 3540 O O . THR B 1 122 ? 12.695 -22.781 0.559 1 49.47 122 THR B O 1
ATOM 3543 N N . LEU B 1 123 ? 12.172 -21.453 -1.05 1 52.41 123 LEU B N 1
ATOM 3544 C CA . LEU B 1 123 ? 10.742 -21.75 -1.035 1 52.41 123 LEU B CA 1
ATOM 3545 C C . LEU B 1 123 ? 10.398 -22.828 -2.064 1 52.41 123 LEU B C 1
ATOM 3547 O O . LEU B 1 123 ? 10.688 -22.656 -3.254 1 52.41 123 LEU B O 1
ATOM 3551 N N . SER B 1 124 ? 10.117 -24.125 -1.54 1 52.59 124 SER B N 1
ATOM 3552 C CA . SER B 1 124 ? 9.75 -25.188 -2.467 1 52.59 124 SER B CA 1
ATOM 3553 C C . SER B 1 124 ? 8.305 -25.047 -2.928 1 52.59 124 SER B C 1
ATOM 3555 O O . SER B 1 124 ? 7.375 -25.297 -2.158 1 52.59 124 SER B O 1
ATOM 3557 N N . VAL B 1 125 ? 8 -24.438 -4.031 1 56.22 125 VAL B N 1
ATOM 3558 C CA . VAL B 1 125 ? 6.691 -24.234 -4.641 1 56.22 125 VAL B CA 1
ATOM 3559 C C . VAL B 1 125 ? 5.992 -25.578 -4.809 1 56.22 125 VAL B C 1
ATOM 3561 O O . VAL B 1 125 ? 4.785 -25.703 -4.586 1 56.22 125 VAL B O 1
ATOM 3564 N N . GLY B 1 126 ? 6.766 -26.609 -5.035 1 57.06 126 GLY B N 1
ATOM 3565 C CA . GLY B 1 126 ? 6.203 -27.953 -5.199 1 57.06 126 GLY B CA 1
ATOM 3566 C C . GLY B 1 126 ? 5.594 -28.5 -3.922 1 57.06 126 GLY B C 1
ATOM 3567 O O . GLY B 1 126 ? 4.496 -29.062 -3.945 1 57.06 126 GLY B O 1
ATOM 3568 N N . GLY B 1 127 ? 6.258 -28.328 -2.887 1 60.72 127 GLY B N 1
ATOM 3569 C CA . GLY B 1 127 ? 5.734 -28.781 -1.609 1 60.72 127 GLY B CA 1
ATOM 3570 C C . GLY B 1 127 ? 4.48 -28.047 -1.181 1 60.72 127 GLY B C 1
ATOM 3571 O O . GLY B 1 127 ? 3.523 -28.656 -0.708 1 60.72 127 GLY B O 1
ATOM 3572 N N . ALA B 1 128 ? 4.488 -26.828 -1.448 1 64 128 ALA B N 1
ATOM 3573 C CA . ALA B 1 128 ? 3.33 -26.031 -1.072 1 64 128 ALA B CA 1
ATOM 3574 C C . ALA B 1 128 ? 2.1 -26.422 -1.879 1 64 128 ALA B C 1
ATOM 3576 O O . ALA B 1 128 ? 0.987 -26.469 -1.347 1 64 128 ALA B O 1
ATOM 3577 N N . ALA B 1 129 ? 2.338 -26.734 -3.076 1 67.06 129 ALA B N 1
ATOM 3578 C CA . ALA B 1 129 ? 1.232 -27.141 -3.934 1 67.06 129 ALA B CA 1
ATOM 3579 C C . ALA B 1 129 ? 0.637 -28.469 -3.457 1 67.06 129 ALA B C 1
ATOM 3581 O O . ALA B 1 129 ? -0.584 -28.641 -3.438 1 67.06 129 ALA B O 1
ATOM 3582 N N . PHE B 1 130 ? 1.472 -29.391 -3.035 1 69.25 130 PHE B N 1
ATOM 3583 C CA . PHE B 1 130 ? 1.002 -30.688 -2.562 1 69.25 130 PHE B CA 1
ATOM 3584 C C . PHE B 1 130 ? 0.191 -30.547 -1.282 1 69.25 130 PHE B C 1
ATOM 3586 O O . PHE B 1 130 ? -0.893 -31.109 -1.155 1 69.25 130 PHE B O 1
ATOM 3593 N N . VAL B 1 131 ? 0.668 -29.797 -0.448 1 74.38 131 VAL B N 1
ATOM 3594 C CA . VAL B 1 131 ? -0.04 -29.578 0.808 1 74.38 131 VAL B CA 1
ATOM 3595 C C . VAL B 1 131 ? -1.384 -28.906 0.529 1 74.38 131 VAL B C 1
ATOM 3597 O O . VAL B 1 131 ? -2.398 -29.25 1.138 1 74.38 131 VAL B O 1
ATOM 3600 N N . GLY B 1 132 ? -1.357 -28.016 -0.339 1 81 132 GLY B N 1
ATOM 3601 C CA . GLY B 1 132 ? -2.598 -27.344 -0.697 1 81 132 GLY B CA 1
ATOM 3602 C C . GLY B 1 132 ? -3.66 -28.297 -1.216 1 81 132 GLY B C 1
ATOM 3603 O O . GLY B 1 132 ? -4.828 -28.203 -0.831 1 81 132 GLY B O 1
ATOM 3604 N N . ILE B 1 133 ? -3.223 -29.188 -2.029 1 80.12 133 ILE B N 1
ATOM 3605 C CA . ILE B 1 133 ? -4.148 -30.156 -2.621 1 80.12 133 ILE B CA 1
ATOM 3606 C C . ILE B 1 133 ? -4.723 -31.062 -1.529 1 80.12 133 ILE B C 1
ATOM 3608 O O . ILE B 1 133 ? -5.922 -31.344 -1.52 1 80.12 133 ILE B O 1
ATOM 3612 N N . VAL B 1 134 ? -3.902 -31.391 -0.632 1 84.06 134 VAL B N 1
ATOM 3613 C CA . VAL B 1 134 ? -4.289 -32.344 0.416 1 84.06 134 VAL B CA 1
ATOM 3614 C C . VAL B 1 134 ? -5.234 -31.641 1.399 1 84.06 134 VAL B C 1
ATOM 3616 O O . VAL B 1 134 ? -6.223 -32.25 1.838 1 84.06 134 VAL B O 1
ATOM 3619 N N . VAL B 1 135 ? -5.02 -30.453 1.67 1 89.12 135 VAL B N 1
ATOM 3620 C CA . VAL B 1 135 ? -5.75 -29.812 2.752 1 89.12 135 VAL B CA 1
ATOM 3621 C C . VAL B 1 135 ? -7.031 -29.172 2.207 1 89.12 135 VAL B C 1
ATOM 3623 O O . VAL B 1 135 ? -7.98 -28.938 2.955 1 89.12 135 VAL B O 1
ATOM 3626 N N . ALA B 1 136 ? -7.094 -28.922 0.976 1 92.25 136 ALA B N 1
ATOM 3627 C CA . ALA B 1 136 ? -8.18 -28.156 0.373 1 92.25 136 ALA B CA 1
ATOM 3628 C C . ALA B 1 136 ? -9.539 -28.766 0.692 1 92.25 136 ALA B C 1
ATOM 3630 O O . ALA B 1 136 ? -10.461 -28.062 1.113 1 92.25 136 ALA B O 1
ATOM 3631 N N . PRO B 1 137 ? -9.688 -30.109 0.546 1 92.06 137 PRO B N 1
ATOM 3632 C CA . PRO B 1 137 ? -10.992 -30.703 0.843 1 92.06 137 PRO B CA 1
ATOM 3633 C C . PRO B 1 137 ? -11.398 -30.531 2.305 1 92.06 137 PRO B C 1
ATOM 3635 O O . PRO B 1 137 ? -12.586 -30.344 2.602 1 92.06 137 PRO B O 1
ATOM 3638 N N . PHE B 1 138 ? -10.469 -30.5 3.164 1 92.31 138 PHE B N 1
ATOM 3639 C CA . PHE B 1 138 ? -10.758 -30.328 4.586 1 92.31 138 PHE B CA 1
ATOM 3640 C C . PHE B 1 138 ? -11.148 -28.891 4.895 1 92.31 138 PHE B C 1
ATOM 3642 O O . PHE B 1 138 ? -12.109 -28.656 5.625 1 92.31 138 PHE B O 1
ATOM 3649 N N . VAL B 1 139 ? -10.461 -28 4.359 1 94.19 139 VAL B N 1
ATOM 3650 C CA . VAL B 1 139 ? -10.758 -26.578 4.578 1 94.19 139 VAL B CA 1
ATOM 3651 C C . VAL B 1 139 ? -12.109 -26.234 3.969 1 94.19 139 VAL B C 1
ATOM 3653 O O . VAL B 1 139 ? -12.938 -25.578 4.613 1 94.19 139 VAL B O 1
ATOM 3656 N N . ALA B 1 140 ? -12.297 -26.672 2.744 1 94.62 140 ALA B N 1
ATOM 3657 C CA . ALA B 1 140 ? -13.555 -26.391 2.064 1 94.62 140 ALA B CA 1
ATOM 3658 C C . ALA B 1 140 ? -14.734 -26.969 2.838 1 94.62 140 ALA B C 1
ATOM 3660 O O . ALA B 1 140 ? -15.742 -26.281 3.059 1 94.62 140 ALA B O 1
ATOM 3661 N N . SER B 1 141 ? -14.633 -28.219 3.252 1 94.19 141 SER B N 1
ATOM 3662 C CA . SER B 1 141 ? -15.695 -28.859 4.012 1 94.19 141 SER B CA 1
ATOM 3663 C C . SER B 1 141 ? -15.922 -28.172 5.352 1 94.19 141 SER B C 1
ATOM 3665 O O . SER B 1 141 ? -17.062 -27.953 5.762 1 94.19 141 SER B O 1
ATOM 3667 N N . GLY B 1 142 ? -14.852 -27.859 6.004 1 95.12 142 GLY B N 1
ATOM 3668 C CA . GLY B 1 142 ? -14.945 -27.156 7.277 1 95.12 142 GLY B CA 1
ATOM 3669 C C . GLY B 1 142 ? -15.609 -25.812 7.172 1 95.12 142 GLY B C 1
ATOM 3670 O O . GLY B 1 142 ? -16.469 -25.469 7.984 1 95.12 142 GLY B O 1
ATOM 3671 N N . VAL B 1 143 ? -15.281 -25.047 6.191 1 95 143 VAL B N 1
ATOM 3672 C CA . VAL B 1 143 ? -15.82 -23.703 6.02 1 95 143 VAL B CA 1
ATOM 3673 C C . VAL B 1 143 ? -17.297 -23.781 5.66 1 95 143 VAL B C 1
ATOM 3675 O O . VAL B 1 143 ? -18.109 -23.031 6.199 1 95 143 VAL B O 1
ATOM 3678 N N . VAL B 1 144 ? -17.656 -24.688 4.73 1 92.25 144 VAL B N 1
ATOM 3679 C CA . VAL B 1 144 ? -19.047 -24.828 4.324 1 92.25 144 VAL B CA 1
ATOM 3680 C C . VAL B 1 144 ? -19.891 -25.281 5.52 1 92.25 144 VAL B C 1
ATOM 3682 O O . VAL B 1 144 ? -21 -24.781 5.719 1 92.25 144 VAL B O 1
ATOM 3685 N N . TRP B 1 145 ? -19.312 -26.109 6.266 1 93.5 145 TRP B N 1
ATOM 3686 C CA . TRP B 1 145 ? -20 -26.578 7.457 1 93.5 145 TRP B CA 1
ATOM 3687 C C . TRP B 1 145 ? -20.172 -25.453 8.477 1 93.5 145 TRP B C 1
ATOM 3689 O O . TRP B 1 145 ? -21.266 -25.25 9.008 1 93.5 145 TRP B O 1
ATOM 3699 N N . LEU B 1 146 ? -19.188 -24.703 8.703 1 93.88 146 LEU B N 1
ATOM 3700 C CA . LEU B 1 146 ? -19.172 -23.672 9.727 1 93.88 146 LEU B CA 1
ATOM 3701 C C . LEU B 1 146 ? -20.062 -22.5 9.344 1 93.88 146 LEU B C 1
ATOM 3703 O O . LEU B 1 146 ? -20.719 -21.906 10.203 1 93.88 146 LEU B O 1
ATOM 3707 N N . THR B 1 147 ? -20.125 -22.141 8.109 1 93.12 147 THR B N 1
ATOM 3708 C CA . THR B 1 147 ? -20.844 -20.953 7.684 1 93.12 147 THR B CA 1
ATOM 3709 C C . THR B 1 147 ? -22.234 -21.297 7.176 1 93.12 147 THR B C 1
ATOM 3711 O O . THR B 1 147 ? -23.109 -20.438 7.094 1 93.12 147 THR B O 1
ATOM 3714 N N . GLY B 1 148 ? -22.375 -22.5 6.742 1 89 148 GLY B N 1
ATOM 3715 C CA . GLY B 1 148 ? -23.672 -22.938 6.23 1 89 148 GLY B CA 1
ATOM 3716 C C . GLY B 1 148 ? -23.953 -22.438 4.828 1 89 148 GLY B C 1
ATOM 3717 O O . GLY B 1 148 ? -25.109 -22.438 4.387 1 89 148 GLY B O 1
ATOM 3718 N N . SER B 1 149 ? -22.922 -21.922 4.215 1 84.94 149 SER B N 1
ATOM 3719 C CA . SER B 1 149 ? -23.109 -21.375 2.877 1 84.94 149 SER B CA 1
ATOM 3720 C C . SER B 1 149 ? -22.125 -21.969 1.885 1 84.94 149 SER B C 1
ATOM 3722 O O . SER B 1 149 ? -21 -22.312 2.256 1 84.94 149 SER B O 1
ATOM 3724 N N . GLY B 1 150 ? -22.719 -22.266 0.651 1 84.75 150 GLY B N 1
ATOM 3725 C CA . GLY B 1 150 ? -21.875 -22.766 -0.42 1 84.75 150 GLY B CA 1
ATOM 3726 C C . GLY B 1 150 ? -21.844 -24.281 -0.507 1 84.75 150 GLY B C 1
ATOM 3727 O O . GLY B 1 150 ? -22.625 -24.953 0.182 1 84.75 150 GLY B O 1
ATOM 3728 N N . ALA B 1 151 ? -21.078 -24.812 -1.419 1 91.06 151 ALA B N 1
ATOM 3729 C CA . ALA B 1 151 ? -20.922 -26.25 -1.649 1 91.06 151 ALA B CA 1
ATOM 3730 C C . ALA B 1 151 ? -19.438 -26.609 -1.802 1 91.06 151 ALA B C 1
ATOM 3732 O O . ALA B 1 151 ? -18.656 -25.828 -2.32 1 91.06 151 ALA B O 1
ATOM 3733 N N . VAL B 1 152 ? -19.141 -27.781 -1.37 1 93.94 152 VAL B N 1
ATOM 3734 C CA . VAL B 1 152 ? -17.734 -28.188 -1.266 1 93.94 152 VAL B CA 1
ATOM 3735 C C . VAL B 1 152 ? -17.141 -28.359 -2.662 1 93.94 152 VAL B C 1
ATOM 3737 O O . VAL B 1 152 ? -16.062 -27.828 -2.943 1 93.94 152 VAL B O 1
ATOM 3740 N N . LEU B 1 153 ? -17.844 -29 -3.553 1 94.75 153 LEU B N 1
ATOM 3741 C CA . LEU B 1 153 ? -17.297 -29.266 -4.875 1 94.75 153 LEU B CA 1
ATOM 3742 C C . LEU B 1 153 ? -17 -27.984 -5.629 1 94.75 153 LEU B C 1
ATOM 3744 O O . LEU B 1 153 ? -15.906 -27.781 -6.145 1 94.75 153 LEU B O 1
ATOM 3748 N N . PRO B 1 154 ? -17.984 -27 -5.613 1 95.56 154 PRO B N 1
ATOM 3749 C CA . PRO B 1 154 ? -17.672 -25.719 -6.242 1 95.56 154 PRO B CA 1
ATOM 3750 C C . PRO B 1 154 ? -16.5 -24.984 -5.578 1 95.56 154 PRO B C 1
ATOM 3752 O O . PRO B 1 154 ? -15.719 -24.328 -6.258 1 95.56 154 PRO B O 1
ATOM 3755 N N . ALA B 1 155 ? -16.422 -25.172 -4.32 1 95.56 155 ALA B N 1
ATOM 3756 C CA . ALA B 1 155 ? -15.312 -24.547 -3.607 1 95.56 155 ALA B CA 1
ATOM 3757 C C . ALA B 1 155 ? -13.977 -25.141 -4.027 1 95.56 155 ALA B C 1
ATOM 3759 O O . ALA B 1 155 ? -13.008 -24.406 -4.254 1 95.56 155 ALA B O 1
ATOM 3760 N N . LEU B 1 156 ? -13.945 -26.406 -4.129 1 95.69 156 LEU B N 1
ATOM 3761 C CA . LEU B 1 156 ? -12.727 -27.094 -4.547 1 95.69 156 LEU B CA 1
ATOM 3762 C C . LEU B 1 156 ? -12.359 -26.719 -5.98 1 95.69 156 LEU B C 1
ATOM 3764 O O . LEU B 1 156 ? -11.18 -26.531 -6.297 1 95.69 156 LEU B O 1
ATOM 3768 N N . ALA B 1 157 ? -13.375 -26.656 -6.793 1 96.44 157 ALA B N 1
ATOM 3769 C CA . ALA B 1 157 ? -13.148 -26.219 -8.164 1 96.44 157 ALA B CA 1
ATOM 3770 C C . ALA B 1 157 ? -12.555 -24.812 -8.203 1 96.44 157 ALA B C 1
ATOM 3772 O O . ALA B 1 157 ? -11.602 -24.547 -8.938 1 96.44 157 ALA B O 1
ATOM 3773 N N . ALA B 1 158 ? -13.086 -23.938 -7.398 1 97.19 158 ALA B N 1
ATOM 3774 C CA . ALA B 1 158 ? -12.609 -22.547 -7.324 1 97.19 158 ALA B CA 1
ATOM 3775 C C . ALA B 1 158 ? -11.156 -22.5 -6.867 1 97.19 158 ALA B C 1
ATOM 3777 O O . ALA B 1 158 ? -10.352 -21.75 -7.41 1 97.19 158 ALA B O 1
ATOM 3778 N N . LEU B 1 159 ? -10.828 -23.297 -5.918 1 95.88 159 LEU B N 1
ATOM 3779 C CA . LEU B 1 159 ? -9.477 -23.328 -5.371 1 95.88 159 LEU B CA 1
ATOM 3780 C C . LEU B 1 159 ? -8.484 -23.875 -6.391 1 95.88 159 LEU B C 1
ATOM 3782 O O . LEU B 1 159 ? -7.363 -23.391 -6.504 1 95.88 159 LEU B O 1
ATOM 3786 N N . ALA B 1 160 ? -8.914 -24.875 -7.109 1 95.62 160 ALA B N 1
ATOM 3787 C CA . ALA B 1 160 ? -8.055 -25.438 -8.148 1 95.62 160 ALA B CA 1
ATOM 3788 C C . ALA B 1 160 ? -7.762 -24.422 -9.234 1 95.62 160 ALA B C 1
ATOM 3790 O O . ALA B 1 160 ? -6.621 -24.312 -9.703 1 95.62 160 ALA B O 1
ATOM 3791 N N . ILE B 1 161 ? -8.766 -23.703 -9.609 1 97.69 161 ILE B N 1
ATOM 3792 C CA . ILE B 1 161 ? -8.625 -22.672 -10.625 1 97.69 161 ILE B CA 1
ATOM 3793 C C . ILE B 1 161 ? -7.707 -21.562 -10.109 1 97.69 161 ILE B C 1
ATOM 3795 O O . ILE B 1 161 ? -6.789 -21.125 -10.812 1 97.69 161 ILE B O 1
ATOM 3799 N N . ALA B 1 162 ? -7.973 -21.141 -8.898 1 97.19 162 ALA B N 1
ATOM 3800 C CA . ALA B 1 162 ? -7.164 -20.094 -8.281 1 97.19 162 ALA B CA 1
ATOM 3801 C C . ALA B 1 162 ? -5.703 -20.516 -8.18 1 97.19 162 ALA B C 1
ATOM 3803 O O . ALA B 1 162 ? -4.797 -19.703 -8.398 1 97.19 162 ALA B O 1
ATOM 3804 N N . TYR B 1 163 ? -5.527 -21.719 -7.852 1 93.69 163 TYR B N 1
ATOM 3805 C CA . TYR B 1 163 ? -4.172 -22.266 -7.77 1 93.69 163 TYR B CA 1
ATOM 3806 C C . TYR B 1 163 ? -3.463 -22.156 -9.117 1 93.69 163 TYR B C 1
ATOM 3808 O O . TYR B 1 163 ? -2.307 -21.734 -9.18 1 93.69 163 TYR B O 1
ATOM 3816 N N . ALA B 1 164 ? -4.141 -22.547 -10.125 1 96.12 164 ALA B N 1
ATOM 3817 C CA . ALA B 1 164 ? -3.562 -22.516 -11.469 1 96.12 164 ALA B CA 1
ATOM 3818 C C . ALA B 1 164 ? -3.174 -21.094 -11.859 1 96.12 164 ALA B C 1
ATOM 3820 O O . ALA B 1 164 ? -2.092 -20.859 -12.398 1 96.12 164 ALA B O 1
ATOM 3821 N N . VAL B 1 165 ? -4.031 -20.141 -11.539 1 97.12 165 VAL B N 1
ATOM 3822 C CA . VAL B 1 165 ? -3.729 -18.734 -11.828 1 97.12 165 VAL B CA 1
ATOM 3823 C C . VAL B 1 165 ? -2.512 -18.297 -11.016 1 97.12 165 VAL B C 1
ATOM 3825 O O . VAL B 1 165 ? -1.579 -17.703 -11.562 1 97.12 165 VAL B O 1
ATOM 3828 N N . GLY B 1 166 ? -2.561 -18.578 -9.766 1 94.88 166 GLY B N 1
ATOM 3829 C CA . GLY B 1 166 ? -1.487 -18.172 -8.875 1 94.88 166 GLY B CA 1
ATOM 3830 C C . GLY B 1 166 ? -0.136 -18.734 -9.266 1 94.88 166 GLY B C 1
ATOM 3831 O O . GLY B 1 166 ? 0.854 -18.016 -9.336 1 94.88 166 GLY B O 1
ATOM 3832 N N . GLU B 1 167 ? -0.106 -19.969 -9.531 1 92.25 167 GLU B N 1
ATOM 3833 C CA . GLU B 1 167 ? 1.146 -20.609 -9.93 1 92.25 167 GLU B CA 1
ATOM 3834 C C . GLU B 1 167 ? 1.597 -20.125 -11.305 1 92.25 167 GLU B C 1
ATOM 3836 O O . GLU B 1 167 ? 2.791 -19.922 -11.539 1 92.25 167 GLU B O 1
ATOM 3841 N N . GLY B 1 168 ? 0.647 -20 -12.141 1 94.75 168 GLY B N 1
ATOM 3842 C CA . GLY B 1 168 ? 0.988 -19.469 -13.445 1 94.75 168 GLY B CA 1
ATOM 3843 C C . GLY B 1 168 ? 1.631 -18.094 -13.391 1 94.75 168 GLY B C 1
ATOM 3844 O O . GLY B 1 168 ? 2.73 -17.891 -13.914 1 94.75 168 GLY B O 1
ATOM 3845 N N . VAL B 1 169 ? 0.998 -17.219 -12.703 1 95.06 169 VAL B N 1
ATOM 3846 C CA . VAL B 1 169 ? 1.522 -15.867 -12.562 1 95.06 169 VAL B CA 1
ATOM 3847 C C . VAL B 1 169 ? 2.77 -15.883 -11.688 1 95.06 169 VAL B C 1
ATOM 3849 O O . VAL B 1 169 ? 3.695 -15.094 -11.891 1 95.06 169 VAL B O 1
ATOM 3852 N N . GLY B 1 170 ? 2.77 -16.75 -10.812 1 92.88 170 GLY B N 1
ATOM 3853 C CA . GLY B 1 170 ? 3.914 -16.891 -9.922 1 92.88 170 GLY B CA 1
ATOM 3854 C C . GLY B 1 170 ? 5.203 -17.203 -10.656 1 92.88 170 GLY B C 1
ATOM 3855 O O . GLY B 1 170 ? 6.289 -16.859 -10.188 1 92.88 170 GLY B O 1
ATOM 3856 N N . ARG B 1 171 ? 5.125 -17.766 -11.773 1 93.25 171 ARG B N 1
ATOM 3857 C CA . ARG B 1 171 ? 6.305 -18.125 -12.547 1 93.25 171 ARG B CA 1
ATOM 3858 C C . ARG B 1 171 ? 6.988 -16.891 -13.117 1 93.25 171 ARG B C 1
ATOM 3860 O O . ARG B 1 171 ? 8.156 -16.938 -13.516 1 93.25 171 ARG B O 1
ATOM 3867 N N . LEU B 1 172 ? 6.27 -15.844 -13.117 1 93.38 172 LEU B N 1
ATOM 3868 C CA . LEU B 1 172 ? 6.895 -14.594 -13.531 1 93.38 172 LEU B CA 1
ATOM 3869 C C . LEU B 1 172 ? 7.922 -14.133 -12.508 1 93.38 172 LEU B C 1
ATOM 3871 O O . LEU B 1 172 ? 8.898 -13.469 -12.852 1 93.38 172 LEU B O 1
ATOM 3875 N N . ALA B 1 173 ? 7.621 -14.484 -11.281 1 91.19 173 ALA B N 1
ATOM 3876 C CA . ALA B 1 173 ? 8.625 -14.219 -10.25 1 91.19 173 ALA B CA 1
ATOM 3877 C C . ALA B 1 173 ? 9.906 -15 -10.523 1 91.19 173 ALA B C 1
ATOM 3879 O O . ALA B 1 173 ? 11.008 -14.461 -10.406 1 91.19 173 ALA B O 1
ATOM 3880 N N . CYS B 1 174 ? 9.797 -16.203 -10.945 1 87.44 174 CYS B N 1
ATOM 3881 C CA . CYS B 1 174 ? 10.938 -17.047 -11.266 1 87.44 174 CYS B CA 1
ATOM 3882 C C . CYS B 1 174 ? 11.719 -16.484 -12.445 1 87.44 174 CYS B C 1
ATOM 3884 O O . CYS B 1 174 ? 12.953 -16.547 -12.477 1 87.44 174 CYS B O 1
ATOM 3886 N N . LEU B 1 175 ? 10.969 -15.992 -13.344 1 88.56 175 LEU B N 1
ATOM 3887 C CA . LEU B 1 175 ? 11.602 -15.383 -14.5 1 88.56 175 LEU B CA 1
ATOM 3888 C C . LEU B 1 175 ? 12.43 -14.172 -14.086 1 88.56 175 LEU B C 1
ATOM 3890 O O . LEU B 1 175 ? 13.523 -13.945 -14.625 1 88.56 175 LEU B O 1
ATOM 3894 N N . SER B 1 176 ? 11.953 -13.391 -13.188 1 88 176 SER B N 1
ATOM 3895 C CA . SER B 1 176 ? 12.672 -12.211 -12.719 1 88 176 SER B CA 1
ATOM 3896 C C . SER B 1 176 ? 13.93 -12.586 -11.953 1 88 176 SER B C 1
ATOM 3898 O O . SER B 1 176 ? 14.953 -11.914 -12.062 1 88 176 SER B O 1
ATOM 3900 N N . PHE B 1 177 ? 13.859 -13.594 -11.242 1 84.12 177 PHE B N 1
ATOM 3901 C CA . PHE B 1 177 ? 14.984 -14.047 -10.43 1 84.12 177 PHE B CA 1
ATOM 3902 C C . PHE B 1 177 ? 15.945 -14.891 -11.258 1 84.12 177 PHE B C 1
ATOM 3904 O O . PHE B 1 177 ? 17.141 -14.906 -11 1 84.12 177 PHE B O 1
ATOM 3911 N N . GLY B 1 178 ? 15.406 -15.641 -12.188 1 79.5 178 GLY B N 1
ATOM 3912 C CA . GLY B 1 178 ? 16.203 -16.516 -13.031 1 79.5 178 GLY B CA 1
ATOM 3913 C C . GLY B 1 178 ? 16.312 -17.938 -12.508 1 79.5 178 GLY B C 1
ATOM 3914 O O . GLY B 1 178 ? 17.297 -18.625 -12.773 1 79.5 178 GLY B O 1
ATOM 3915 N N . CYS B 1 179 ? 15.352 -18.188 -11.664 1 77 179 CYS B N 1
ATOM 3916 C CA . CYS B 1 179 ? 15.344 -19.562 -11.18 1 77 179 CYS B CA 1
ATOM 3917 C C . CYS B 1 179 ? 14.359 -20.422 -11.977 1 77 179 CYS B C 1
ATOM 3919 O O . CYS B 1 179 ? 13.609 -19.891 -12.805 1 77 179 CYS B O 1
ATOM 3921 N N . CYS B 1 180 ? 14.477 -21.844 -11.82 1 78.88 180 CYS B N 1
ATOM 3922 C CA . CYS B 1 180 ? 13.625 -22.797 -12.516 1 78.88 180 CYS B CA 1
ATOM 3923 C C . CYS B 1 180 ? 13.82 -22.703 -14.031 1 78.88 180 CYS B C 1
ATOM 3925 O O . CYS B 1 180 ? 12.844 -22.766 -14.781 1 78.88 180 CYS B O 1
ATOM 3927 N N . TYR B 1 181 ? 15.008 -22.375 -14.367 1 79.44 181 TYR B N 1
ATOM 3928 C CA . TYR B 1 181 ? 15.328 -22.188 -15.773 1 79.44 181 TYR B CA 1
ATOM 3929 C C . TYR B 1 181 ? 15.438 -23.531 -16.5 1 79.44 181 TYR B C 1
ATOM 3931 O O . TYR B 1 181 ? 15.586 -24.578 -15.859 1 79.44 181 TYR B O 1
ATOM 3939 N N . GLY B 1 182 ? 15.266 -23.438 -17.766 1 84.62 182 GLY B N 1
ATOM 3940 C CA . GLY B 1 182 ? 15.312 -24.641 -18.594 1 84.62 182 GLY B CA 1
ATOM 3941 C C . GLY B 1 182 ? 16.703 -24.953 -19.094 1 84.62 182 GLY B C 1
ATOM 3942 O O . GLY B 1 182 ? 17.656 -24.219 -18.828 1 84.62 182 GLY B O 1
ATOM 3943 N N . ARG B 1 183 ? 16.75 -26.062 -19.75 1 86.38 183 ARG B N 1
ATOM 3944 C CA . ARG B 1 183 ? 17.984 -26.516 -20.344 1 86.38 183 ARG B CA 1
ATOM 3945 C C . ARG B 1 183 ? 18.422 -25.609 -21.484 1 86.38 183 ARG B C 1
ATOM 3947 O O . ARG B 1 183 ? 17.578 -25 -22.141 1 86.38 183 ARG B O 1
ATOM 3954 N N . PRO B 1 184 ? 19.75 -25.547 -21.641 1 88.19 184 PRO B N 1
ATOM 3955 C CA . PRO B 1 184 ? 20.219 -24.812 -22.812 1 88.19 184 PRO B CA 1
ATOM 3956 C C . PRO B 1 184 ? 19.703 -25.375 -24.125 1 88.19 184 PRO B C 1
ATOM 3958 O O . PRO B 1 184 ? 19.719 -26.594 -24.312 1 88.19 184 PRO B O 1
ATOM 3961 N N . VAL B 1 185 ? 19.312 -24.5 -24.984 1 90.06 185 VAL B N 1
ATOM 3962 C CA . VAL B 1 185 ? 18.656 -24.875 -26.234 1 90.06 185 VAL B CA 1
ATOM 3963 C C . VAL B 1 185 ? 19.609 -25.719 -27.094 1 90.06 185 VAL B C 1
ATOM 3965 O O . VAL B 1 185 ? 19.172 -26.641 -27.781 1 90.06 185 VAL B O 1
ATOM 3968 N N . ASP B 1 186 ? 20.859 -25.359 -27.016 1 87.81 186 ASP B N 1
ATOM 3969 C CA . ASP B 1 186 ? 21.875 -26.016 -27.844 1 87.81 186 ASP B CA 1
ATOM 3970 C C . ASP B 1 186 ? 22.047 -27.484 -27.469 1 87.81 186 ASP B C 1
ATOM 3972 O O . ASP B 1 186 ? 22.578 -28.266 -28.234 1 87.81 186 ASP B O 1
ATOM 3976 N N . THR B 1 187 ? 21.578 -27.891 -26.344 1 85.69 187 THR B N 1
ATOM 3977 C CA . THR B 1 187 ? 21.75 -29.25 -25.859 1 85.69 187 THR B CA 1
ATOM 3978 C C . THR B 1 187 ? 20.547 -30.125 -26.219 1 85.69 187 THR B C 1
ATOM 3980 O O . THR B 1 187 ? 20.578 -31.344 -26.047 1 85.69 187 THR B O 1
ATOM 3983 N N . LEU B 1 188 ? 19.609 -29.531 -26.766 1 87.44 188 LEU B N 1
ATOM 3984 C CA . LEU B 1 188 ? 18.375 -30.25 -27.062 1 87.44 188 LEU B CA 1
ATOM 3985 C C . LEU B 1 188 ? 18.438 -30.922 -28.438 1 87.44 188 LEU B C 1
ATOM 3987 O O . LEU B 1 188 ? 19.203 -30.484 -29.297 1 87.44 188 LEU B O 1
ATOM 3991 N N . ALA B 1 189 ? 17.672 -31.984 -28.484 1 88.19 189 ALA B N 1
ATOM 3992 C CA . ALA B 1 189 ? 17.547 -32.656 -29.766 1 88.19 189 ALA B CA 1
ATOM 3993 C C . ALA B 1 189 ? 16.484 -32 -30.656 1 88.19 189 ALA B C 1
ATOM 3995 O O . ALA B 1 189 ? 15.641 -31.266 -30.156 1 88.19 189 ALA B O 1
ATOM 3996 N N . GLU B 1 190 ? 16.688 -32.281 -32.031 1 87.88 190 GLU B N 1
ATOM 3997 C CA . GLU B 1 190 ? 15.633 -31.812 -32.938 1 87.88 190 GLU B CA 1
ATOM 3998 C C . GLU B 1 190 ? 14.328 -32.562 -32.688 1 87.88 190 GLU B C 1
ATOM 4000 O O . GLU B 1 190 ? 14.336 -33.719 -32.281 1 87.88 190 GLU B O 1
ATOM 4005 N N . PRO B 1 191 ? 13.258 -32.031 -32.781 1 89.5 191 PRO B N 1
ATOM 4006 C CA . PRO B 1 191 ? 12.93 -30.703 -33.312 1 89.5 191 PRO B CA 1
ATOM 4007 C C . PRO B 1 191 ? 12.891 -29.625 -32.25 1 89.5 191 PRO B C 1
ATOM 4009 O O . PRO B 1 191 ? 12.625 -28.469 -32.531 1 89.5 191 PRO B O 1
ATOM 4012 N N . TRP B 1 192 ? 13.008 -30.016 -31 1 86.75 192 TRP B N 1
ATOM 4013 C CA . TRP B 1 192 ? 12.906 -29.078 -29.891 1 86.75 192 TRP B CA 1
ATOM 4014 C C . TRP B 1 192 ? 13.938 -27.969 -30.016 1 86.75 192 TRP B C 1
ATOM 4016 O O . TRP B 1 192 ? 13.648 -26.812 -29.688 1 86.75 192 TRP B O 1
ATOM 4026 N N . LYS B 1 193 ? 15.078 -28.359 -30.422 1 88.25 193 LYS B N 1
ATOM 4027 C CA . LYS B 1 193 ? 16.125 -27.359 -30.641 1 88.25 193 LYS B CA 1
ATOM 4028 C C . LYS B 1 193 ? 15.641 -26.266 -31.578 1 88.25 193 LYS B C 1
ATOM 4030 O O . LYS B 1 193 ? 15.859 -25.078 -31.312 1 88.25 193 LYS B O 1
ATOM 4035 N N . GLY B 1 194 ? 14.992 -26.703 -32.625 1 85.44 194 GLY B N 1
ATOM 4036 C CA . GLY B 1 194 ? 14.477 -25.734 -33.594 1 85.44 194 GLY B CA 1
ATOM 4037 C C . GLY B 1 194 ? 13.398 -24.844 -33 1 85.44 194 GLY B C 1
ATOM 4038 O O . GLY B 1 194 ? 13.406 -23.625 -33.219 1 85.44 194 GLY B O 1
ATOM 4039 N N . ILE B 1 195 ? 12.562 -25.406 -32.219 1 87.31 195 ILE B N 1
ATOM 4040 C CA . ILE B 1 195 ? 11.43 -24.688 -31.641 1 87.31 195 ILE B CA 1
ATOM 4041 C C . ILE B 1 195 ? 11.93 -23.656 -30.625 1 87.31 195 ILE B C 1
ATOM 4043 O O . ILE B 1 195 ? 11.555 -22.484 -30.688 1 87.31 195 ILE B O 1
ATOM 4047 N N . PHE B 1 196 ? 12.773 -24.047 -29.891 1 89.88 196 PHE B N 1
ATOM 4048 C CA . PHE B 1 196 ? 13.172 -23.203 -28.766 1 89.88 196 PHE B CA 1
ATOM 4049 C C . PHE B 1 196 ? 14.312 -22.266 -29.172 1 89.88 196 PHE B C 1
ATOM 4051 O O . PHE B 1 196 ? 14.711 -21.406 -28.391 1 89.88 196 PHE B O 1
ATOM 4058 N N . SER B 1 197 ? 14.867 -22.531 -30.344 1 85.12 197 SER B N 1
ATOM 4059 C CA . SER B 1 197 ? 15.797 -21.531 -30.875 1 85.12 197 SER B CA 1
ATOM 4060 C C . SER B 1 197 ? 15.078 -20.219 -31.172 1 85.12 197 SER B C 1
ATOM 4062 O O . SER B 1 197 ? 15.695 -19.156 -31.156 1 85.12 197 SER B O 1
ATOM 4064 N N . ARG B 1 198 ? 13.859 -20.375 -31.531 1 84.38 198 ARG B N 1
ATOM 4065 C CA . ARG B 1 198 ? 13.07 -19.203 -31.859 1 84.38 198 ARG B CA 1
ATOM 4066 C C . ARG B 1 198 ? 12.414 -18.625 -30.609 1 84.38 198 ARG B C 1
ATOM 4068 O O . ARG B 1 198 ? 12.258 -17.406 -30.484 1 84.38 198 ARG B O 1
ATOM 4075 N N . TRP B 1 199 ? 12.023 -19.516 -29.703 1 88.25 199 TRP B N 1
ATOM 4076 C CA . TRP B 1 199 ? 11.375 -19.109 -28.453 1 88.25 199 TRP B CA 1
ATOM 4077 C C . TRP B 1 199 ? 12.211 -19.5 -27.25 1 88.25 199 TRP B C 1
ATOM 4079 O O . TRP B 1 199 ? 12.164 -20.656 -26.797 1 88.25 199 TRP B O 1
ATOM 4089 N N . ASN B 1 200 ? 12.906 -18.578 -26.797 1 87.25 200 ASN B N 1
ATOM 4090 C CA . ASN B 1 200 ? 13.812 -18.812 -25.672 1 87.25 200 ASN B CA 1
ATOM 4091 C C . ASN B 1 200 ? 13.914 -17.609 -24.766 1 87.25 200 ASN B C 1
ATOM 4093 O O . ASN B 1 200 ? 13.305 -16.562 -25.016 1 87.25 200 ASN B O 1
ATOM 4097 N N . VAL B 1 201 ? 14.594 -17.828 -23.625 1 87.5 201 VAL B N 1
ATOM 4098 C CA . VAL B 1 201 ? 14.852 -16.75 -22.672 1 87.5 201 VAL B CA 1
ATOM 4099 C C . VAL B 1 201 ? 16.344 -16.625 -22.422 1 87.5 201 VAL B C 1
ATOM 4101 O O . VAL B 1 201 ? 17.047 -17.641 -22.312 1 87.5 201 VAL B O 1
ATOM 4104 N N . VAL B 1 202 ? 16.844 -15.445 -22.438 1 83.25 202 VAL B N 1
ATOM 4105 C CA . VAL B 1 202 ? 18.25 -15.156 -22.141 1 83.25 202 VAL B CA 1
ATOM 4106 C C . VAL B 1 202 ? 18.344 -14.266 -20.906 1 83.25 202 VAL B C 1
ATOM 4108 O O . VAL B 1 202 ? 17.75 -13.18 -20.875 1 83.25 202 VAL B O 1
ATOM 4111 N N . PHE B 1 203 ? 18.984 -14.758 -19.953 1 78.94 203 PHE B N 1
ATOM 4112 C CA . PHE B 1 203 ? 19.188 -13.984 -18.719 1 78.94 203 PHE B CA 1
ATOM 4113 C C . PHE B 1 203 ? 20.453 -13.141 -18.812 1 78.94 203 PHE B C 1
ATOM 4115 O O . PHE B 1 203 ? 21.469 -13.602 -19.344 1 78.94 203 PHE B O 1
ATOM 4122 N N . HIS B 1 204 ? 20.281 -11.938 -18.359 1 75.75 204 HIS B N 1
ATOM 4123 C CA . HIS B 1 204 ? 21.422 -11.039 -18.297 1 75.75 204 HIS B CA 1
ATOM 4124 C C . HIS B 1 204 ? 21.703 -10.594 -16.875 1 75.75 204 HIS B C 1
ATOM 4126 O O . HIS B 1 204 ? 20.781 -10.367 -16.094 1 75.75 204 HIS B O 1
ATOM 4132 N N . GLY B 1 205 ? 22.984 -10.57 -16.531 1 68.94 205 GLY B N 1
ATOM 4133 C CA . GLY B 1 205 ? 23.359 -10.07 -15.219 1 68.94 205 GLY B CA 1
ATOM 4134 C C . GLY B 1 205 ? 23.938 -11.148 -14.32 1 68.94 205 GLY B C 1
ATOM 4135 O O . GLY B 1 205 ? 23.484 -12.289 -14.344 1 68.94 205 GLY B O 1
ATOM 4136 N N . GLY B 1 206 ? 24.844 -10.773 -13.617 1 69.31 206 GLY B N 1
ATOM 4137 C CA . GLY B 1 206 ? 25.562 -11.703 -12.766 1 69.31 206 GLY B CA 1
ATOM 4138 C C . GLY B 1 206 ? 24.797 -12.086 -11.508 1 69.31 206 GLY B C 1
ATOM 4139 O O . GLY B 1 206 ? 25.094 -13.102 -10.875 1 69.31 206 GLY B O 1
ATOM 4140 N N . THR B 1 207 ? 23.719 -11.359 -11.281 1 68.56 207 THR B N 1
ATOM 4141 C CA . THR B 1 207 ? 23.016 -11.602 -10.023 1 68.56 207 THR B CA 1
ATOM 4142 C C . THR B 1 207 ? 21.828 -12.523 -10.25 1 68.56 207 THR B C 1
ATOM 4144 O O . THR B 1 207 ? 21.172 -12.945 -9.289 1 68.56 207 THR B O 1
ATOM 4147 N N . LYS B 1 208 ? 21.625 -12.922 -11.414 1 70.25 208 LYS B N 1
ATOM 4148 C CA . LYS B 1 208 ? 20.562 -13.891 -11.688 1 70.25 208 LYS B CA 1
ATOM 4149 C C . LYS B 1 208 ? 21.031 -15.305 -11.359 1 70.25 208 LYS B C 1
ATOM 4151 O O . LYS B 1 208 ? 22.188 -15.656 -11.57 1 70.25 208 LYS B O 1
ATOM 4156 N N . LYS B 1 209 ? 20.125 -16.016 -10.82 1 66.75 209 LYS B N 1
ATOM 4157 C CA . LYS B 1 209 ? 20.5 -17.359 -10.344 1 66.75 209 LYS B CA 1
ATOM 4158 C C . LYS B 1 209 ? 21.094 -18.188 -11.469 1 66.75 209 LYS B C 1
ATOM 4160 O O . LYS B 1 209 ? 22.078 -18.906 -11.266 1 66.75 209 LYS B O 1
ATOM 4165 N N . ALA B 1 210 ? 20.531 -18.109 -12.633 1 64.44 210 ALA B N 1
ATOM 4166 C CA . ALA B 1 210 ? 21.031 -18.859 -13.773 1 64.44 210 ALA B CA 1
ATOM 4167 C C . ALA B 1 210 ? 22.5 -18.516 -14.047 1 64.44 210 ALA B C 1
ATOM 4169 O O . ALA B 1 210 ? 23.281 -19.391 -14.43 1 64.44 210 ALA B O 1
ATOM 4170 N N . ALA B 1 211 ? 22.812 -17.312 -13.75 1 60.84 211 ALA B N 1
ATOM 4171 C CA . ALA B 1 211 ? 24.172 -16.828 -14.016 1 60.84 211 ALA B CA 1
ATOM 4172 C C . ALA B 1 211 ? 25.141 -17.344 -12.953 1 60.84 211 ALA B C 1
ATOM 4174 O O . ALA B 1 211 ? 26.156 -17.969 -13.273 1 60.84 211 ALA B O 1
ATOM 4175 N N . TYR B 1 212 ? 24.719 -17.094 -11.75 1 61.91 212 TYR B N 1
ATOM 4176 C CA . TYR B 1 212 ? 25.719 -17.406 -10.734 1 61.91 212 TYR B CA 1
ATOM 4177 C C . TYR B 1 212 ? 25.703 -18.891 -10.398 1 61.91 212 TYR B C 1
ATOM 4179 O O . TYR B 1 212 ? 26.703 -19.438 -9.938 1 61.91 212 TYR B O 1
ATOM 4187 N N . ALA B 1 213 ? 24.594 -19.594 -10.617 1 57.12 213 ALA B N 1
ATOM 4188 C CA . ALA B 1 213 ? 24.516 -20.984 -10.219 1 57.12 213 ALA B CA 1
ATOM 4189 C C . ALA B 1 213 ? 25.094 -21.906 -11.289 1 57.12 213 ALA B C 1
ATOM 4191 O O . ALA B 1 213 ? 25.766 -22.891 -10.977 1 57.12 213 ALA B O 1
ATOM 4192 N N . HIS B 1 214 ? 24.828 -21.594 -12.57 1 65.94 214 HIS B N 1
ATOM 4193 C CA . HIS B 1 214 ? 25.234 -22.531 -13.602 1 65.94 214 HIS B CA 1
ATOM 4194 C C . HIS B 1 214 ? 25.953 -21.828 -14.742 1 65.94 214 HIS B C 1
ATOM 4196 O O . HIS B 1 214 ? 26.141 -22.406 -15.82 1 65.94 214 HIS B O 1
ATOM 4202 N N . ASP B 1 215 ? 26.344 -20.469 -14.469 1 67.88 215 ASP B N 1
ATOM 4203 C CA . ASP B 1 215 ? 27.094 -19.703 -15.453 1 67.88 215 ASP B CA 1
ATOM 4204 C C . ASP B 1 215 ? 26.375 -19.656 -16.797 1 67.88 215 ASP B C 1
ATOM 4206 O O . ASP B 1 215 ? 26.969 -19.938 -17.844 1 67.88 215 ASP B O 1
ATOM 4210 N N . LEU B 1 216 ? 25.188 -19.578 -16.781 1 74.06 216 LEU B N 1
ATOM 4211 C CA . LEU B 1 216 ? 24.375 -19.625 -18 1 74.06 216 LEU B CA 1
ATOM 4212 C C . LEU B 1 216 ? 23.969 -18.219 -18.422 1 74.06 216 LEU B C 1
ATOM 4214 O O . LEU B 1 216 ? 22.984 -18.047 -19.156 1 74.06 216 LEU B O 1
ATOM 4218 N N . CYS B 1 217 ? 24.766 -17.281 -18.031 1 74.19 217 CYS B N 1
ATOM 4219 C CA . CYS B 1 217 ? 24.5 -15.914 -18.438 1 74.19 217 CYS B CA 1
ATOM 4220 C C . CYS B 1 217 ? 24.672 -15.75 -19.938 1 74.19 217 CYS B C 1
ATOM 4222 O O . CYS B 1 217 ? 25.672 -16.188 -20.5 1 74.19 217 CYS B O 1
ATOM 4224 N N . GLY B 1 218 ? 23.609 -15.203 -20.609 1 78.38 218 GLY B N 1
ATOM 4225 C CA . GLY B 1 218 ? 23.688 -14.891 -22.016 1 78.38 218 GLY B CA 1
ATOM 4226 C C . GLY B 1 218 ? 23.375 -16.078 -22.906 1 78.38 218 GLY B C 1
ATOM 4227 O O . GLY B 1 218 ? 23.438 -15.969 -24.141 1 78.38 218 GLY B O 1
ATOM 4228 N N . ARG B 1 219 ? 23.016 -17.172 -22.359 1 82.62 219 ARG B N 1
ATOM 4229 C CA . ARG B 1 219 ? 22.688 -18.359 -23.141 1 82.62 219 ARG B CA 1
ATOM 4230 C C . ARG B 1 219 ? 21.172 -18.484 -23.344 1 82.62 219 ARG B C 1
ATOM 4232 O O . ARG B 1 219 ? 20.391 -18.031 -22.5 1 82.62 219 ARG B O 1
ATOM 4239 N N . ARG B 1 220 ? 20.891 -19.062 -24.484 1 88.12 220 ARG B N 1
ATOM 4240 C CA . ARG B 1 220 ? 19.484 -19.312 -24.781 1 88.12 220 ARG B CA 1
ATOM 4241 C C . ARG B 1 220 ? 18.969 -20.516 -24.016 1 88.12 220 ARG B C 1
ATOM 4243 O O . ARG B 1 220 ? 19.469 -21.641 -24.188 1 88.12 220 ARG B O 1
ATOM 4250 N N . LEU B 1 221 ? 17.984 -20.312 -23.234 1 88.69 221 LEU B N 1
ATOM 4251 C CA . LEU B 1 221 ? 17.422 -21.375 -22.406 1 88.69 221 LEU B CA 1
ATOM 4252 C C . LEU B 1 221 ? 15.961 -21.641 -22.766 1 88.69 221 LEU B C 1
ATOM 4254 O O . LEU B 1 221 ? 15.266 -20.734 -23.25 1 88.69 221 LEU B O 1
ATOM 4258 N N . VAL B 1 222 ? 15.594 -22.875 -22.594 1 89.88 222 VAL B N 1
ATOM 4259 C CA . VAL B 1 222 ? 14.18 -23.203 -22.75 1 89.88 222 VAL B CA 1
ATOM 4260 C C . VAL B 1 222 ? 13.336 -22.391 -21.781 1 89.88 222 VAL B C 1
ATOM 4262 O O . VAL B 1 222 ? 13.633 -22.344 -20.578 1 89.88 222 VAL B O 1
ATOM 4265 N N . PRO B 1 223 ? 12.359 -21.719 -22.266 1 92.06 223 PRO B N 1
ATOM 4266 C CA . PRO B 1 223 ? 11.555 -20.875 -21.391 1 92.06 223 PRO B CA 1
ATOM 4267 C C . PRO B 1 223 ? 10.492 -21.641 -20.625 1 92.06 223 PRO B C 1
ATOM 4269 O O . PRO B 1 223 ? 9.297 -21.375 -20.766 1 92.06 223 PRO B O 1
ATOM 4272 N N . VAL B 1 224 ? 10.867 -22.469 -19.828 1 90.31 224 VAL B N 1
ATOM 4273 C CA . VAL B 1 224 ? 9.984 -23.344 -19.047 1 90.31 224 VAL B CA 1
ATOM 4274 C C . VAL B 1 224 ? 9.047 -22.484 -18.188 1 90.31 224 VAL B C 1
ATOM 4276 O O . VAL B 1 224 ? 7.867 -22.812 -18.031 1 90.31 224 VAL B O 1
ATOM 4279 N N . GLN B 1 225 ? 9.562 -21.422 -17.625 1 92.25 225 GLN B N 1
ATOM 4280 C CA . GLN B 1 225 ? 8.758 -20.547 -16.781 1 92.25 225 GLN B CA 1
ATOM 4281 C C . GLN B 1 225 ? 7.59 -19.953 -17.562 1 92.25 225 GLN B C 1
ATOM 4283 O O . GLN B 1 225 ? 6.449 -19.953 -17.094 1 92.25 225 GLN B O 1
ATOM 4288 N N . LEU B 1 226 ? 7.887 -19.516 -18.75 1 94.06 226 LEU B N 1
ATOM 4289 C CA . LEU B 1 226 ? 6.848 -18.922 -19.578 1 94.06 226 LEU B CA 1
ATOM 4290 C C . LEU B 1 226 ? 5.859 -19.984 -20.047 1 94.06 226 LEU B C 1
ATOM 4292 O O . LEU B 1 226 ? 4.652 -19.734 -20.078 1 94.06 226 LEU B O 1
ATOM 4296 N N . MET B 1 227 ? 6.398 -21.094 -20.469 1 94.56 227 MET B N 1
ATOM 4297 C CA . MET B 1 227 ? 5.523 -22.188 -20.891 1 94.56 227 MET B CA 1
ATOM 4298 C C . MET B 1 227 ? 4.555 -22.562 -19.766 1 94.56 227 MET B C 1
ATOM 4300 O O . MET B 1 227 ? 3.365 -22.766 -20.016 1 94.56 227 MET B O 1
ATOM 4304 N N . THR B 1 228 ? 5.039 -22.641 -18.625 1 94.25 228 THR B N 1
ATOM 4305 C CA . THR B 1 228 ? 4.219 -22.969 -17.469 1 94.25 228 THR B CA 1
ATOM 4306 C C . THR B 1 228 ? 3.17 -21.891 -17.219 1 94.25 228 THR B C 1
ATOM 4308 O O . THR B 1 228 ? 2 -22.188 -16.984 1 94.25 228 THR B O 1
ATOM 4311 N N . ALA B 1 229 ? 3.604 -20.656 -17.266 1 96.44 229 ALA B N 1
ATOM 4312 C CA . ALA B 1 229 ? 2.688 -19.547 -17.047 1 96.44 229 ALA B CA 1
ATOM 4313 C C . ALA B 1 229 ? 1.523 -19.578 -18.031 1 96.44 229 ALA B C 1
ATOM 4315 O O . ALA B 1 229 ? 0.361 -19.469 -17.625 1 96.44 229 ALA B O 1
ATOM 4316 N N . TYR B 1 230 ? 1.827 -19.734 -19.297 1 96.94 230 TYR B N 1
ATOM 4317 C CA . TYR B 1 230 ? 0.789 -19.781 -20.312 1 96.94 230 TYR B CA 1
ATOM 4318 C C . TYR B 1 230 ? -0.126 -20.984 -20.125 1 96.94 230 TYR B C 1
ATOM 4320 O O . TYR B 1 230 ? -1.351 -20.859 -20.188 1 96.94 230 TYR B O 1
ATOM 4328 N N . LEU B 1 231 ? 0.495 -22.109 -19.922 1 97.25 231 LEU B N 1
ATOM 4329 C CA . LEU B 1 231 ? -0.282 -23.344 -19.797 1 97.25 231 LEU B CA 1
ATOM 4330 C C . LEU B 1 231 ? -1.182 -23.297 -18.562 1 97.25 231 LEU B C 1
ATOM 4332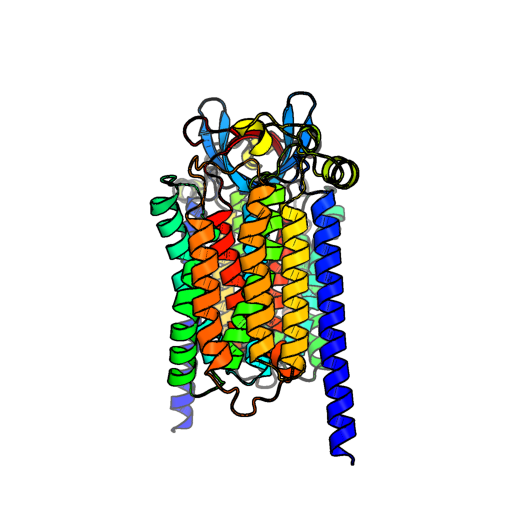 O O . LEU B 1 231 ? -2.359 -23.656 -18.641 1 97.25 231 LEU B O 1
ATOM 4336 N N . TYR B 1 232 ? -0.692 -22.922 -17.438 1 97.5 232 TYR B N 1
ATOM 4337 C CA . TYR B 1 232 ? -1.449 -22.875 -16.188 1 97.5 232 TYR B CA 1
ATOM 4338 C C . TYR B 1 232 ? -2.592 -21.875 -16.281 1 97.5 232 TYR B C 1
ATOM 4340 O O . TYR B 1 232 ? -3.717 -22.172 -15.875 1 97.5 232 TYR B O 1
ATOM 4348 N N . CYS B 1 233 ? -2.309 -20.734 -16.844 1 98.06 233 CYS B N 1
ATOM 4349 C CA . CYS B 1 233 ? -3.357 -19.719 -16.984 1 98.06 233 CYS B CA 1
ATOM 4350 C C . CYS B 1 233 ? -4.414 -20.172 -17.984 1 98.06 233 CYS B C 1
ATOM 4352 O O . CYS B 1 233 ? -5.598 -19.875 -17.828 1 98.06 233 CYS B O 1
ATOM 4354 N N . ALA B 1 234 ? -3.957 -20.828 -19.016 1 98.19 234 ALA B N 1
ATOM 4355 C CA . ALA B 1 234 ? -4.922 -21.406 -19.953 1 98.19 234 ALA B CA 1
ATOM 4356 C C . ALA B 1 234 ? -5.809 -22.438 -19.266 1 98.19 234 ALA B C 1
ATOM 4358 O O . ALA B 1 234 ? -7.02 -22.469 -19.5 1 98.19 234 ALA B O 1
ATOM 4359 N N . ALA B 1 235 ? -5.184 -23.281 -18.5 1 98.12 235 ALA B N 1
ATOM 4360 C CA . ALA B 1 235 ? -5.934 -24.281 -17.734 1 98.12 235 ALA B CA 1
ATOM 4361 C C . ALA B 1 235 ? -6.93 -23.609 -16.797 1 98.12 235 ALA B C 1
ATOM 4363 O O . ALA B 1 235 ? -8.047 -24.109 -16.609 1 98.12 235 ALA B O 1
ATOM 4364 N N . ALA B 1 236 ? -6.504 -22.562 -16.156 1 98.38 236 ALA B N 1
ATOM 4365 C CA . ALA B 1 236 ? -7.395 -21.812 -15.273 1 98.38 236 ALA B CA 1
ATOM 4366 C C . ALA B 1 236 ? -8.594 -21.25 -16.047 1 98.38 236 ALA B C 1
ATOM 4368 O O . ALA B 1 236 ? -9.727 -21.344 -15.57 1 98.38 236 ALA B O 1
ATOM 4369 N N . CYS B 1 237 ? -8.344 -20.656 -17.188 1 98.25 237 CYS B N 1
ATOM 4370 C CA . CYS B 1 237 ? -9.43 -20.125 -18 1 98.25 237 CYS B CA 1
ATOM 4371 C C . CYS B 1 237 ? -10.383 -21.234 -18.422 1 98.25 237 CYS B C 1
ATOM 4373 O O . CYS B 1 237 ? -11.602 -21.047 -18.406 1 98.25 237 CYS B O 1
ATOM 4375 N N . LEU B 1 238 ? -9.789 -22.359 -18.812 1 97.88 238 LEU B N 1
ATOM 4376 C CA . LEU B 1 238 ? -10.617 -23.516 -19.141 1 97.88 238 LEU B CA 1
ATOM 4377 C C . LEU B 1 238 ? -11.469 -23.938 -17.953 1 97.88 238 LEU B C 1
ATOM 4379 O O . LEU B 1 238 ? -12.656 -24.219 -18.109 1 97.88 238 LEU B O 1
ATOM 4383 N N . GLY B 1 239 ? -10.867 -24 -16.828 1 98 239 GLY B N 1
ATOM 4384 C CA . GLY B 1 239 ? -11.617 -24.281 -15.609 1 98 239 GLY B CA 1
ATOM 4385 C C . GLY B 1 239 ? -12.742 -23.312 -15.359 1 98 239 GLY B C 1
ATOM 4386 O O . GLY B 1 239 ? -13.836 -23.703 -14.938 1 98 239 GLY B O 1
ATOM 4387 N N . MET B 1 240 ? -12.5 -22.031 -15.602 1 98.06 240 MET B N 1
ATOM 4388 C CA . MET B 1 240 ? -13.516 -21 -15.406 1 98.06 240 MET B CA 1
ATOM 4389 C C . MET B 1 240 ? -14.68 -21.203 -16.375 1 98.06 240 MET B C 1
ATOM 4391 O O . MET B 1 240 ? -15.828 -20.922 -16.031 1 98.06 240 MET B O 1
ATOM 4395 N N . ILE B 1 241 ? -14.344 -21.625 -17.578 1 97.19 241 ILE B N 1
ATOM 4396 C CA . ILE B 1 241 ? -15.383 -21.891 -18.562 1 97.19 241 ILE B CA 1
ATOM 4397 C C . ILE B 1 241 ? -16.281 -23.031 -18.062 1 97.19 241 ILE B C 1
ATOM 4399 O O . ILE B 1 241 ? -17.516 -22.906 -18.109 1 97.19 241 ILE B O 1
ATOM 4403 N N . PHE B 1 242 ? -15.688 -24.109 -17.594 1 96.5 242 PHE B N 1
ATOM 4404 C CA . PHE B 1 242 ? -16.469 -25.203 -17.031 1 96.5 242 PHE B CA 1
ATOM 4405 C C . PHE B 1 242 ? -17.25 -24.75 -15.805 1 96.5 242 PHE B C 1
ATOM 4407 O O . PHE B 1 242 ? -18.391 -25.172 -15.609 1 96.5 242 PHE B O 1
ATOM 4414 N N . PHE B 1 243 ? -16.625 -23.938 -14.977 1 96.44 243 PHE B N 1
ATOM 4415 C CA . PHE B 1 243 ? -17.266 -23.391 -13.789 1 96.44 243 PHE B CA 1
ATOM 4416 C C . PHE B 1 243 ? -18.516 -22.609 -14.156 1 96.44 243 PHE B C 1
ATOM 4418 O O . PHE B 1 243 ? -19.578 -22.797 -13.57 1 96.44 243 PHE B O 1
ATOM 4425 N N . ALA B 1 244 ? -18.391 -21.75 -15.156 1 95.25 244 ALA B N 1
ATOM 4426 C CA . ALA B 1 244 ? -19.5 -20.938 -15.633 1 95.25 244 ALA B CA 1
ATOM 4427 C C . ALA B 1 244 ? -20.625 -21.812 -16.188 1 95.25 244 ALA B C 1
ATOM 4429 O O . ALA B 1 244 ? -21.797 -21.453 -16.094 1 95.25 244 ALA B O 1
ATOM 4430 N N . ALA B 1 245 ? -20.234 -22.969 -16.734 1 93.31 245 ALA B N 1
ATOM 4431 C CA . ALA B 1 245 ? -21.203 -23.906 -17.312 1 93.31 245 ALA B CA 1
ATOM 4432 C C . ALA B 1 245 ? -21.859 -24.75 -16.219 1 93.31 245 ALA B C 1
ATOM 4434 O O . ALA B 1 245 ? -22.75 -25.547 -16.516 1 93.31 245 ALA B O 1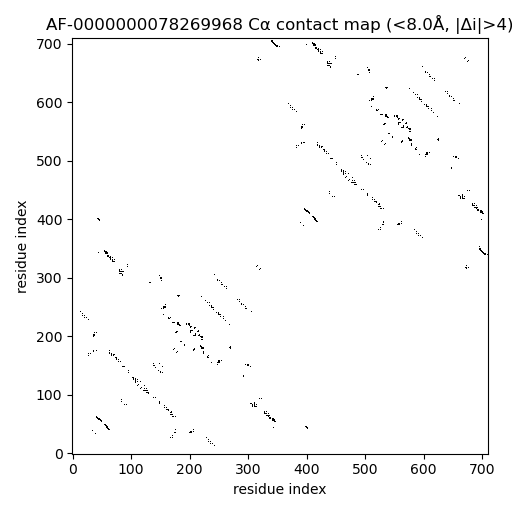
ATOM 4435 N N . GLY B 1 246 ? -21.422 -24.625 -15.039 1 92.69 246 GLY B N 1
ATOM 4436 C CA . GLY B 1 246 ? -21.984 -25.391 -13.945 1 92.69 246 GLY B CA 1
ATOM 4437 C C . GLY B 1 246 ? -21.375 -26.781 -13.82 1 92.69 246 GLY B C 1
ATOM 4438 O O . GLY B 1 246 ? -21.844 -27.594 -13.023 1 92.69 246 GLY B O 1
ATOM 4439 N N . SER B 1 247 ? -20.375 -27.062 -14.641 1 93.75 247 SER B N 1
ATOM 4440 C CA . SER B 1 247 ? -19.656 -28.328 -14.547 1 93.75 247 SER B CA 1
ATOM 4441 C C . SER B 1 247 ? -18.5 -28.234 -13.57 1 93.75 247 SER B C 1
ATOM 4443 O O . SER B 1 247 ? -17.328 -28.25 -13.977 1 93.75 247 SER B O 1
ATOM 4445 N N . PHE B 1 248 ? -18.797 -28.328 -12.312 1 95.5 248 PHE B N 1
ATOM 4446 C CA . PHE B 1 248 ? -17.812 -28.062 -11.258 1 95.5 248 PHE B CA 1
ATOM 4447 C C . PHE B 1 248 ? -16.781 -29.172 -11.18 1 95.5 248 PHE B C 1
ATOM 4449 O O . PHE B 1 248 ? -15.625 -28.938 -10.852 1 95.5 248 PHE B O 1
ATOM 4456 N N . SER B 1 249 ? -17.188 -30.391 -11.492 1 94.38 249 SER B N 1
ATOM 4457 C CA . SER B 1 249 ? -16.234 -31.484 -11.516 1 94.38 249 SER B CA 1
ATOM 4458 C C . SER B 1 249 ? -15.133 -31.25 -12.547 1 94.38 249 SER B C 1
ATOM 4460 O O . SER B 1 249 ? -13.945 -31.328 -12.234 1 94.38 249 SER B O 1
ATOM 4462 N N . MET B 1 250 ? -15.539 -30.891 -13.695 1 94.81 250 MET B N 1
ATOM 4463 C CA . MET B 1 250 ? -14.57 -30.625 -14.758 1 94.81 250 MET B CA 1
ATOM 4464 C C . MET B 1 250 ? -13.758 -29.375 -14.461 1 94.81 250 MET B C 1
ATOM 4466 O O . MET B 1 250 ? -12.578 -29.312 -14.805 1 94.81 250 MET B O 1
ATOM 4470 N N . ALA B 1 251 ? -14.445 -28.422 -13.82 1 96.5 251 ALA B N 1
ATOM 4471 C CA . ALA B 1 251 ? -13.766 -27.188 -13.438 1 96.5 251 ALA B CA 1
ATOM 4472 C C . ALA B 1 251 ? -12.625 -27.469 -12.461 1 96.5 251 ALA B C 1
ATOM 4474 O O . ALA B 1 251 ? -11.625 -26.766 -12.445 1 96.5 251 ALA B O 1
ATOM 4475 N N . MET B 1 252 ? -12.773 -28.469 -11.703 1 95.81 252 MET B N 1
ATOM 4476 C CA . MET B 1 252 ? -11.734 -28.859 -10.75 1 95.81 252 MET B CA 1
ATOM 4477 C C . MET B 1 252 ? -10.688 -29.75 -11.422 1 95.81 252 MET B C 1
ATOM 4479 O O . MET B 1 252 ? -9.484 -29.531 -11.242 1 95.81 252 MET B O 1
ATOM 4483 N N . ILE B 1 253 ? -11.117 -30.656 -12.234 1 95.06 253 ILE B N 1
ATOM 4484 C CA . ILE B 1 253 ? -10.258 -31.688 -12.828 1 95.06 253 ILE B CA 1
ATOM 4485 C C . ILE B 1 253 ? -9.305 -31.047 -13.836 1 95.06 253 ILE B C 1
ATOM 4487 O O . ILE B 1 253 ? -8.109 -31.344 -13.836 1 95.06 253 ILE B O 1
ATOM 4491 N N . ALA B 1 254 ? -9.789 -30.203 -14.648 1 96.06 254 ALA B N 1
ATOM 4492 C CA . ALA B 1 254 ? -9.008 -29.656 -15.758 1 96.06 254 ALA B CA 1
ATOM 4493 C C . ALA B 1 254 ? -7.766 -28.938 -15.25 1 96.06 254 ALA B C 1
ATOM 4495 O O . ALA B 1 254 ? -6.637 -29.281 -15.602 1 96.06 254 ALA B O 1
ATOM 4496 N N . PRO B 1 255 ? -7.949 -27.891 -14.391 1 96.69 255 PRO B N 1
ATOM 4497 C CA . PRO B 1 255 ? -6.73 -27.234 -13.914 1 96.69 255 PRO B CA 1
ATOM 4498 C C . PRO B 1 255 ? -5.844 -28.156 -13.086 1 96.69 255 PRO B C 1
ATOM 4500 O O . PRO B 1 255 ? -4.613 -28.078 -13.172 1 96.69 255 PRO B O 1
ATOM 4503 N N . LEU B 1 256 ? -6.395 -29.031 -12.32 1 93.69 256 LEU B N 1
ATOM 4504 C CA . LEU B 1 256 ? -5.625 -29.922 -11.469 1 93.69 256 LEU B CA 1
ATOM 4505 C C . LEU B 1 256 ? -4.777 -30.875 -12.312 1 93.69 256 LEU B C 1
ATOM 4507 O O . LEU B 1 256 ? -3.568 -30.984 -12.094 1 93.69 256 LEU B O 1
ATOM 4511 N N . VAL B 1 257 ? -5.363 -31.484 -13.242 1 93.38 257 VAL B N 1
ATOM 4512 C CA . VAL B 1 257 ? -4.676 -32.469 -14.062 1 93.38 257 VAL B CA 1
ATOM 4513 C C . VAL B 1 257 ? -3.623 -31.797 -14.93 1 93.38 257 VAL B C 1
ATOM 4515 O O . VAL B 1 257 ? -2.482 -32.25 -15.016 1 93.38 257 VAL B O 1
ATOM 4518 N N . VAL B 1 258 ? -3.998 -30.719 -15.547 1 94.81 258 VAL B N 1
ATOM 4519 C CA . VAL B 1 258 ? -3.072 -30.016 -16.438 1 94.81 258 VAL B CA 1
ATOM 4520 C C . VAL B 1 258 ? -1.845 -29.562 -15.656 1 94.81 258 VAL B C 1
ATOM 4522 O O . VAL B 1 258 ? -0.71 -29.766 -16.094 1 94.81 258 VAL B O 1
ATOM 4525 N N . THR B 1 259 ? -2.057 -28.984 -14.492 1 92.06 259 THR B N 1
ATOM 4526 C CA . THR B 1 259 ? -0.942 -28.438 -13.727 1 92.06 259 THR B CA 1
ATOM 4527 C C . THR B 1 259 ? -0.057 -29.562 -13.195 1 92.06 259 THR B C 1
ATOM 4529 O O . THR B 1 259 ? 1.172 -29.469 -13.242 1 92.06 259 THR B O 1
ATOM 4532 N N . GLN B 1 260 ? -0.669 -30.641 -12.766 1 88.62 260 GLN B N 1
ATOM 4533 C CA . GLN B 1 260 ? 0.116 -31.719 -12.188 1 88.62 260 GLN B CA 1
ATOM 4534 C C . GLN B 1 260 ? 0.851 -32.5 -13.273 1 88.62 260 GLN B C 1
ATOM 4536 O O . GLN B 1 260 ? 1.996 -32.906 -13.086 1 88.62 260 GLN B O 1
ATOM 4541 N N . VAL B 1 261 ? 0.206 -32.719 -14.359 1 88.81 261 VAL B N 1
ATOM 4542 C CA . VAL B 1 261 ? 0.854 -33.406 -15.461 1 88.81 261 VAL B CA 1
ATOM 4543 C C . VAL B 1 261 ? 2.008 -32.562 -16 1 88.81 261 VAL B C 1
ATOM 4545 O O . VAL B 1 261 ? 3.09 -33.094 -16.281 1 88.81 261 VAL B O 1
ATOM 4548 N N . TRP B 1 262 ? 1.803 -31.297 -16.125 1 90.94 262 TRP B N 1
ATOM 4549 C CA . TRP B 1 262 ? 2.855 -30.406 -16.594 1 90.94 262 TRP B CA 1
ATOM 4550 C C . TRP B 1 262 ? 4.027 -30.375 -15.617 1 90.94 262 TRP B C 1
ATOM 4552 O O . TRP B 1 262 ? 5.188 -30.281 -16.031 1 90.94 262 TRP B O 1
ATOM 4562 N N . ARG B 1 263 ? 3.764 -30.469 -14.422 1 84.38 263 ARG B N 1
ATOM 4563 C CA . ARG B 1 263 ? 4.836 -30.484 -13.438 1 84.38 263 ARG B CA 1
ATOM 4564 C C . ARG B 1 263 ? 5.789 -31.656 -13.688 1 84.38 263 ARG B C 1
ATOM 4566 O O . ARG B 1 263 ? 7 -31.516 -13.508 1 84.38 263 ARG B O 1
ATOM 4573 N N . VAL B 1 264 ? 5.238 -32.75 -14.086 1 83.31 264 VAL B N 1
ATOM 4574 C CA . VAL B 1 264 ? 6.039 -33.938 -14.391 1 83.31 264 VAL B CA 1
ATOM 4575 C C . VAL B 1 264 ? 6.754 -33.75 -15.727 1 83.31 264 VAL B C 1
ATOM 4577 O O . VAL B 1 264 ? 7.965 -33.938 -15.82 1 83.31 264 VAL B O 1
ATOM 4580 N N . LEU B 1 265 ? 6.055 -33.281 -16.688 1 84.56 265 LEU B N 1
ATOM 4581 C CA . LEU B 1 265 ? 6.605 -33.156 -18.031 1 84.56 265 LEU B CA 1
ATOM 4582 C C . LEU B 1 265 ? 7.664 -32.031 -18.078 1 84.56 265 LEU B C 1
ATOM 4584 O O . LEU B 1 265 ? 8.648 -32.156 -18.797 1 84.56 265 LEU B O 1
ATOM 4588 N N . SER B 1 266 ? 7.445 -30.969 -17.344 1 86.38 266 SER B N 1
ATOM 4589 C CA . SER B 1 266 ? 8.352 -29.828 -17.375 1 86.38 266 SER B CA 1
ATOM 4590 C C . SER B 1 266 ? 9.711 -30.188 -16.797 1 86.38 266 SER B C 1
ATOM 4592 O O . SER B 1 266 ? 10.711 -29.531 -17.109 1 86.38 266 SER B O 1
ATOM 4594 N N . GLU B 1 267 ? 9.742 -31.156 -16.016 1 78.12 267 GLU B N 1
ATOM 4595 C CA . GLU B 1 267 ? 11.008 -31.562 -15.422 1 78.12 267 GLU B CA 1
ATOM 4596 C C . GLU B 1 267 ? 11.992 -32.031 -16.484 1 78.12 267 GLU B C 1
ATOM 4598 O O . GLU B 1 267 ? 13.211 -31.922 -16.312 1 78.12 267 GLU B O 1
ATOM 4603 N N . PHE B 1 268 ? 11.445 -32.5 -17.516 1 78.25 268 PHE B N 1
ATOM 4604 C CA . PHE B 1 268 ? 12.297 -33 -18.594 1 78.25 268 PHE B CA 1
ATOM 4605 C C . PHE B 1 268 ? 12.969 -31.812 -19.312 1 78.25 268 PHE B C 1
ATOM 4607 O O . PHE B 1 268 ? 14 -31.984 -19.953 1 78.25 268 PHE B O 1
ATOM 4614 N N . PHE B 1 269 ? 12.445 -30.703 -19.156 1 82.69 269 PHE B N 1
ATOM 4615 C CA . PHE B 1 269 ? 12.969 -29.516 -19.844 1 82.69 269 PHE B CA 1
ATOM 4616 C C . PHE B 1 269 ? 13.773 -28.641 -18.891 1 82.69 269 PHE B C 1
ATOM 4618 O O . PHE B 1 269 ? 14.367 -27.641 -19.297 1 82.69 269 PHE B O 1
ATOM 4625 N N . ARG B 1 270 ? 13.875 -29 -17.672 1 79.69 270 ARG B N 1
ATOM 4626 C CA . ARG B 1 270 ? 14.516 -28.156 -16.656 1 79.69 270 ARG B CA 1
ATOM 4627 C C . ARG B 1 270 ? 15.977 -28.547 -16.469 1 79.69 270 ARG B C 1
ATOM 4629 O O . ARG B 1 270 ? 16.328 -29.719 -16.594 1 79.69 270 ARG B O 1
ATOM 4636 N N . ALA B 1 271 ? 16.844 -27.5 -16.281 1 69.12 271 ALA B N 1
ATOM 4637 C CA . ALA B 1 271 ? 18.25 -27.719 -16 1 69.12 271 ALA B CA 1
ATOM 4638 C C . ALA B 1 271 ? 18.562 -27.547 -14.516 1 69.12 271 ALA B C 1
ATOM 4640 O O . ALA B 1 271 ? 19.594 -28 -14.031 1 69.12 271 ALA B O 1
ATOM 4641 N N . ASP B 1 272 ? 17.781 -26.875 -13.805 1 59.72 272 ASP B N 1
ATOM 4642 C CA . ASP B 1 272 ? 18.062 -26.547 -12.406 1 59.72 272 ASP B CA 1
ATOM 4643 C C . ASP B 1 272 ? 17.734 -27.719 -11.492 1 59.72 272 ASP B C 1
ATOM 4645 O O . ASP B 1 272 ? 17.625 -27.562 -10.273 1 59.72 272 ASP B O 1
ATOM 4649 N N . TYR B 1 273 ? 17.266 -28.875 -12.055 1 55.19 273 TYR B N 1
ATOM 4650 C CA . TYR B 1 273 ? 16.875 -30.016 -11.234 1 55.19 273 TYR B CA 1
ATOM 4651 C C . TYR B 1 273 ? 18.078 -30.594 -10.492 1 55.19 273 TYR B C 1
ATOM 4653 O O . TYR B 1 273 ? 19.094 -30.906 -11.102 1 55.19 273 TYR B O 1
ATOM 4661 N N . ARG B 1 274 ? 18.219 -30.219 -9.062 1 52.34 274 ARG B N 1
ATOM 4662 C CA . ARG B 1 274 ? 19.312 -30.547 -8.148 1 52.34 274 ARG B CA 1
ATOM 4663 C C . ARG B 1 274 ? 19.297 -32.031 -7.801 1 52.34 274 ARG B C 1
ATOM 4665 O O . ARG B 1 274 ? 20.234 -32.531 -7.156 1 52.34 274 ARG B O 1
ATOM 4672 N N . GLY B 1 275 ? 18.109 -32.688 -7.957 1 45.91 275 GLY B N 1
ATOM 4673 C CA . GLY B 1 275 ? 18.203 -34.031 -7.375 1 45.91 275 GLY B CA 1
ATOM 4674 C C . GLY B 1 275 ? 18.578 -35.094 -8.391 1 45.91 275 GLY B C 1
ATOM 4675 O O . GLY B 1 275 ? 18.297 -34.938 -9.578 1 45.91 275 GLY B O 1
ATOM 4676 N N . GLU B 1 276 ? 19.641 -35.719 -8.156 1 42.91 276 GLU B N 1
ATOM 4677 C CA . GLU B 1 276 ? 20.25 -36.844 -8.883 1 42.91 276 GLU B CA 1
ATOM 4678 C C . GLU B 1 276 ? 19.203 -37.906 -9.203 1 42.91 276 GLU B C 1
ATOM 4680 O O . GLU B 1 276 ? 19.516 -38.906 -9.875 1 42.91 276 GLU B O 1
ATOM 4685 N N . GLN B 1 277 ? 18.156 -38.062 -8.367 1 46 277 GLN B N 1
ATOM 4686 C CA . GLN B 1 277 ? 17.453 -39.344 -8.484 1 46 277 GLN B CA 1
ATOM 4687 C C . GLN B 1 277 ? 16.484 -39.312 -9.672 1 46 277 GLN B C 1
ATOM 4689 O O . GLN B 1 277 ? 16 -38.25 -10.078 1 46 277 GLN B O 1
ATOM 4694 N N . LYS B 1 278 ? 16.359 -40.344 -10.539 1 49.56 278 LYS B N 1
ATOM 4695 C CA . LYS B 1 278 ? 15.648 -40.656 -11.773 1 49.56 278 LYS B CA 1
ATOM 4696 C C . LYS B 1 278 ? 14.227 -40.094 -11.734 1 49.56 278 LYS B C 1
ATOM 4698 O O . LYS B 1 278 ? 13.742 -39.531 -12.719 1 49.56 278 LYS B O 1
ATOM 4703 N N . ILE B 1 279 ? 13.391 -40.531 -10.648 1 56.47 279 ILE B N 1
ATOM 4704 C CA . ILE B 1 279 ? 12.023 -40.062 -10.438 1 56.47 279 ILE B CA 1
ATOM 4705 C C . ILE B 1 279 ? 11.992 -39.062 -9.266 1 56.47 279 ILE B C 1
ATOM 4707 O O . ILE B 1 279 ? 12.281 -39.438 -8.125 1 56.47 279 ILE B O 1
ATOM 4711 N N . SER B 1 280 ? 11.781 -37.75 -9.516 1 61.91 280 SER B N 1
ATOM 4712 C CA . SER B 1 280 ? 11.875 -36.719 -8.516 1 61.91 280 SER B CA 1
ATOM 4713 C C . SER B 1 280 ? 10.719 -36.781 -7.527 1 61.91 280 SER B C 1
ATOM 4715 O O . SER B 1 280 ? 9.656 -37.312 -7.844 1 61.91 280 SER B O 1
ATOM 4717 N N . ALA B 1 281 ? 10.977 -36.781 -6.23 1 63.97 281 ALA B N 1
ATOM 4718 C CA . ALA B 1 281 ? 9.977 -36.656 -5.172 1 63.97 281 ALA B CA 1
ATOM 4719 C C . ALA B 1 281 ? 8.797 -35.781 -5.629 1 63.97 281 ALA B C 1
ATOM 4721 O O . ALA B 1 281 ? 7.645 -36.094 -5.328 1 63.97 281 ALA B O 1
ATOM 4722 N N . TYR B 1 282 ? 8.961 -35 -6.543 1 64.88 282 TYR B N 1
ATOM 4723 C CA . TYR B 1 282 ? 7.914 -34.094 -7.012 1 64.88 282 TYR B CA 1
ATOM 4724 C C . TYR B 1 282 ? 7 -34.781 -8.016 1 64.88 282 TYR B C 1
ATOM 4726 O O . TYR B 1 282 ? 5.797 -34.531 -8.062 1 64.88 282 TYR B O 1
ATOM 4734 N N . GLN B 1 283 ? 7.566 -35.75 -8.703 1 71.94 283 GLN B N 1
ATOM 4735 C CA . GLN B 1 283 ? 6.762 -36.5 -9.641 1 71.94 283 GLN B CA 1
ATOM 4736 C C . GLN B 1 283 ? 5.762 -37.406 -8.906 1 71.94 283 GLN B C 1
ATOM 4738 O O . GLN B 1 283 ? 4.609 -37.531 -9.32 1 71.94 283 GLN B O 1
ATOM 4743 N N . ILE B 1 284 ? 6.215 -37.906 -7.895 1 74.12 284 ILE B N 1
ATOM 4744 C CA . ILE B 1 284 ? 5.348 -38.781 -7.086 1 74.12 284 ILE B CA 1
ATOM 4745 C C . ILE B 1 284 ? 4.254 -37.938 -6.438 1 74.12 284 ILE B C 1
ATOM 4747 O O . ILE B 1 284 ? 3.084 -38.312 -6.426 1 74.12 284 ILE B O 1
ATOM 4751 N N . MET B 1 285 ? 4.656 -36.844 -6.016 1 73.75 285 MET B N 1
ATOM 4752 C CA . MET B 1 285 ? 3.689 -35.969 -5.367 1 73.75 285 MET B CA 1
ATOM 4753 C C . MET B 1 285 ? 2.643 -35.5 -6.367 1 73.75 285 MET B C 1
ATOM 4755 O O . MET B 1 285 ? 1.461 -35.375 -6.031 1 73.75 285 MET B O 1
ATOM 4759 N N . ALA B 1 286 ? 3.119 -35.188 -7.523 1 75.56 286 ALA B N 1
ATOM 4760 C CA . ALA B 1 286 ? 2.188 -34.75 -8.555 1 75.56 286 ALA B CA 1
ATOM 4761 C C . ALA B 1 286 ? 1.181 -35.875 -8.891 1 75.56 286 ALA B C 1
ATOM 4763 O O . ALA B 1 286 ? -0.02 -35.594 -8.992 1 75.56 286 ALA B O 1
ATOM 4764 N N . GLY B 1 287 ? 1.67 -37.031 -9 1 79.56 287 GLY B N 1
ATOM 4765 C CA . GLY B 1 287 ? 0.79 -38.156 -9.266 1 79.56 287 GLY B CA 1
ATOM 4766 C C . GLY B 1 287 ? -0.207 -38.406 -8.148 1 79.56 287 GLY B C 1
ATOM 4767 O O . GLY B 1 287 ? -1.403 -38.562 -8.406 1 79.56 287 GLY B O 1
ATOM 4768 N N . ALA B 1 288 ? 0.26 -38.375 -6.953 1 80.31 288 ALA B N 1
ATOM 4769 C CA . ALA B 1 288 ? -0.596 -38.562 -5.785 1 80.31 288 ALA B CA 1
ATOM 4770 C C . ALA B 1 288 ? -1.611 -37.438 -5.656 1 80.31 288 ALA B C 1
ATOM 4772 O O . ALA B 1 288 ? -2.764 -37.656 -5.281 1 80.31 288 ALA B O 1
ATOM 4773 N N . GLY B 1 289 ? -1.104 -36.344 -6.035 1 79.06 289 GLY B N 1
ATOM 4774 C CA . GLY B 1 289 ? -1.985 -35.188 -5.98 1 79.06 289 GLY B CA 1
ATOM 4775 C C . GLY B 1 289 ? -3.156 -35.281 -6.941 1 79.06 289 GLY B C 1
ATOM 4776 O O . GLY B 1 289 ? -4.293 -34.969 -6.578 1 79.06 289 GLY B O 1
ATOM 4777 N N . VAL B 1 290 ? -2.859 -35.75 -8.109 1 84.44 290 VAL B N 1
ATOM 4778 C CA . VAL B 1 290 ? -3.91 -35.906 -9.109 1 84.44 290 VAL B CA 1
ATOM 4779 C C . VAL B 1 290 ? -4.918 -36.969 -8.656 1 84.44 290 VAL B C 1
ATOM 4781 O O . VAL B 1 290 ? -6.129 -36.719 -8.695 1 84.44 290 VAL B O 1
ATOM 4784 N N . LEU B 1 291 ? -4.414 -38 -8.172 1 86.31 291 LEU B N 1
ATOM 4785 C CA . LEU B 1 291 ? -5.285 -39.094 -7.746 1 86.31 291 LEU B CA 1
ATOM 4786 C C . LEU B 1 291 ? -6.152 -38.656 -6.562 1 86.31 291 LEU B C 1
ATOM 4788 O O . LEU B 1 291 ? -7.359 -38.938 -6.551 1 86.31 291 LEU B O 1
ATOM 4792 N N . TYR B 1 292 ? -5.551 -38.062 -5.672 1 86 292 TYR B N 1
ATOM 4793 C CA . TYR B 1 292 ? -6.273 -37.562 -4.504 1 86 292 TYR B CA 1
ATOM 4794 C C . TYR B 1 292 ? -7.297 -36.5 -4.902 1 86 292 TYR B C 1
ATOM 4796 O O . TYR B 1 292 ? -8.422 -36.5 -4.402 1 86 292 TYR B O 1
ATOM 4804 N N . GLY B 1 293 ? -6.879 -35.656 -5.758 1 83.38 293 GLY B N 1
ATOM 4805 C CA . GLY B 1 293 ? -7.734 -34.562 -6.156 1 83.38 293 GLY B CA 1
ATOM 4806 C C . GLY B 1 293 ? -8.93 -34.969 -6.977 1 83.38 293 GLY B C 1
ATOM 4807 O O . GLY B 1 293 ? -9.977 -34.312 -6.961 1 83.38 293 GLY B O 1
ATOM 4808 N N . LEU B 1 294 ? -8.805 -36.125 -7.586 1 88.06 294 LEU B N 1
ATOM 4809 C CA . LEU B 1 294 ? -9.883 -36.625 -8.438 1 88.06 294 LEU B CA 1
ATOM 4810 C C . LEU B 1 294 ? -11.008 -37.219 -7.598 1 88.06 294 LEU B C 1
ATOM 4812 O O . LEU B 1 294 ? -12.156 -37.281 -8.047 1 88.06 294 LEU B O 1
ATOM 4816 N N . VAL B 1 295 ? -10.758 -37.562 -6.438 1 89.12 295 VAL B N 1
ATOM 4817 C CA . VAL B 1 295 ? -11.719 -38.25 -5.59 1 89.12 295 VAL B CA 1
ATOM 4818 C C . VAL B 1 295 ? -12.914 -37.344 -5.305 1 89.12 295 VAL B C 1
ATOM 4820 O O . VAL B 1 295 ? -14.055 -37.688 -5.629 1 89.12 295 VAL B O 1
ATOM 4823 N N . PRO B 1 296 ? -12.633 -36.25 -4.781 1 89.06 296 PRO B N 1
ATOM 4824 C CA . PRO B 1 296 ? -13.797 -35.406 -4.531 1 89.06 296 PRO B CA 1
ATOM 4825 C C . PRO B 1 296 ? -14.492 -34.969 -5.816 1 89.06 296 PRO B C 1
ATOM 4827 O O . PRO B 1 296 ? -15.703 -34.781 -5.832 1 89.06 296 PRO B O 1
ATOM 4830 N N . ALA B 1 297 ? -13.828 -34.75 -6.875 1 89.06 297 ALA B N 1
ATOM 4831 C CA . ALA B 1 297 ? -14.406 -34.344 -8.148 1 89.06 297 ALA B CA 1
ATOM 4832 C C . ALA B 1 297 ? -15.391 -35.375 -8.68 1 89.06 297 ALA B C 1
ATOM 4834 O O . ALA B 1 297 ? -16.375 -35.031 -9.344 1 89.06 297 ALA B O 1
ATOM 4835 N N . LEU B 1 298 ? -15.117 -36.625 -8.312 1 87.94 298 LEU B N 1
ATOM 4836 C CA . LEU B 1 298 ? -15.93 -37.719 -8.836 1 87.94 298 LEU B CA 1
ATOM 4837 C C . LEU B 1 298 ? -17.047 -38.094 -7.859 1 87.94 298 LEU B C 1
ATOM 4839 O O . LEU B 1 298 ? -18.094 -38.594 -8.266 1 87.94 298 LEU B O 1
ATOM 4843 N N . LEU B 1 299 ? -16.844 -37.781 -6.609 1 87.62 299 LEU B N 1
ATOM 4844 C CA . LEU B 1 299 ? -17.766 -38.281 -5.598 1 87.62 299 LEU B CA 1
ATOM 4845 C C . LEU B 1 299 ? -18.719 -37.188 -5.133 1 87.62 299 LEU B C 1
ATOM 4847 O O . LEU B 1 299 ? -19.844 -37.5 -4.727 1 87.62 299 LEU B O 1
ATOM 4851 N N . LEU B 1 300 ? -18.266 -36.031 -5.199 1 86.88 300 LEU B N 1
ATOM 4852 C CA . LEU B 1 300 ? -19.078 -34.969 -4.645 1 86.88 300 LEU B CA 1
ATOM 4853 C C . LEU B 1 300 ? -20.031 -34.406 -5.695 1 86.88 300 LEU B C 1
ATOM 4855 O O . LEU B 1 300 ? -19.781 -34.5 -6.895 1 86.88 300 LEU B O 1
ATOM 4859 N N . THR B 1 301 ? -21.203 -33.875 -5.152 1 79.94 301 THR B N 1
ATOM 4860 C CA . THR B 1 301 ? -22.188 -33.281 -6.023 1 79.94 301 THR B CA 1
ATOM 4861 C C . THR B 1 301 ? -22.328 -31.781 -5.73 1 79.94 301 THR B C 1
ATOM 4863 O O . THR B 1 301 ? -22.047 -31.328 -4.617 1 79.94 301 THR B O 1
ATOM 4866 N N . ALA B 1 302 ? -22.562 -30.906 -6.758 1 79.69 302 ALA B N 1
ATOM 4867 C CA . ALA B 1 302 ? -22.625 -29.453 -6.656 1 79.69 302 ALA B CA 1
ATOM 4868 C C . ALA B 1 302 ? -24 -28.984 -6.18 1 79.69 302 ALA B C 1
ATOM 4870 O O . ALA B 1 302 ? -24.188 -27.812 -5.82 1 79.69 302 ALA B O 1
ATOM 4871 N N . HIS B 1 303 ? -24.859 -29.844 -5.715 1 67.69 303 HIS B N 1
ATOM 4872 C CA . HIS B 1 303 ? -26.203 -29.625 -5.195 1 67.69 303 HIS B CA 1
ATOM 4873 C C . HIS B 1 303 ? -26.906 -28.484 -5.945 1 67.69 303 HIS B C 1
ATOM 4875 O O . HIS B 1 303 ? -27.578 -27.656 -5.336 1 67.69 303 HIS B O 1
ATOM 4881 N N . GLY B 1 304 ? -26.672 -28.297 -7.277 1 72.69 304 GLY B N 1
ATOM 4882 C CA . GLY B 1 304 ? -27.422 -27.312 -8.055 1 72.69 304 GLY B CA 1
ATOM 4883 C C . GLY B 1 304 ? -26.906 -25.891 -7.867 1 72.69 304 GLY B C 1
ATOM 4884 O O . GLY B 1 304 ? -27.672 -24.938 -7.965 1 72.69 304 GLY B O 1
ATOM 4885 N N . ALA B 1 305 ? -25.766 -25.688 -7.562 1 81.12 305 ALA B N 1
ATOM 4886 C CA . ALA B 1 305 ? -25.188 -24.359 -7.375 1 81.12 305 ALA B CA 1
ATOM 4887 C C . ALA B 1 305 ? -25.25 -23.547 -8.664 1 81.12 305 ALA B C 1
ATOM 4889 O O . ALA B 1 305 ? -24.922 -24.047 -9.742 1 81.12 305 ALA B O 1
ATOM 4890 N N . ALA B 1 306 ? -25.891 -22.312 -8.578 1 86.38 306 ALA B N 1
ATOM 4891 C CA . ALA B 1 306 ? -25.938 -21.406 -9.711 1 86.38 306 ALA B CA 1
ATOM 4892 C C . ALA B 1 306 ? -24.781 -20.422 -9.68 1 86.38 306 ALA B C 1
ATOM 4894 O O . ALA B 1 306 ? -24.391 -19.938 -8.609 1 86.38 306 ALA B O 1
ATOM 4895 N N . VAL B 1 307 ? -24.203 -20.203 -10.859 1 92.81 307 VAL B N 1
ATOM 4896 C CA . VAL B 1 307 ? -23.031 -19.344 -10.953 1 92.81 307 VAL B CA 1
ATOM 4897 C C . VAL B 1 307 ? -23.453 -17.938 -11.422 1 92.81 307 VAL B C 1
ATOM 4899 O O . VAL B 1 307 ? -24.172 -17.812 -12.414 1 92.81 307 VAL B O 1
ATOM 4902 N N . ASN B 1 308 ? -23.125 -16.891 -10.68 1 93.19 308 ASN B N 1
ATOM 4903 C CA . ASN B 1 308 ? -23.312 -15.492 -11.016 1 93.19 308 ASN B CA 1
ATOM 4904 C C . ASN B 1 308 ? -22.031 -14.688 -10.797 1 93.19 308 ASN B C 1
ATOM 4906 O O . ASN B 1 308 ? -21.766 -14.219 -9.68 1 93.19 308 ASN B O 1
ATOM 4910 N N . PHE B 1 309 ? -21.297 -14.477 -11.844 1 94 309 PHE B N 1
ATOM 4911 C CA . PHE B 1 309 ? -20.016 -13.805 -11.727 1 94 309 PHE B CA 1
ATOM 4912 C C . PHE B 1 309 ? -20.188 -12.375 -11.25 1 94 309 PHE B C 1
ATOM 4914 O O . PHE B 1 309 ? -19.281 -11.797 -10.641 1 94 309 PHE B O 1
ATOM 4921 N N . GLY B 1 310 ? -21.328 -11.734 -11.586 1 91.81 310 GLY B N 1
ATOM 4922 C CA . GLY B 1 310 ? -21.609 -10.406 -11.055 1 91.81 310 GLY B CA 1
ATOM 4923 C C . GLY B 1 310 ? -21.547 -10.344 -9.539 1 91.81 310 GLY B C 1
ATOM 4924 O O . GLY B 1 310 ? -20.938 -9.438 -8.969 1 91.81 310 GLY B O 1
ATOM 4925 N N . GLN B 1 311 ? -22.156 -11.297 -8.961 1 92.06 311 GLN B N 1
ATOM 4926 C CA . GLN B 1 311 ? -22.109 -11.414 -7.504 1 92.06 311 GLN B CA 1
ATOM 4927 C C . GLN B 1 311 ? -20.688 -11.656 -7.004 1 92.06 311 GLN B C 1
ATOM 4929 O O . GLN B 1 311 ? -20.297 -11.148 -5.953 1 92.06 311 GLN B O 1
ATOM 4934 N N . GLY B 1 312 ? -20 -12.5 -7.711 1 94.31 312 GLY B N 1
ATOM 4935 C CA . GLY B 1 312 ? -18.594 -12.734 -7.375 1 94.31 312 GLY B CA 1
ATOM 4936 C C . GLY B 1 312 ? -17.75 -11.477 -7.414 1 94.31 312 GLY B C 1
ATOM 4937 O O . GLY B 1 312 ? -16.969 -11.227 -6.5 1 94.31 312 GLY B O 1
ATOM 4938 N N . LEU B 1 313 ? -17.922 -10.719 -8.461 1 94.75 313 LEU B N 1
ATOM 4939 C CA . LEU B 1 313 ? -17.172 -9.477 -8.602 1 94.75 313 LEU B CA 1
ATOM 4940 C C . LEU B 1 313 ? -17.562 -8.477 -7.516 1 94.75 313 LEU B C 1
ATOM 4942 O O . LEU B 1 313 ? -16.719 -7.715 -7.031 1 94.75 313 LEU B O 1
ATOM 4946 N N . ALA B 1 314 ? -18.828 -8.492 -7.133 1 94.31 314 ALA B N 1
ATOM 4947 C CA . ALA B 1 314 ? -19.312 -7.617 -6.066 1 94.31 314 ALA B CA 1
ATOM 4948 C C . ALA B 1 314 ? -18.641 -7.957 -4.734 1 94.31 314 ALA B C 1
ATOM 4950 O O . ALA B 1 314 ? -18.484 -7.086 -3.873 1 94.31 314 ALA B O 1
ATOM 4951 N N . ALA B 1 315 ? -18.266 -9.203 -4.621 1 93.88 315 ALA B N 1
ATOM 4952 C CA . ALA B 1 315 ? -17.594 -9.641 -3.396 1 93.88 315 ALA B CA 1
ATOM 4953 C C . ALA B 1 315 ? -16.25 -8.953 -3.223 1 93.88 315 ALA B C 1
ATOM 4955 O O . ALA B 1 315 ? -15.766 -8.805 -2.102 1 93.88 315 ALA B O 1
ATOM 4956 N N . LEU B 1 316 ? -15.641 -8.531 -4.289 1 94.25 316 LEU B N 1
ATOM 4957 C CA . LEU B 1 316 ? -14.367 -7.816 -4.219 1 94.25 316 LEU B CA 1
ATOM 4958 C C . LEU B 1 316 ? -14.57 -6.406 -3.68 1 94.25 316 LEU B C 1
ATOM 4960 O O . LEU B 1 316 ? -13.617 -5.785 -3.195 1 94.25 316 LEU B O 1
ATOM 4964 N N . TRP B 1 317 ? -15.773 -5.867 -3.805 1 93.38 317 TRP B N 1
ATOM 4965 C CA . TRP B 1 317 ? -16.094 -4.516 -3.365 1 93.38 317 TRP B CA 1
ATOM 4966 C C . TRP B 1 317 ? -16.594 -4.516 -1.927 1 93.38 317 TRP B C 1
ATOM 4968 O O . TRP B 1 317 ? -17.703 -4.023 -1.647 1 93.38 317 TRP B O 1
ATOM 4978 N N . ASN B 1 318 ? -15.883 -5.141 -1.119 1 93.81 318 ASN B N 1
ATOM 4979 C CA . ASN B 1 318 ? -16.125 -5.266 0.316 1 93.81 318 ASN B CA 1
ATOM 4980 C C . ASN B 1 318 ? -14.852 -4.969 1.115 1 93.81 318 ASN B C 1
ATOM 4982 O O . ASN B 1 318 ? -13.758 -5.402 0.744 1 93.81 318 ASN B O 1
ATOM 4986 N N . VAL B 1 319 ? -14.969 -4.211 2.186 1 92.88 319 VAL B N 1
ATOM 4987 C CA . VAL B 1 319 ? -13.82 -3.709 2.932 1 92.88 319 VAL B CA 1
ATOM 4988 C C . VAL B 1 319 ? -13 -4.883 3.471 1 92.88 319 VAL B C 1
ATOM 4990 O O . VAL B 1 319 ? -11.789 -4.934 3.287 1 92.88 319 VAL B O 1
ATOM 4993 N N . PRO B 1 320 ? -13.664 -5.91 4.07 1 93.06 320 PRO B N 1
ATOM 4994 C CA . PRO B 1 320 ? -12.867 -7.031 4.57 1 93.06 320 PRO B CA 1
ATOM 4995 C C . PRO B 1 320 ? -12.102 -7.754 3.463 1 93.06 320 PRO B C 1
ATOM 4997 O O . PRO B 1 320 ? -10.961 -8.164 3.664 1 93.06 320 PRO B O 1
ATOM 5000 N N . VAL B 1 321 ? -12.742 -7.926 2.324 1 93.94 321 VAL B N 1
ATOM 5001 C CA . VAL B 1 321 ? -12.117 -8.625 1.21 1 93.94 321 VAL B CA 1
ATOM 5002 C C . VAL B 1 321 ? -10.953 -7.801 0.67 1 93.94 321 VAL B C 1
ATOM 5004 O O . VAL B 1 321 ? -9.875 -8.336 0.388 1 93.94 321 VAL B O 1
ATOM 5007 N N . LEU B 1 322 ? -11.219 -6.527 0.558 1 94.25 322 LEU B N 1
ATOM 5008 C CA . LEU B 1 322 ? -10.156 -5.648 0.083 1 94.25 322 LEU B CA 1
ATOM 5009 C C . LEU B 1 322 ? -8.969 -5.668 1.035 1 94.25 322 LEU B C 1
ATOM 5011 O O . LEU B 1 322 ? -7.816 -5.75 0.596 1 94.25 322 LEU B O 1
ATOM 5015 N N . LEU B 1 323 ? -9.211 -5.566 2.271 1 93.81 323 LEU B N 1
ATOM 5016 C CA . LEU B 1 323 ? -8.141 -5.594 3.258 1 93.81 323 LEU B CA 1
ATOM 5017 C C . LEU B 1 323 ? -7.434 -6.945 3.25 1 93.81 323 LEU B C 1
ATOM 5019 O O . LEU B 1 323 ? -6.223 -7.02 3.469 1 93.81 323 LEU B O 1
ATOM 5023 N N . LEU B 1 324 ? -8.211 -8 2.992 1 93.56 324 LEU B N 1
ATOM 5024 C CA . LEU B 1 324 ? -7.617 -9.328 2.881 1 93.56 324 LEU B CA 1
ATOM 5025 C C . LEU B 1 324 ? -6.656 -9.398 1.698 1 93.56 324 LEU B C 1
ATOM 5027 O O . LEU B 1 324 ? -5.531 -9.883 1.833 1 93.56 324 LEU B O 1
ATOM 5031 N N . LEU B 1 325 ? -7.113 -8.922 0.576 1 95.25 325 LEU B N 1
ATOM 5032 C CA . LEU B 1 325 ? -6.281 -8.938 -0.623 1 95.25 325 LEU B CA 1
ATOM 5033 C C . LEU B 1 325 ? -5.012 -8.125 -0.415 1 95.25 325 LEU B C 1
ATOM 5035 O O . LEU B 1 325 ? -3.918 -8.57 -0.762 1 95.25 325 LEU B O 1
ATOM 5039 N N . GLN B 1 326 ? -5.188 -6.98 0.194 1 95.31 326 GLN B N 1
ATOM 5040 C CA . GLN B 1 326 ? -4.035 -6.121 0.45 1 95.31 326 GLN B CA 1
ATOM 5041 C C . GLN B 1 326 ? -3.109 -6.742 1.494 1 95.31 326 GLN B C 1
ATOM 5043 O O . GLN B 1 326 ? -1.887 -6.629 1.391 1 95.31 326 GLN B O 1
ATOM 5048 N N . GLY B 1 327 ? -3.705 -7.309 2.488 1 93.62 327 GLY B N 1
ATOM 5049 C CA . GLY B 1 327 ? -2.918 -8.023 3.484 1 93.62 327 GLY B CA 1
ATOM 5050 C C . GLY B 1 327 ? -2.123 -9.172 2.906 1 93.62 327 GLY B C 1
ATOM 5051 O O . GLY B 1 327 ? -0.962 -9.383 3.264 1 93.62 327 GLY B O 1
ATOM 5052 N N . VAL B 1 328 ? -2.77 -9.945 2.035 1 93.5 328 VAL B N 1
ATOM 5053 C CA . VAL B 1 328 ? -2.094 -11.055 1.37 1 93.5 328 VAL B CA 1
ATOM 5054 C C . VAL B 1 328 ? -0.891 -10.531 0.586 1 93.5 328 VAL B C 1
ATOM 5056 O O . VAL B 1 328 ? 0.21 -11.078 0.689 1 93.5 328 VAL B O 1
ATOM 5059 N N . PHE B 1 329 ? -1.099 -9.484 -0.124 1 95.12 329 PHE B N 1
ATOM 5060 C CA . PHE B 1 329 ? -0.004 -8.906 -0.896 1 95.12 329 PHE B CA 1
ATOM 5061 C C . PHE B 1 329 ? 1.146 -8.5 0.018 1 95.12 329 PHE B C 1
ATOM 5063 O O . PHE B 1 329 ? 2.301 -8.859 -0.232 1 95.12 329 PHE B O 1
ATOM 5070 N N . LEU B 1 330 ? 0.838 -7.82 1.067 1 93.38 330 LEU B N 1
ATOM 5071 C CA . LEU B 1 330 ? 1.859 -7.273 1.955 1 93.38 330 LEU B CA 1
ATOM 5072 C C . LEU B 1 330 ? 2.621 -8.391 2.66 1 93.38 330 LEU B C 1
ATOM 5074 O O . LEU B 1 330 ? 3.854 -8.375 2.705 1 93.38 330 LEU B O 1
ATOM 5078 N N . VAL B 1 331 ? 1.946 -9.328 3.154 1 89.44 331 VAL B N 1
ATOM 5079 C CA . VAL B 1 331 ? 2.566 -10.414 3.908 1 89.44 331 VAL B CA 1
ATOM 5080 C C . VAL B 1 331 ? 3.459 -11.242 2.986 1 89.44 331 VAL B C 1
ATOM 5082 O O . VAL B 1 331 ? 4.605 -11.539 3.326 1 89.44 331 VAL B O 1
ATOM 5085 N N . VAL B 1 332 ? 2.959 -11.531 1.84 1 89.06 332 VAL B N 1
ATOM 5086 C CA . VAL B 1 332 ? 3.729 -12.344 0.907 1 89.06 332 VAL B CA 1
ATOM 5087 C C . VAL B 1 332 ? 4.941 -11.555 0.413 1 89.06 332 VAL B C 1
ATOM 5089 O O . VAL B 1 332 ? 6.039 -12.102 0.301 1 89.06 332 VAL B O 1
ATOM 5092 N N . PHE B 1 333 ? 4.781 -10.273 0.172 1 92.25 333 PHE B N 1
ATOM 5093 C CA . PHE B 1 333 ? 5.891 -9.453 -0.291 1 92.25 333 PHE B CA 1
ATOM 5094 C C . PHE B 1 333 ? 6.992 -9.383 0.761 1 92.25 333 PHE B C 1
ATOM 5096 O O . PHE B 1 333 ? 8.172 -9.523 0.439 1 92.25 333 PHE B O 1
ATOM 5103 N N . LEU B 1 334 ? 6.59 -9.164 1.931 1 86.94 334 LEU B N 1
ATOM 5104 C CA . LEU B 1 334 ? 7.578 -9.039 3 1 86.94 334 LEU B CA 1
ATOM 5105 C C . LEU B 1 334 ? 8.273 -10.375 3.25 1 86.94 334 LEU B C 1
ATOM 5107 O O . LEU B 1 334 ? 9.453 -10.414 3.596 1 86.94 334 LEU B O 1
ATOM 5111 N N . TYR B 1 335 ? 7.551 -11.406 3.016 1 82.88 335 TYR B N 1
ATOM 5112 C CA . TYR B 1 335 ? 8.102 -12.734 3.275 1 82.88 335 TYR B CA 1
ATOM 5113 C C . TYR B 1 335 ? 9.016 -13.18 2.137 1 82.88 335 TYR B C 1
ATOM 5115 O O . TYR B 1 335 ? 10.07 -13.773 2.375 1 82.88 335 TYR B O 1
ATOM 5123 N N . THR B 1 336 ? 8.672 -12.797 0.951 1 82.94 336 THR B N 1
ATOM 5124 C CA . THR B 1 336 ? 9.406 -13.336 -0.189 1 82.94 336 THR B CA 1
ATOM 5125 C C . THR B 1 336 ? 10.273 -12.266 -0.836 1 82.94 336 THR B C 1
ATOM 5127 O O . THR B 1 336 ? 11.164 -12.57 -1.625 1 82.94 336 THR B O 1
ATOM 5130 N N . GLY B 1 337 ? 9.977 -11.055 -0.539 1 84.75 3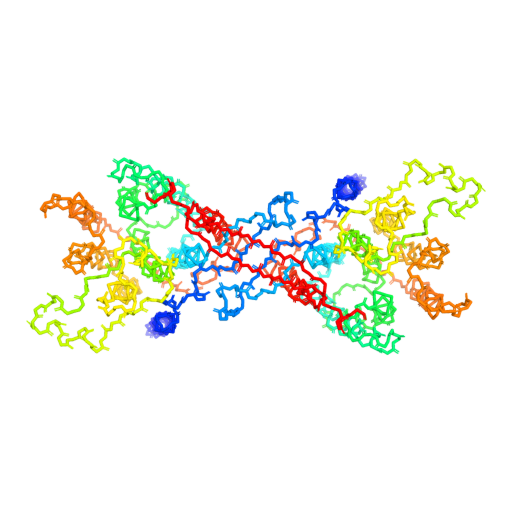37 GLY B N 1
ATOM 5131 C CA . GLY B 1 337 ? 10.633 -9.961 -1.238 1 84.75 337 GLY B CA 1
ATOM 5132 C C . GLY B 1 337 ? 11.969 -9.586 -0.628 1 84.75 337 GLY B C 1
ATOM 5133 O O . GLY B 1 337 ? 12.781 -8.906 -1.266 1 84.75 337 GLY B O 1
ATOM 5134 N N . ARG B 1 338 ? 12.266 -10.016 0.529 1 84 338 ARG B N 1
ATOM 5135 C CA . ARG B 1 338 ? 13.547 -9.742 1.166 1 84 338 ARG B CA 1
ATOM 5136 C C . ARG B 1 338 ? 14.602 -10.75 0.718 1 84 338 ARG B C 1
ATOM 5138 O O . ARG B 1 338 ? 14.461 -11.953 0.963 1 84 338 ARG B O 1
ATOM 5145 N N . SER B 1 339 ? 15.562 -10.18 0.142 1 79.06 339 SER B N 1
ATOM 5146 C CA . SER B 1 339 ? 16.578 -11.07 -0.403 1 79.06 339 SER B CA 1
ATOM 5147 C C . SER B 1 339 ? 17.516 -11.586 0.691 1 79.06 339 SER B C 1
ATOM 5149 O O . SER B 1 339 ? 18 -10.805 1.514 1 79.06 339 SER B O 1
ATOM 5151 N N . SER B 1 340 ? 17.703 -12.797 0.691 1 73.06 340 SER B N 1
ATOM 5152 C CA . SER B 1 340 ? 18.672 -13.383 1.608 1 73.06 340 SER B CA 1
ATOM 5153 C C . SER B 1 340 ? 19.969 -13.734 0.886 1 73.06 340 SER B C 1
ATOM 5155 O O . SER B 1 340 ? 21.016 -13.938 1.522 1 73.06 340 SER B O 1
ATOM 5157 N N . VAL B 1 341 ? 19.969 -13.664 -0.439 1 71.38 341 VAL B N 1
ATOM 5158 C CA . VAL B 1 341 ? 21.094 -14.156 -1.219 1 71.38 341 VAL B CA 1
ATOM 5159 C C . VAL B 1 341 ? 21.891 -12.977 -1.765 1 71.38 341 VAL B C 1
ATOM 5161 O O . VAL B 1 341 ? 23.078 -13.117 -2.072 1 71.38 341 VAL B O 1
ATOM 5164 N N . THR B 1 342 ? 21.234 -11.906 -1.869 1 72.88 342 THR B N 1
ATOM 5165 C CA . THR B 1 342 ? 21.938 -10.758 -2.418 1 72.88 342 THR B CA 1
ATOM 5166 C C . THR B 1 342 ? 22.031 -9.633 -1.384 1 72.88 342 THR B C 1
ATOM 5168 O O . THR B 1 342 ? 21.203 -9.555 -0.477 1 72.88 342 THR B O 1
ATOM 5171 N N . GLY B 1 343 ? 23.062 -8.914 -1.433 1 76.06 343 GLY B N 1
ATOM 5172 C CA . GLY B 1 343 ? 23.266 -7.711 -0.639 1 76.06 343 GLY B CA 1
ATOM 5173 C C . GLY B 1 343 ? 23.641 -6.5 -1.472 1 76.06 343 GLY B C 1
ATOM 5174 O O . GLY B 1 343 ? 23.906 -6.621 -2.67 1 76.06 343 GLY B O 1
ATOM 5175 N N . SER B 1 344 ? 23.516 -5.379 -0.851 1 85.62 344 SER B N 1
ATOM 5176 C CA . SER B 1 344 ? 23.891 -4.168 -1.577 1 85.62 344 SER B CA 1
ATOM 5177 C C . SER B 1 344 ? 24.547 -3.146 -0.652 1 85.62 344 SER B C 1
ATOM 5179 O O . SER B 1 344 ? 24.344 -3.182 0.562 1 85.62 344 SER B O 1
ATOM 5181 N N . GLN B 1 345 ? 25.406 -2.451 -1.243 1 84.38 345 GLN B N 1
ATOM 5182 C CA . GLN B 1 345 ? 26.016 -1.279 -0.619 1 84.38 345 GLN B CA 1
ATOM 5183 C C . GLN B 1 345 ? 25.594 0.003 -1.334 1 84.38 345 GLN B C 1
ATOM 5185 O O . GLN B 1 345 ? 25.578 0.053 -2.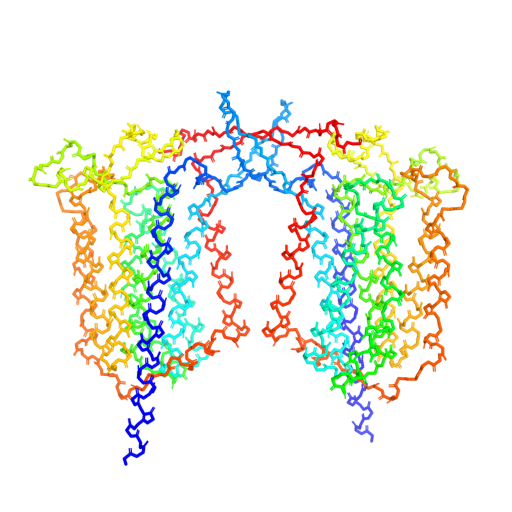564 1 84.38 345 GLN B O 1
ATOM 5190 N N . ILE B 1 346 ? 25.266 0.944 -0.542 1 86.25 346 ILE B N 1
ATOM 5191 C CA . ILE B 1 346 ? 24.75 2.18 -1.118 1 86.25 346 ILE B CA 1
ATOM 5192 C C . ILE B 1 346 ? 25.609 3.357 -0.684 1 86.25 346 ILE B C 1
ATOM 5194 O O . ILE B 1 346 ? 26.016 3.449 0.481 1 86.25 346 ILE B O 1
ATOM 5198 N N . ARG B 1 347 ? 25.906 4.199 -1.562 1 79.81 347 ARG B N 1
ATOM 5199 C CA . ARG B 1 347 ? 26.531 5.496 -1.289 1 79.81 347 ARG B CA 1
ATOM 5200 C C . ARG B 1 347 ? 25.578 6.637 -1.631 1 79.81 347 ARG B C 1
ATOM 5202 O O . ARG B 1 347 ? 25.156 6.777 -2.781 1 79.81 347 ARG B O 1
ATOM 5209 N N . PHE B 1 348 ? 25.344 7.449 -0.622 1 80.69 348 PHE B N 1
ATOM 5210 C CA . PHE B 1 348 ? 24.469 8.594 -0.834 1 80.69 348 PHE B CA 1
ATOM 5211 C C . PHE B 1 348 ? 25.281 9.859 -1.085 1 80.69 348 PHE B C 1
ATOM 5213 O O . PHE B 1 348 ? 26.359 10.039 -0.505 1 80.69 348 PHE B O 1
ATOM 5220 N N . PHE B 1 349 ? 24.781 10.672 -1.95 1 74.25 349 PHE B N 1
ATOM 5221 C CA . PHE B 1 349 ? 25.438 11.953 -2.191 1 74.25 349 PHE B CA 1
ATOM 5222 C C . PHE B 1 349 ? 24.422 13.039 -2.496 1 74.25 349 PHE B C 1
ATOM 5224 O O . PHE B 1 349 ? 23.266 12.75 -2.812 1 74.25 349 PHE B O 1
ATOM 5231 N N . VAL B 1 350 ? 24.734 14.328 -2.219 1 72.44 350 VAL B N 1
ATOM 5232 C CA . VAL B 1 350 ? 23.906 15.477 -2.541 1 72.44 350 VAL B CA 1
ATOM 5233 C C . VAL B 1 350 ? 24.203 15.953 -3.961 1 72.44 350 VAL B C 1
ATOM 5235 O O . VAL B 1 350 ? 25.359 16.062 -4.352 1 72.44 350 VAL B O 1
ATOM 5238 N N . LYS B 1 351 ? 23.031 16.188 -4.664 1 71.31 351 LYS B N 1
ATOM 5239 C CA . LYS B 1 351 ? 23.219 16.734 -6.008 1 71.31 351 LYS B CA 1
ATOM 5240 C C . LYS B 1 351 ? 23.516 18.234 -5.965 1 71.31 351 LYS B C 1
ATOM 5242 O O . LYS B 1 351 ? 22.625 19.047 -5.734 1 71.31 351 LYS B O 1
ATOM 5247 N N . GLU B 1 352 ? 24.688 18.547 -6.113 1 63.97 352 GLU B N 1
ATOM 5248 C CA . GLU B 1 352 ? 25.156 19.922 -5.961 1 63.97 352 GLU B CA 1
ATOM 5249 C C . GLU B 1 352 ? 24.359 20.875 -6.848 1 63.97 352 GLU B C 1
ATOM 5251 O O . GLU B 1 352 ? 24.094 22.016 -6.469 1 63.97 352 GLU B O 1
ATOM 5256 N N . GLY B 1 353 ? 23.875 20.438 -7.957 1 55.06 353 GLY B N 1
ATOM 5257 C CA . GLY B 1 353 ? 23.172 21.328 -8.867 1 55.06 353 GLY B CA 1
ATOM 5258 C C . GLY B 1 353 ? 21.734 21.578 -8.453 1 55.06 353 GLY B C 1
ATOM 5259 O O . GLY B 1 353 ? 21.062 22.453 -9.008 1 55.06 353 GLY B O 1
ATOM 5260 N N . GLU B 1 354 ? 21.312 20.875 -7.48 1 55.12 354 GLU B N 1
ATOM 5261 C CA . GLU B 1 354 ? 19.875 20.953 -7.168 1 55.12 354 GLU B CA 1
ATOM 5262 C C . GLU B 1 354 ? 19.656 21.594 -5.805 1 55.12 354 GLU B C 1
ATOM 5264 O O . GLU B 1 354 ? 18.562 21.5 -5.246 1 55.12 354 GLU B O 1
ATOM 5269 N N . ILE B 1 355 ? 20.734 22.203 -5.223 1 55.69 355 ILE B N 1
ATOM 5270 C CA . ILE B 1 355 ? 20.578 22.828 -3.918 1 55.69 355 ILE B CA 1
ATOM 5271 C C . ILE B 1 355 ? 20.344 24.328 -4.094 1 55.69 355 ILE B C 1
ATOM 5273 O O . ILE B 1 355 ? 20.953 24.969 -4.957 1 55.69 355 ILE B O 1
#

InterPro domains:
  IPR001640 Phosphatidylglycerol--prolipoprotein diacylglyceryl transferase Lgt [PF01790] (60-295)

Solvent-accessible surface area (backbone atoms only — not comparable to full-atom values): 34224 Å² total; per-residue (Å²): 117,70,69,58,54,59,48,50,56,51,50,50,49,47,53,50,51,48,51,52,48,45,51,51,50,51,50,51,51,54,57,45,66,74,47,24,33,38,52,75,36,31,53,51,30,32,30,64,71,50,70,42,96,86,64,37,22,39,25,49,30,31,27,34,31,6,50,32,37,11,48,11,54,25,50,16,49,50,46,26,41,24,48,36,22,13,44,56,31,45,70,68,39,47,51,49,45,51,48,50,50,48,63,52,24,56,58,38,13,48,50,38,8,37,70,73,64,69,33,85,88,44,76,28,66,67,40,18,52,46,49,40,58,66,44,43,64,54,49,38,45,50,37,31,63,73,64,70,36,58,44,47,38,49,41,51,13,25,47,30,21,16,45,22,37,17,53,12,46,26,26,54,12,30,40,17,39,30,45,73,38,21,31,51,29,88,76,45,59,84,64,55,25,63,54,30,67,76,50,51,40,52,38,42,48,73,82,24,42,38,19,64,74,68,64,42,52,70,38,53,16,32,41,48,36,56,53,44,22,53,51,23,37,49,30,16,47,51,11,49,52,30,38,69,70,58,38,33,42,55,6,24,46,46,14,42,46,53,48,33,51,43,57,49,57,49,54,76,46,39,54,66,72,80,69,84,60,93,76,48,76,61,43,55,46,29,53,51,42,43,58,58,55,43,46,53,44,71,70,50,67,55,83,79,59,60,70,35,60,69,53,2,54,51,48,58,72,32,54,70,48,42,50,47,43,51,46,45,26,51,53,39,22,63,66,52,10,54,47,79,40,43,39,33,39,36,42,77,46,73,38,74,88,60,109,118,71,69,58,54,58,48,49,56,51,50,51,49,48,52,50,51,48,49,52,48,45,50,51,50,51,50,49,51,56,57,45,66,74,49,24,34,39,52,74,36,31,53,52,30,32,29,64,72,50,71,42,96,86,63,38,22,39,24,47,29,30,26,33,31,6,50,33,36,11,49,12,53,27,49,16,48,51,48,26,41,24,49,36,23,13,44,57,32,45,70,66,38,46,51,48,45,52,49,51,50,51,64,52,25,56,59,38,13,49,49,36,8,36,69,72,65,68,32,87,88,44,77,29,66,66,42,19,50,48,50,39,60,66,45,43,64,55,46,37,44,49,35,28,64,74,62,70,36,58,46,46,38,48,40,50,13,26,48,30,21,16,46,22,37,17,54,12,45,27,25,54,11,30,40,18,38,31,45,72,38,20,32,51,30,88,76,46,56,84,63,55,25,64,55,30,67,76,48,51,41,54,38,40,48,72,82,24,42,37,20,65,74,68,64,40,53,70,38,55,16,32,42,48,36,56,53,44,21,53,51,23,37,49,29,16,47,50,11,47,52,30,38,66,70,58,37,32,40,54,7,24,47,46,14,42,44,52,48,33,52,43,57,47,58,49,53,77,47,39,54,65,70,81,67,85,61,92,76,48,75,61,44,55,46,29,52,51,42,44,57,58,55,45,45,53,45,73,70,50,66,54,86,79,59,58,70,37,58,69,52,2,54,50,47,57,73,32,55,70,47,43,51,47,42,52,46,46,26,51,54,40,22,65,66,53,10,53,47,79,40,44,38,32,39,35,41,77,47,72,38,75,89,60,111

Sequence (710 aa):
MTGGVNRADGENMEYLLIVCFGAALFAFIFLSGRVLPSERWQMMASVPLFKNPDGMWQALNLTWYGGFSALAYTLATAVAVVLLGSVGMGILGLVLMVAGMLGLCIPAAKIVARLVEGKPNTLSVGGAAFVGIVVAPFVASGVVWLTGSGAVLPALAALAIAYAVGEGVGRLACLSFGCCYGRPVDTLAEPWKGIFSRWNVVFHGGTKKAAYAHDLCGRRLVPVQLMTAYLYCAAACLGMIFFAAGSFSMAMIAPLVVTQVWRVLSEFFRADYRGEQKISAYQIMAGAGVLYGLVPALLLTAHGAAVNFGQGLAALWNVPVLLLLQGVFLVVFLYTGRSSVTGSQIRFFVKEGEIMTGGVNRADGENMEYLLIVCFGAALFAFIFLSGRVLPSERWQMMASVPLFKNPDGMWQALNLTWYGGFSALAYTLATAVAVVLLGSVGMGILGLVLMVAGMLGLCIPAAKIVARLVEGKPNTLSVGGAAFVGIVVAPFVASGVVWLTGSGAVLPALAALAIAYAVGEGVGRLACLSFGCCYGRPVDTLAEPWKGIFSRWNVVFHGGTKKAAYAHDLCGRRLVPVQLMTAYLYCAAACLGMIFFAAGSFSMAMIAPLVVTQVWRVLSEFFRADYRGEQKISAYQIMAGAGVLYGLVPALLLTAHGAAVNFGQGLAALWNVPVLLLLQGVFLVVFLYTGRSSVTGSQIRFFVKEGEI

Organism: Desulfomicrobium norvegicum (strain DSM 1741 / NCIMB 8310) (NCBI:txid52561)

Radius of gyration: 29.64 Å; Cα contacts (8 Å, |Δi|>4): 1270; chains: 2; bounding box: 73×83×65 Å

Secondary structure (DSSP, 8-state):
-HHHHHHHHHHHHHHHHHHHHHHHHHHHHHHHHHHTTSGGGTEEEEEEEEE-TTSPEEEEEEEHHHHHHHHHHHHHHHHHHHHHHHTT--HHHHHHHHHHHHHHHHHHHHHHIIIII--TT---HHHHHHHHHHHHHHHHHHHHHHH--S-HHHHHHHHHHHHHHHHHHHHHHHHHHT-S-B-BGGGSPTTHHHHHHHS-EE--STTSHHHHHH--TT-EE--HHHHHHHHHHHHHHHHHHHHHTT-HHHHHHHHHHHHHHHHHHHGGGBS-----SSS-HHHHHHHHHHHHHHHHHHH---TTPPP-HHHHHHHTSSHHHHHHHHHHHHHHHHHHSB-SSEEEEEEEEE-GGG-/-HHHHHHHHHHHHHHHHHHHHHHHHHHHHHHHHHHTTSGGGTEEEEEEEEE-TTSPEEEEEEEHHHHHHHHHHHHHHHHHHHHHHHTT--HHHHHHHHHHHHHHHHHHHHHHIIIII--TT---HHHHHHHHHHHHHHHHHHHHHHH--S-HHHHHHHHHHHHHHHHHHHHHHHHHHT-S-B-BGGGSPTTHHHHHHHS-EE--STTSHHHHHH--TT-EE--HHHHHHHHHHHHHHHHHHHHHTT-HHHHHHHHHHHHHHHHHHHGGGBS-----SSS-HHHHHHHHHHHHHHHHHHH---TTPPP-HHHHHHHTSSHHHHHHHHHHHHHHHHHHSB-SSEEEEEEEEE-GGG-

Nearest PDB structures (foldseek):
  4jr9-assembly1_A  TM=1.761E-01  e=2.546E+00  Escherichia coli K-12
  4iu9-assembly1_B  TM=1.647E-01  e=9.395E+00  Escherichia coli K-12
  4jr9-assembly1_A  TM=1.469E-01  e=2.377E+00  Escherichia coli K-12

Foldseek 3Di:
DVVVVVVVVLLVVLLVVLVVVLVVLLVVLVVLQVDQLEPVQFFDDWAFDDADPVRKTWTWTFTNLLQLLLVLLLQLLLQLLLQQLQLPDDLQLSLQLSCVLCVFLVVQQQVCCCVAVVDNQDRNPLRSVLRSLVCLLVSLVVSCVVRVDFFSLSSLLSNLLSSLSSLLSSLSSCSNQVPQWFDFLVPDDPPSSVVQVVPFHAHADCRRCCCVVVNRHGTTTRPLSSVSNSQSNVQSSVLSSCSSVVLSLCSNLSNLVSNLVSQQVSVVGTDNPPDPDPQRPSNVSSVVSNVSSNVCSVPPDRVPRHGRSVSSNVSCVDPVNVVSSVVSSVVSSVVNRTDPPDMDIDHDDDDPVVD/DVVVVVVVVQLVVLLVVLVVVLVVLLVVLVVLQVDQLEPVQFFDDWAFDDADPVRKTWTWTFTNLLQLLLVLLLQLLLQLLLQQLQLPDDLQLSLQLSCVLCVFLVVQQQVCCCVAVVDNQDRNPLRSVLRSLVCLLVSLVVSCVVRVDFFSLSSLLSNLLSSLSSLLSSLSSCSNQVPQWFDFLVPDDPPSSVVQVVPFHAHADCRRCCCVVVNRHGTTTRPLSSVSNSQSSVQSSVLSSCSSVVLSLCSNLSNLVSNLVSVQVSVVGTDNPPDPDPQDPSNVSSVVSNVSSNVCSVPPDRVPRHGRSVSSNVSCVDPVNVVVSVVSSVVSSVVNRTDPPDMDIDHDDDDPVVD

pLDDT: mean 84.11, std 13.62, range [36.56, 98.44]